Protein AF-0000000078832781 (afdb_homodimer)

Radius of gyration: 28.86 Å; Cα contacts (8 Å, |Δi|>4): 1092; chains: 2; bounding box: 55×88×60 Å

Secondary structure (DSSP, 8-state):
---EEEEE--SHHHHHHHHHHHHHT--EEEE-TT-TT--TTTB-SSHHHHHTTEEEEEE-S-HHHHHHHHHHHGGG--TT-EEEE--S--HHHHHHHHHHHTTTS-EEEEEES--HHHHHHT-SSEEEEE---TT-HHHHHHHHHHHHHTTEEEEE--HHHHHHHHIIIIIHHHHHHHHHHHTT-STT-TT--GGGHHHHHHHHHHHHS-HHHHHHHHHH-TTHHHHHHHHHHHHHHHHHHHHTT-------------HHHHHHHHHHHHHHHHHHHHHHHHHHHHHHHHHHHHT--SS-HHHHHHHHHHHHHHHHHTT--HHHHHHHHHHHHHHHHHHS-GGG-/---EEEEE--SHHHHHHHHHHHHHT--EEEE-TT-TT--TTTB-SSHHHHHTTEEEEEE-S-HHHHHHHHHHHGGG--TT-EEEE--S--HHHHHHHHHHHTTTS-EEEEEES--HHHHHHT-SSEEEEE---TT-HHHHHHHHHHHHHTTEEEEE--HHHHHHHHIIIIIHHHHHHHHHHHTT-STT-TT--GGGHHHHHHHHHHHHS-HHHHHHHHHH-TTHHHHHHHHHHHHHHHHHHHHTT-------------HHHHHHHHHHHHHHHHHHHHHHHHHHHHHHHHHHHHT--SS-HHHHHHHHHHHHHHHHHTT--HHHHHHHHHHHHHHHHHHS-GGG-

pLDDT: mean 83.65, std 13.39, range [42.19, 98.75]

Organism: Myxococcus xanthus (strain DK1622) (NCBI:txid246197)

Sequence (690 aa):
MTESIALLGYGRFGRALSGLLLVAGIPHRVFEPRQDDVPDALRAPTLAESVEGAGLVVLSMPVSGMRSVLEELRPRLSPAQTVLDVGSVKVRPVQVLASVLGRDIPWVGTHPLFGPASLARGDLPRRTVVCPNELHPEAVRKARVLFERIGCEVTELSPDAHDALMVRTHVLTFFLAHGLLKAEAGKDLPFAPPSFQPVARLEEYARLEVPHLFGVVQSENPYARDARVRLLEALTQLHLGCDSGRSGAPEPVAAPPGLTEVRECVDALDRELVQLLNRRAQLIQQAAHLKAEHGLPLPDAEREASLLETRRQWAAEQGMDADDTEDVFRAVLRFSRRAVPTGSRMTESIALLGYGRFGRALSGLLLVAGIPHRVFEPRQDDVPDALRAPTLAESVEGAGLVVLSMPVSGMRSVLEELRPRLSPAQTVLDVGSVKVRPVQVLASVLGRDIPWVGTHPLFGPASLARGDLPRRTVVCPNELHPEAVRKARVLFERIGCEVTELSPDAHDALMVRTHVLTFFLAHGLLKAEAGKDLPFAPPSFQPVARLEEYARLEVPHLFGVVQSENPYARDARVRLLEALTQLHLGCDSGRSGAPEPVAAPPGLTEVRECVDALDRELVQLLNRRAQLIQQAAHLKAEHGLPLPDAEREASLLETRRQWAAEQGMDADDTEDVFRAVLRFSRRAVPTGSR

Structure (mmCIF, N/CA/C/O backbone):
data_AF-0000000078832781-model_v1
#
loop_
_entity.id
_entity.type
_entity.pdbx_description
1 polymer 'chorismate mutase'
#
loop_
_atom_site.group_PDB
_atom_site.id
_atom_site.type_symbol
_atom_site.label_atom_id
_atom_site.label_alt_id
_atom_site.label_comp_id
_atom_site.label_asym_id
_atom_site.label_entity_id
_atom_site.label_seq_id
_atom_site.pdbx_PDB_ins_code
_atom_site.Cartn_x
_atom_site.Cartn_y
_atom_site.Cartn_z
_atom_site.occupancy
_atom_site.B_iso_or_equiv
_atom_site.auth_seq_id
_atom_site.auth_comp_id
_atom_site.auth_asym_id
_atom_site.auth_atom_id
_atom_site.pdbx_PDB_model_num
ATOM 1 N N . MET A 1 1 ? -9.812 -30.125 -20.578 1 45.5 1 MET A N 1
ATOM 2 C CA . MET A 1 1 ? -8.594 -30.906 -20.359 1 45.5 1 MET A CA 1
ATOM 3 C C . MET A 1 1 ? -8.891 -32.156 -19.562 1 45.5 1 MET A C 1
ATOM 5 O O . MET A 1 1 ? -9.367 -32.094 -18.422 1 45.5 1 MET A O 1
ATOM 9 N N . THR A 1 2 ? -9.195 -33.25 -20.172 1 56.34 2 THR A N 1
ATOM 10 C CA . THR A 1 2 ? -9.594 -34.531 -19.641 1 56.34 2 THR A CA 1
ATOM 11 C C . THR A 1 2 ? -8.383 -35.281 -19.062 1 56.34 2 THR A C 1
ATOM 13 O O . THR A 1 2 ? -8.539 -36.312 -18.438 1 56.34 2 THR A O 1
ATOM 16 N N . GLU A 1 3 ? -7.18 -34.562 -19.188 1 73.12 3 GLU A N 1
ATOM 17 C CA . GLU A 1 3 ? -5.992 -35.312 -18.812 1 73.12 3 GLU A CA 1
ATOM 18 C C . GLU A 1 3 ? -5.645 -35.125 -17.328 1 73.12 3 GLU A C 1
ATOM 20 O O . GLU A 1 3 ? -5.941 -34.062 -16.766 1 73.12 3 GLU A O 1
ATOM 25 N N . SER A 1 4 ? -5.23 -36.25 -16.766 1 91.06 4 SER A N 1
ATOM 26 C CA . SER A 1 4 ? -4.805 -36.25 -15.367 1 91.06 4 SER A CA 1
ATOM 27 C C . SER A 1 4 ? -3.471 -35.531 -15.195 1 91.06 4 SER A C 1
ATOM 29 O O . SER A 1 4 ? -2.676 -35.438 -16.125 1 91.06 4 SER A O 1
ATOM 31 N N . ILE A 1 5 ? -3.279 -34.875 -14.117 1 97.31 5 ILE A N 1
ATOM 32 C CA . ILE A 1 5 ? -2.082 -34.094 -13.812 1 97.31 5 ILE A CA 1
ATOM 33 C C . ILE A 1 5 ? -1.269 -34.812 -12.727 1 97.31 5 ILE A C 1
ATOM 35 O O . ILE A 1 5 ? -1.83 -35.344 -11.758 1 97.31 5 ILE A O 1
ATOM 39 N N . ALA A 1 6 ? 0.006 -34.969 -12.969 1 98 6 ALA A N 1
ATOM 40 C CA . ALA A 1 6 ? 0.936 -35.344 -11.906 1 98 6 ALA A CA 1
ATOM 41 C C . ALA A 1 6 ? 1.544 -34.094 -11.258 1 98 6 ALA A C 1
ATOM 43 O O . ALA A 1 6 ? 2.227 -33.312 -11.922 1 98 6 ALA A O 1
ATOM 44 N N . LEU A 1 7 ? 1.283 -33.906 -10.031 1 97.69 7 LEU A N 1
ATOM 45 C CA . LEU A 1 7 ? 1.844 -32.812 -9.258 1 97.69 7 LEU A CA 1
ATOM 46 C C . LEU A 1 7 ? 3.01 -33.281 -8.398 1 97.69 7 LEU A C 1
ATOM 48 O O . LEU A 1 7 ? 2.814 -34.031 -7.441 1 97.69 7 LEU A O 1
ATOM 52 N N . LEU A 1 8 ? 4.188 -32.844 -8.758 1 97.31 8 LEU A N 1
ATOM 53 C CA . LEU A 1 8 ? 5.387 -33.25 -8.031 1 97.31 8 LEU A CA 1
ATOM 54 C C . LEU A 1 8 ? 5.816 -32.156 -7.043 1 97.31 8 LEU A C 1
ATOM 56 O O . LEU A 1 8 ? 6.414 -31.156 -7.438 1 97.31 8 LEU A O 1
ATOM 60 N N . GLY A 1 9 ? 5.594 -32.406 -5.785 1 94.31 9 GLY A N 1
ATOM 61 C CA . GLY A 1 9 ? 5.805 -31.438 -4.727 1 94.31 9 GLY A CA 1
ATOM 62 C C . GLY A 1 9 ? 4.516 -31 -4.055 1 94.31 9 GLY A C 1
ATOM 63 O O . GLY A 1 9 ? 3.562 -30.594 -4.73 1 94.31 9 GLY A O 1
ATOM 64 N N . TYR A 1 10 ? 4.496 -31.016 -2.82 1 92.38 10 TYR A N 1
ATOM 65 C CA . TYR A 1 10 ? 3.32 -30.672 -2.031 1 92.38 10 TYR A CA 1
ATOM 66 C C . TYR A 1 10 ? 3.684 -29.719 -0.901 1 92.38 10 TYR A C 1
ATOM 68 O O . TYR A 1 10 ? 3.205 -29.859 0.225 1 92.38 10 TYR A O 1
ATOM 76 N N . GLY A 1 11 ? 4.555 -28.859 -1.264 1 85.44 11 GLY A N 1
ATOM 77 C CA . GLY A 1 11 ? 4.836 -27.766 -0.354 1 85.44 11 GLY A CA 1
ATOM 78 C C . GLY A 1 11 ? 3.742 -26.703 -0.335 1 85.44 11 GLY A C 1
ATOM 79 O O . GLY A 1 11 ? 2.588 -27 -0.657 1 85.44 11 GLY A O 1
ATOM 80 N N . ARG A 1 12 ? 4.066 -25.5 0.019 1 81.38 12 ARG A N 1
ATOM 81 C CA . ARG A 1 12 ? 3.098 -24.422 0.185 1 81.38 12 ARG A CA 1
ATOM 82 C C . ARG A 1 12 ? 2.318 -24.188 -1.104 1 81.38 12 ARG A C 1
ATOM 84 O O . ARG A 1 12 ? 1.085 -24.203 -1.101 1 81.38 12 ARG A O 1
ATOM 91 N N . PHE A 1 13 ? 3.08 -24.016 -2.15 1 88.31 13 PHE A N 1
ATOM 92 C CA . PHE A 1 13 ? 2.375 -23.734 -3.393 1 88.31 13 PHE A CA 1
ATOM 93 C C . PHE A 1 13 ? 1.726 -24.984 -3.953 1 88.31 13 PHE A C 1
ATOM 95 O O . PHE A 1 13 ? 0.627 -24.938 -4.508 1 88.31 13 PHE A O 1
ATOM 102 N N . GLY A 1 14 ? 2.451 -26.156 -3.865 1 91.81 14 GLY A N 1
ATOM 103 C CA . GLY A 1 14 ? 1.873 -27.406 -4.332 1 91.81 14 GLY A CA 1
ATOM 104 C C . GLY A 1 14 ? 0.522 -27.703 -3.713 1 91.81 14 GLY A C 1
ATOM 105 O O . GLY A 1 14 ? -0.4 -28.141 -4.406 1 91.81 14 GLY A O 1
ATOM 106 N N . ARG A 1 15 ? 0.434 -27.438 -2.484 1 88.69 15 ARG A N 1
ATOM 107 C CA . ARG A 1 15 ? -0.827 -27.641 -1.778 1 88.69 15 ARG A CA 1
ATOM 108 C C . ARG A 1 15 ? -1.903 -26.703 -2.297 1 88.69 15 ARG A C 1
ATOM 110 O O . ARG A 1 15 ? -3.055 -27.094 -2.477 1 88.69 15 ARG A O 1
ATOM 117 N N . ALA A 1 16 ? -1.488 -25.469 -2.432 1 87.19 16 ALA A N 1
ATOM 118 C CA . ALA A 1 16 ? -2.42 -24.469 -2.953 1 87.19 16 ALA A CA 1
ATOM 119 C C . ALA A 1 16 ? -2.9 -24.844 -4.352 1 87.19 16 ALA A C 1
ATOM 121 O O . ALA A 1 16 ? -4.098 -24.766 -4.645 1 87.19 16 ALA A O 1
ATOM 122 N N . LEU A 1 17 ? -2.02 -25.266 -5.16 1 93.69 17 LEU A N 1
ATOM 123 C CA . LEU A 1 17 ? -2.369 -25.656 -6.523 1 93.69 17 LEU A CA 1
ATOM 124 C C . LEU A 1 17 ? -3.27 -26.875 -6.531 1 93.69 17 LEU A C 1
ATOM 126 O O . LEU A 1 17 ? -4.242 -26.938 -7.285 1 93.69 17 LEU A O 1
ATOM 130 N N . SER A 1 18 ? -2.943 -27.828 -5.691 1 93.12 18 SER A N 1
ATOM 131 C CA . SER A 1 18 ? -3.783 -29.016 -5.555 1 93.12 18 SER A CA 1
ATOM 132 C C . SER A 1 18 ? -5.215 -28.625 -5.195 1 93.12 18 SER A C 1
ATOM 134 O O . SER A 1 18 ? -6.168 -29.172 -5.758 1 93.12 18 SER A O 1
ATOM 136 N N . GLY A 1 19 ? -5.32 -27.719 -4.273 1 88.81 19 GLY A N 1
ATOM 137 C CA . GLY A 1 19 ? -6.637 -27.234 -3.904 1 88.81 19 GLY A CA 1
ATOM 138 C C . GLY A 1 19 ? -7.395 -26.625 -5.07 1 88.81 19 GLY A C 1
ATOM 139 O O . GLY A 1 19 ? -8.586 -26.891 -5.254 1 88.81 19 GLY A O 1
ATOM 140 N N . LEU A 1 20 ? -6.758 -25.844 -5.863 1 90.06 20 LEU A N 1
ATOM 141 C CA . LEU A 1 20 ? -7.379 -25.203 -7.02 1 90.06 20 LEU A CA 1
ATOM 142 C C . LEU A 1 20 ? -7.793 -26.25 -8.055 1 90.06 20 LEU A C 1
ATOM 144 O O . LEU A 1 20 ? -8.844 -26.109 -8.688 1 90.06 20 LEU A O 1
ATOM 148 N N . LEU A 1 21 ? -6.988 -27.281 -8.211 1 93.31 21 LEU A N 1
ATOM 149 C CA . LEU A 1 21 ? -7.305 -28.344 -9.148 1 93.31 21 LEU A CA 1
ATOM 150 C C . LEU A 1 21 ? -8.555 -29.109 -8.711 1 93.31 21 LEU A C 1
ATOM 152 O O . LEU A 1 21 ? -9.398 -29.453 -9.539 1 93.31 21 LEU A O 1
ATOM 156 N N . LEU A 1 22 ? -8.594 -29.312 -7.43 1 87.56 22 LEU A N 1
ATOM 157 C CA . LEU A 1 22 ? -9.758 -30 -6.887 1 87.56 22 LEU A CA 1
ATOM 158 C C . LEU A 1 22 ? -11.031 -29.188 -7.152 1 87.56 22 LEU A C 1
ATOM 160 O O . LEU A 1 22 ? -12.031 -29.734 -7.617 1 87.56 22 LEU A O 1
ATOM 164 N N . VAL A 1 23 ? -10.914 -27.938 -6.906 1 82.06 23 VAL A N 1
ATOM 165 C CA . VAL A 1 23 ? -12.055 -27.062 -7.094 1 82.06 23 VAL A CA 1
ATOM 166 C C . VAL A 1 23 ? -12.461 -27.031 -8.562 1 82.06 23 VAL A C 1
ATOM 168 O O . VAL A 1 23 ? -13.648 -27 -8.883 1 82.06 23 VAL A O 1
ATOM 171 N N . ALA A 1 24 ? -11.555 -27.078 -9.453 1 88.25 24 ALA A N 1
ATOM 172 C CA . ALA A 1 24 ? -11.805 -27.031 -10.891 1 88.25 24 ALA A CA 1
ATOM 173 C C . ALA A 1 24 ? -12.219 -28.391 -11.43 1 88.25 24 ALA A C 1
ATOM 175 O O . ALA A 1 24 ? -12.539 -28.516 -12.617 1 88.25 24 ALA A O 1
ATOM 176 N N . GLY A 1 25 ? -12.164 -29.406 -10.602 1 90.31 25 GLY A N 1
ATOM 177 C CA . GLY A 1 25 ? -12.547 -30.75 -11.016 1 90.31 25 GLY A CA 1
ATOM 178 C C . GLY A 1 25 ? -11.516 -31.406 -11.914 1 90.31 25 GLY A C 1
ATOM 179 O O . GLY A 1 25 ? -11.867 -32.219 -12.766 1 90.31 25 GLY A O 1
ATOM 180 N N . ILE A 1 26 ? -10.312 -31.047 -11.781 1 94.31 26 ILE A N 1
ATOM 181 C CA . ILE A 1 26 ? -9.25 -31.609 -12.609 1 94.31 26 ILE A CA 1
ATOM 182 C C . ILE A 1 26 ? -8.57 -32.781 -11.875 1 94.31 26 ILE A C 1
ATOM 184 O O . ILE A 1 26 ? -7.977 -32.562 -10.82 1 94.31 26 ILE A O 1
ATOM 188 N N . PRO A 1 27 ? -8.68 -33.969 -12.422 1 95.44 27 PRO A N 1
ATOM 189 C CA . PRO A 1 27 ? -8.031 -35.094 -11.766 1 95.44 27 PRO A CA 1
ATOM 190 C C . PRO A 1 27 ? -6.512 -34.938 -11.695 1 95.44 27 PRO A C 1
ATOM 192 O O . PRO A 1 27 ? -5.891 -34.469 -12.648 1 95.44 27 PRO A O 1
ATOM 195 N N . HIS A 1 28 ? -5.98 -35.281 -10.5 1 96.44 28 HIS A N 1
ATOM 196 C CA . HIS A 1 28 ? -4.531 -35.219 -10.367 1 96.44 28 HIS A CA 1
ATOM 197 C C . HIS A 1 28 ? -4.027 -36.125 -9.258 1 96.44 28 HIS A C 1
ATOM 199 O O . HIS A 1 28 ? -4.801 -36.562 -8.391 1 96.44 28 HIS A O 1
ATOM 205 N N . ARG A 1 29 ? -2.723 -36.531 -9.359 1 95.62 29 ARG A N 1
ATOM 206 C CA . ARG A 1 29 ? -1.991 -37.281 -8.344 1 95.62 29 ARG A CA 1
ATOM 207 C C . ARG A 1 29 ? -0.783 -36.5 -7.848 1 95.62 29 ARG A C 1
ATOM 209 O O . ARG A 1 29 ? -0.189 -35.719 -8.602 1 95.62 29 ARG A O 1
ATOM 216 N N . VAL A 1 30 ? -0.487 -36.75 -6.582 1 96.31 30 VAL A N 1
ATOM 217 C CA . VAL A 1 30 ? 0.568 -35.969 -5.953 1 96.31 30 VAL A CA 1
ATOM 218 C C . VAL A 1 30 ? 1.692 -36.875 -5.488 1 96.31 30 VAL A C 1
ATOM 220 O O . VAL A 1 30 ? 1.438 -37.938 -4.906 1 96.31 30 VAL A O 1
ATOM 223 N N . PHE A 1 31 ? 2.877 -36.5 -5.84 1 95.69 31 PHE A N 1
ATOM 224 C CA . PHE A 1 31 ? 4.047 -37.156 -5.258 1 95.69 31 PHE A CA 1
ATOM 225 C C . PHE A 1 31 ? 4.852 -36.156 -4.422 1 95.69 31 PHE A C 1
ATOM 227 O O . PHE A 1 31 ? 5.223 -35.094 -4.906 1 95.69 31 PHE A O 1
ATOM 234 N N . GLU A 1 32 ? 5.051 -36.438 -3.277 1 92 32 GLU A N 1
ATOM 235 C CA . GLU A 1 32 ? 5.883 -35.719 -2.316 1 92 32 GLU A CA 1
ATOM 236 C C . GLU A 1 32 ? 6.82 -36.656 -1.575 1 92 32 GLU A C 1
ATOM 238 O O . GLU A 1 32 ? 6.367 -37.625 -0.921 1 92 32 GLU A O 1
ATOM 243 N N . PRO A 1 33 ? 8.102 -36.344 -1.694 1 82.94 33 PRO A N 1
ATOM 244 C CA . PRO A 1 33 ? 9.039 -37.281 -1.084 1 82.94 33 PRO A CA 1
ATOM 245 C C . PRO A 1 33 ? 8.781 -37.5 0.407 1 82.94 33 PRO A C 1
ATOM 247 O O . PRO A 1 33 ? 8.961 -38.594 0.92 1 82.94 33 PRO A O 1
ATOM 250 N N . ARG A 1 34 ? 8.461 -36.438 1.261 1 76.12 34 ARG A N 1
ATOM 251 C CA . ARG A 1 34 ? 8.281 -36.594 2.701 1 76.12 34 ARG A CA 1
ATOM 252 C C . ARG A 1 34 ? 6.859 -37.031 3.027 1 76.12 34 ARG A C 1
ATOM 254 O O . ARG A 1 34 ? 6.562 -37.406 4.172 1 76.12 34 ARG A O 1
ATOM 261 N N . GLN A 1 35 ? 6.016 -37.344 1.928 1 62.84 35 GLN A N 1
ATOM 262 C CA . GLN A 1 35 ? 4.648 -37.844 1.89 1 62.84 35 GLN A CA 1
ATOM 263 C C . GLN A 1 35 ? 3.803 -37.219 3 1 62.84 35 GLN A C 1
ATOM 265 O O . GLN A 1 35 ? 2.668 -37.656 3.232 1 62.84 35 GLN A O 1
ATOM 270 N N . ASP A 1 36 ? 4.32 -36.312 3.59 1 68.31 36 ASP A N 1
ATOM 271 C CA . ASP A 1 36 ? 3.58 -35.75 4.707 1 68.31 36 ASP A CA 1
ATOM 272 C C . ASP A 1 36 ? 2.453 -34.844 4.211 1 68.31 36 ASP A C 1
ATOM 274 O O . ASP A 1 36 ? 2.584 -34.188 3.17 1 68.31 36 ASP A O 1
ATOM 278 N N . ASP A 1 37 ? 1.261 -35.031 4.66 1 80.69 37 ASP A N 1
ATOM 279 C CA . ASP A 1 37 ? 0.101 -34.125 4.605 1 80.69 37 ASP A CA 1
ATOM 280 C C . ASP A 1 37 ? -0.637 -34.281 3.277 1 80.69 37 ASP A C 1
ATOM 282 O O . ASP A 1 37 ? -1.578 -33.531 2.998 1 80.69 37 ASP A O 1
ATOM 286 N N . VAL A 1 38 ? -0.091 -35.25 2.348 1 90.12 38 VAL A N 1
ATOM 287 C CA . VAL A 1 38 ? -0.822 -35.469 1.104 1 90.12 38 VAL A CA 1
ATOM 288 C C . VAL A 1 38 ? -2.049 -36.344 1.369 1 90.12 38 VAL A C 1
ATOM 290 O O . VAL A 1 38 ? -1.939 -37.406 1.966 1 90.12 38 VAL A O 1
ATOM 293 N N . PRO A 1 39 ? -3.154 -35.875 0.993 1 90.31 39 PRO A N 1
ATOM 294 C CA . PRO A 1 39 ? -4.332 -36.719 1.146 1 90.31 39 PRO A CA 1
ATOM 295 C C . PRO A 1 39 ? -4.176 -38.094 0.447 1 90.31 39 PRO A C 1
ATOM 297 O O . PRO A 1 39 ? -3.643 -38.156 -0.663 1 90.31 39 PRO A O 1
ATOM 300 N N . ASP A 1 40 ? -4.711 -39.125 1.008 1 91.12 40 ASP A N 1
ATOM 301 C CA . ASP A 1 40 ? -4.555 -40.5 0.503 1 91.12 40 ASP A CA 1
ATOM 302 C C . ASP A 1 40 ? -5.141 -40.625 -0.901 1 91.12 40 ASP A C 1
ATOM 304 O O . ASP A 1 40 ? -4.578 -41.344 -1.749 1 91.12 40 ASP A O 1
ATOM 308 N N . ALA A 1 41 ? -6.184 -39.969 -1.136 1 91.94 41 ALA A N 1
ATOM 309 C CA . ALA A 1 41 ? -6.895 -40.094 -2.408 1 91.94 41 ALA A CA 1
ATOM 310 C C . ALA A 1 41 ? -6.055 -39.5 -3.551 1 91.94 41 ALA A C 1
ATOM 312 O O . ALA A 1 41 ? -6.27 -39.844 -4.715 1 91.94 41 ALA A O 1
ATOM 313 N N . LEU A 1 42 ? -5.043 -38.75 -3.215 1 94.31 42 LEU A N 1
ATOM 314 C CA . LEU A 1 42 ? -4.258 -38.062 -4.234 1 94.31 42 LEU A CA 1
ATOM 315 C C . LEU A 1 42 ? -2.836 -38.594 -4.289 1 94.31 42 LEU A C 1
ATOM 317 O O . LEU A 1 42 ? -2.1 -38.344 -5.242 1 94.31 42 LEU A O 1
ATOM 321 N N . ARG A 1 43 ? -2.51 -39.344 -3.369 1 94.69 43 ARG A N 1
ATOM 322 C CA . ARG A 1 43 ? -1.121 -39.75 -3.137 1 94.69 43 ARG A CA 1
ATOM 323 C C . ARG A 1 43 ? -0.66 -40.75 -4.164 1 94.69 43 ARG A C 1
ATOM 325 O O . ARG A 1 43 ? -1.335 -41.781 -4.387 1 94.69 43 ARG A O 1
ATOM 332 N N . ALA A 1 44 ? 0.479 -40.469 -4.793 1 94.31 44 ALA A N 1
ATOM 333 C CA . ALA A 1 44 ? 1.224 -41.469 -5.574 1 94.31 44 ALA A CA 1
ATOM 334 C C . ALA A 1 44 ? 2.406 -42 -4.781 1 94.31 44 ALA A C 1
ATOM 336 O O . ALA A 1 44 ? 3.252 -41.25 -4.309 1 94.31 44 ALA A O 1
ATOM 337 N N . PRO A 1 45 ? 2.475 -43.25 -4.641 1 91.12 45 PRO A N 1
ATOM 338 C CA . PRO A 1 45 ? 3.492 -43.844 -3.77 1 91.12 45 PRO A CA 1
ATOM 339 C C . PRO A 1 45 ? 4.914 -43.625 -4.285 1 91.12 45 PRO A C 1
ATOM 341 O O . PRO A 1 45 ? 5.859 -43.562 -3.494 1 91.12 45 PRO A O 1
ATOM 344 N N . THR A 1 46 ? 5.035 -43.656 -5.609 1 93.19 46 THR A N 1
ATOM 345 C CA . THR A 1 46 ? 6.363 -43.438 -6.176 1 93.19 46 THR A CA 1
ATOM 346 C C . THR A 1 46 ? 6.336 -42.375 -7.258 1 93.19 46 THR A C 1
ATOM 348 O O . THR A 1 46 ? 5.273 -42.062 -7.793 1 93.19 46 THR A O 1
ATOM 351 N N . LEU A 1 47 ? 7.531 -41.844 -7.504 1 94 47 LEU A N 1
ATOM 352 C CA . LEU A 1 47 ? 7.695 -40.844 -8.562 1 94 47 LEU A CA 1
ATOM 353 C C . LEU A 1 47 ? 7.223 -41.406 -9.898 1 94 47 LEU A C 1
ATOM 355 O O . LEU A 1 47 ? 6.504 -40.719 -10.633 1 94 47 LEU A O 1
ATOM 359 N N . ALA A 1 48 ? 7.562 -42.656 -10.156 1 93.56 48 ALA A N 1
ATOM 360 C CA . ALA A 1 48 ? 7.195 -43.312 -11.406 1 93.56 48 ALA A CA 1
ATOM 361 C C . ALA A 1 48 ? 5.68 -43.438 -11.531 1 93.56 48 ALA A C 1
ATOM 363 O O . ALA A 1 48 ? 5.109 -43.188 -12.594 1 93.56 48 ALA A O 1
ATOM 364 N N . GLU A 1 49 ? 5.062 -43.781 -10.508 1 93.81 49 GLU A N 1
ATOM 365 C CA . GLU A 1 49 ? 3.617 -44 -10.508 1 93.81 49 GLU A CA 1
ATOM 366 C C . GLU A 1 49 ? 2.869 -42.656 -10.664 1 93.81 49 GLU A C 1
ATOM 368 O O . GLU A 1 49 ? 1.768 -42.625 -11.219 1 93.81 49 GLU A O 1
ATOM 373 N N . SER A 1 50 ? 3.451 -41.625 -10.211 1 94.62 50 SER A N 1
ATOM 374 C CA . SER A 1 50 ? 2.787 -40.344 -10.25 1 94.62 50 SER A CA 1
ATOM 375 C C . SER A 1 50 ? 2.602 -39.844 -11.68 1 94.62 50 SER A C 1
ATOM 377 O O . SER A 1 50 ? 1.627 -39.156 -11.992 1 94.62 50 SER A O 1
ATOM 379 N N . VAL A 1 51 ? 3.506 -40.219 -12.562 1 96 51 VAL A N 1
ATOM 380 C CA . VAL A 1 51 ? 3.475 -39.656 -13.906 1 96 51 VAL A CA 1
ATOM 381 C C . VAL A 1 51 ? 2.752 -40.594 -14.852 1 96 51 VAL A C 1
ATOM 383 O O . VAL A 1 51 ? 2.445 -40.25 -15.992 1 96 51 VAL A O 1
ATOM 386 N N . GLU A 1 52 ? 2.473 -41.844 -14.336 1 92.44 52 GLU A N 1
ATOM 387 C CA . GLU A 1 52 ? 1.777 -42.812 -15.188 1 92.44 52 GLU A CA 1
ATOM 388 C C . GLU A 1 52 ? 0.378 -42.312 -15.547 1 92.44 52 GLU A C 1
ATOM 390 O O . GLU A 1 52 ? -0.432 -42.031 -14.664 1 92.44 52 GLU A O 1
ATOM 395 N N . GLY A 1 53 ? 0.143 -42.125 -16.875 1 91 53 GLY A N 1
ATOM 396 C CA . GLY A 1 53 ? -1.181 -41.719 -17.344 1 91 53 GLY A CA 1
ATOM 397 C C . GLY A 1 53 ? -1.43 -40.25 -17.25 1 91 53 GLY A C 1
ATOM 398 O O . GLY A 1 53 ? -2.486 -39.75 -17.672 1 91 53 GLY A O 1
ATOM 399 N N . ALA A 1 54 ? -0.524 -39.531 -16.734 1 95.56 54 ALA A N 1
ATOM 400 C CA . ALA A 1 54 ? -0.694 -38.094 -16.609 1 95.56 54 ALA A CA 1
ATOM 401 C C . ALA A 1 54 ? -0.388 -37.375 -17.938 1 95.56 54 ALA A C 1
ATOM 403 O O . ALA A 1 54 ? 0.616 -37.688 -18.578 1 95.56 54 ALA A O 1
ATOM 404 N N . GLY A 1 55 ? -1.253 -36.531 -18.375 1 96 55 GLY A N 1
ATOM 405 C CA . GLY A 1 55 ? -0.984 -35.719 -19.562 1 96 55 GLY A CA 1
ATOM 406 C C . GLY A 1 55 ? -0.077 -34.531 -19.281 1 96 55 GLY A C 1
ATOM 407 O O . GLY A 1 55 ? 0.611 -34.062 -20.188 1 96 55 GLY A O 1
ATOM 408 N N . LEU A 1 56 ? -0.163 -34.062 -18.078 1 97.62 56 LEU A N 1
ATOM 409 C CA . LEU A 1 56 ? 0.661 -32.938 -17.625 1 97.62 56 LEU A CA 1
ATOM 410 C C . LEU A 1 56 ? 1.418 -33.312 -16.344 1 97.62 56 LEU A C 1
ATOM 412 O O . LEU A 1 56 ? 0.862 -33.969 -15.453 1 97.62 56 LEU A O 1
ATOM 416 N N . VAL A 1 57 ? 2.672 -32.969 -16.344 1 98.31 57 VAL A N 1
ATOM 417 C CA . VAL A 1 57 ? 3.52 -33.156 -15.172 1 98.31 57 VAL A CA 1
ATOM 418 C C . VAL A 1 57 ? 3.963 -31.781 -14.656 1 98.31 57 VAL A C 1
ATOM 420 O O . VAL A 1 57 ? 4.695 -31.062 -15.336 1 98.31 57 VAL A O 1
ATOM 423 N N . VAL A 1 58 ? 3.537 -31.438 -13.422 1 98.56 58 VAL A N 1
ATOM 424 C CA . VAL A 1 58 ? 3.812 -30.125 -12.844 1 98.56 58 VAL A CA 1
ATOM 425 C C . VAL A 1 58 ? 4.895 -30.25 -11.773 1 98.56 58 VAL A C 1
ATOM 427 O O . VAL A 1 58 ? 4.723 -30.969 -10.797 1 98.56 58 VAL A O 1
ATOM 430 N N . LEU A 1 59 ? 5.957 -29.578 -11.992 1 98.19 59 LEU A N 1
ATOM 431 C CA . LEU A 1 59 ? 7.039 -29.531 -11.016 1 98.19 59 LEU A CA 1
ATOM 432 C C . LEU A 1 59 ? 6.824 -28.391 -10.023 1 98.19 59 LEU A C 1
ATOM 434 O O . LEU A 1 59 ? 6.996 -27.219 -10.375 1 98.19 59 LEU A O 1
ATOM 438 N N . SER A 1 60 ? 6.461 -28.703 -8.867 1 95.81 60 SER A N 1
ATOM 439 C CA . SER A 1 60 ? 6.309 -27.75 -7.77 1 95.81 60 SER A CA 1
ATOM 440 C C . SER A 1 60 ? 7.359 -27.984 -6.691 1 95.81 60 SER A C 1
ATOM 442 O O . SER A 1 60 ? 7.047 -28.469 -5.605 1 95.81 60 SER A O 1
ATOM 444 N N . MET A 1 61 ? 8.57 -27.625 -6.969 1 92 61 MET A N 1
ATOM 445 C CA . MET A 1 61 ? 9.742 -27.859 -6.129 1 92 61 MET A CA 1
ATOM 446 C C . MET A 1 61 ? 10.805 -26.797 -6.367 1 92 61 MET A C 1
ATOM 448 O O . MET A 1 61 ? 10.734 -26.047 -7.344 1 92 61 MET A O 1
ATOM 452 N N . PRO A 1 62 ? 11.75 -26.75 -5.477 1 86.44 62 PRO A N 1
ATOM 453 C CA . PRO A 1 62 ? 12.852 -25.812 -5.715 1 86.44 62 PRO A CA 1
ATOM 454 C C . PRO A 1 62 ? 13.633 -26.125 -6.984 1 86.44 62 PRO A C 1
ATOM 456 O O . PRO A 1 62 ? 13.828 -27.297 -7.316 1 86.44 62 PRO A O 1
ATOM 459 N N . VAL A 1 63 ? 14.086 -25.062 -7.629 1 87.38 63 VAL A N 1
ATOM 460 C CA . VAL A 1 63 ? 14.812 -25.203 -8.891 1 87.38 63 VAL A CA 1
ATOM 461 C C . VAL A 1 63 ? 16.016 -26.109 -8.688 1 87.38 63 VAL A C 1
ATOM 463 O O . VAL A 1 63 ? 16.391 -26.875 -9.578 1 87.38 63 VAL A O 1
ATOM 466 N N . SER A 1 64 ? 16.594 -26.016 -7.508 1 85.81 64 SER A N 1
ATOM 467 C CA . SER A 1 64 ? 17.797 -26.781 -7.207 1 85.81 64 SER A CA 1
ATOM 468 C C . SER A 1 64 ? 17.531 -28.281 -7.266 1 85.81 64 SER A C 1
ATOM 470 O O . SER A 1 64 ? 18.438 -29.062 -7.504 1 85.81 64 SER A O 1
ATOM 472 N N . GLY A 1 65 ? 16.328 -28.656 -7.066 1 91.06 65 GLY A N 1
ATOM 473 C CA . GLY A 1 65 ? 15.977 -30.062 -7.074 1 91.06 65 GLY A CA 1
ATOM 474 C C . GLY A 1 65 ? 15.398 -30.531 -8.398 1 91.06 65 GLY A C 1
ATOM 475 O O . GLY A 1 65 ? 15.203 -31.734 -8.609 1 91.06 65 GLY A O 1
ATOM 476 N N . MET A 1 66 ? 15.211 -29.688 -9.359 1 94.88 66 MET A N 1
ATOM 477 C CA . MET A 1 66 ? 14.477 -29.984 -10.594 1 94.88 66 MET A CA 1
ATOM 478 C C . MET A 1 66 ? 15.273 -30.922 -11.484 1 94.88 66 MET A C 1
ATOM 480 O O . MET A 1 66 ? 14.719 -31.906 -12.008 1 94.88 66 MET A O 1
ATOM 484 N N . ARG A 1 67 ? 16.578 -30.656 -11.609 1 95.88 67 ARG A N 1
ATOM 485 C CA . ARG A 1 67 ? 17.375 -31.422 -12.555 1 95.88 67 ARG A CA 1
ATOM 486 C C . ARG A 1 67 ? 17.406 -32.906 -12.172 1 95.88 67 ARG A C 1
ATOM 488 O O . ARG A 1 67 ? 17.156 -33.781 -13.016 1 95.88 67 ARG A O 1
ATOM 495 N N . SER A 1 68 ? 17.656 -33.156 -10.883 1 96.31 68 SER A N 1
ATOM 496 C CA . SER A 1 68 ? 17.75 -34.531 -10.422 1 96.31 68 SER A CA 1
ATOM 497 C C . SER A 1 68 ? 16.438 -35.312 -10.641 1 96.31 68 SER A C 1
ATOM 499 O O . SER A 1 68 ? 16.453 -36.438 -11.102 1 96.31 68 SER A O 1
ATOM 501 N N . VAL A 1 69 ? 15.359 -34.688 -10.359 1 96.75 69 VAL A N 1
ATOM 502 C CA . VAL A 1 69 ? 14.047 -35.281 -10.516 1 96.75 69 VAL A CA 1
ATOM 503 C C . VAL A 1 69 ? 13.758 -35.531 -11.992 1 96.75 69 VAL A C 1
ATOM 505 O O . VAL A 1 69 ? 13.266 -36.594 -12.375 1 96.75 69 VAL A O 1
ATOM 508 N N . LEU A 1 70 ? 14.062 -34.594 -12.852 1 97.88 70 LEU A N 1
ATOM 509 C CA . LEU A 1 70 ? 13.812 -34.719 -14.289 1 97.88 70 LEU A CA 1
ATOM 510 C C . LEU A 1 70 ? 14.664 -35.812 -14.914 1 97.88 70 LEU A C 1
ATOM 512 O O . LEU A 1 70 ? 14.188 -36.562 -15.773 1 97.88 70 LEU A O 1
ATOM 516 N N . GLU A 1 71 ? 15.914 -35.875 -14.453 1 97.25 71 GLU A N 1
ATOM 517 C CA . GLU A 1 71 ? 16.797 -36.906 -14.969 1 97.25 71 GLU A CA 1
ATOM 518 C C . GLU A 1 71 ? 16.297 -38.312 -14.594 1 97.25 71 GLU A C 1
ATOM 520 O O . GLU A 1 71 ? 16.359 -39.219 -15.398 1 97.25 71 GLU A O 1
ATOM 525 N N . GLU A 1 72 ? 15.773 -38.375 -13.414 1 96.06 72 GLU A N 1
ATOM 526 C CA . GLU A 1 72 ? 15.195 -39.625 -12.961 1 96.06 72 GLU A CA 1
ATOM 527 C C . GLU A 1 72 ? 13.938 -39.969 -13.742 1 96.06 72 GLU A C 1
ATOM 529 O O . GLU A 1 72 ? 13.695 -41.156 -14.062 1 96.06 72 GLU A O 1
ATOM 534 N N . LEU A 1 73 ? 13.18 -39.062 -14.133 1 96.44 73 LEU A N 1
ATOM 535 C CA . LEU A 1 73 ? 11.875 -39.25 -14.758 1 96.44 73 LEU A CA 1
ATOM 536 C C . LEU A 1 73 ? 12.016 -39.406 -16.266 1 96.44 73 LEU A C 1
ATOM 538 O O . LEU A 1 73 ? 11.133 -39.969 -16.922 1 96.44 73 LEU A O 1
ATOM 542 N N . ARG A 1 74 ? 13.023 -38.875 -16.844 1 96.38 74 ARG A N 1
ATOM 543 C CA . ARG A 1 74 ? 13.148 -38.719 -18.297 1 96.38 74 ARG A CA 1
ATOM 544 C C . ARG A 1 74 ? 12.875 -40.062 -19 1 96.38 74 ARG A C 1
ATOM 546 O O . ARG A 1 74 ? 12.102 -40.094 -19.953 1 96.38 74 ARG A O 1
ATOM 553 N N . PRO A 1 75 ? 13.406 -41.25 -18.438 1 95.69 75 PRO A N 1
ATOM 554 C CA . PRO A 1 75 ? 13.188 -42.5 -19.141 1 95.69 75 PRO A CA 1
ATOM 555 C C . PRO A 1 75 ? 11.727 -42.969 -19.094 1 95.69 75 PRO A C 1
ATOM 557 O O . PRO A 1 75 ? 11.328 -43.844 -19.844 1 95.69 75 PRO A O 1
ATOM 560 N N . ARG A 1 76 ? 11.008 -42.344 -18.266 1 95.69 76 ARG A N 1
ATOM 561 C CA . ARG A 1 76 ? 9.633 -42.781 -18.047 1 95.69 76 ARG A CA 1
ATOM 562 C C . ARG A 1 76 ? 8.648 -41.844 -18.75 1 95.69 76 ARG A C 1
ATOM 564 O O . ARG A 1 76 ? 7.457 -42.125 -18.828 1 95.69 76 ARG A O 1
ATOM 571 N N . LEU A 1 77 ? 9.102 -40.781 -19.281 1 96.88 77 LEU A N 1
ATOM 572 C CA . LEU A 1 77 ? 8.242 -39.781 -19.906 1 96.88 77 LEU A CA 1
ATOM 573 C C . LEU A 1 77 ? 8.062 -40.062 -21.406 1 96.88 77 LEU A C 1
ATOM 575 O O . LEU A 1 77 ? 8.945 -40.656 -22.031 1 96.88 77 LEU A O 1
ATOM 579 N N . SER A 1 78 ? 6.941 -39.719 -21.906 1 94.88 78 SER A N 1
ATOM 580 C CA . SER A 1 78 ? 6.648 -39.875 -23.328 1 94.88 78 SER A CA 1
ATOM 581 C C . SER A 1 78 ? 6.355 -38.531 -23.984 1 94.88 78 SER A C 1
ATOM 583 O O . SER A 1 78 ? 6.012 -37.562 -23.312 1 94.88 78 SER A O 1
ATOM 585 N N . PRO A 1 79 ? 6.414 -38.469 -25.297 1 95.94 79 PRO A N 1
ATOM 586 C CA . PRO A 1 79 ? 6.152 -37.219 -26.016 1 95.94 79 PRO A CA 1
ATOM 587 C C . PRO A 1 79 ? 4.699 -36.781 -25.906 1 95.94 79 PRO A C 1
ATOM 589 O O . PRO A 1 79 ? 4.371 -35.656 -26.281 1 95.94 79 PRO A O 1
ATOM 592 N N . ALA A 1 80 ? 3.881 -37.656 -25.453 1 94.94 80 ALA A N 1
ATOM 593 C CA . ALA A 1 80 ? 2.477 -37.281 -25.281 1 94.94 80 ALA A CA 1
ATOM 594 C C . ALA A 1 80 ? 2.281 -36.438 -24.016 1 94.94 80 ALA A C 1
ATOM 596 O O . ALA A 1 80 ? 1.241 -35.812 -23.844 1 94.94 80 ALA A O 1
ATOM 597 N N . GLN A 1 81 ? 3.254 -36.5 -23.141 1 96.69 81 GLN A N 1
ATOM 598 C CA . GLN A 1 81 ? 3.174 -35.75 -21.875 1 96.69 81 GLN A CA 1
ATOM 599 C C . GLN A 1 81 ? 3.832 -34.375 -22 1 96.69 81 GLN A C 1
ATOM 601 O O . GLN A 1 81 ? 4.695 -34.188 -22.859 1 96.69 81 GLN A O 1
ATOM 606 N N . THR A 1 82 ? 3.385 -33.469 -21.234 1 98 82 THR A N 1
ATOM 607 C CA . THR A 1 82 ? 3.971 -32.156 -21.141 1 98 82 THR A CA 1
ATOM 608 C C . THR A 1 82 ? 4.441 -31.859 -19.719 1 98 82 THR A C 1
ATOM 610 O O . THR A 1 82 ? 3.707 -32.125 -18.766 1 98 82 THR A O 1
ATOM 613 N N . VAL A 1 83 ? 5.668 -31.359 -19.609 1 98.56 83 VAL A N 1
ATOM 614 C CA . VAL A 1 83 ? 6.23 -31.031 -18.297 1 98.56 83 VAL A CA 1
ATOM 615 C C . VAL A 1 83 ? 6.289 -29.516 -18.125 1 98.56 83 VAL A C 1
ATOM 617 O O . VAL A 1 83 ? 6.695 -28.797 -19.047 1 98.56 83 VAL A O 1
ATOM 620 N N . LEU A 1 84 ? 5.828 -28.984 -16.969 1 98.44 84 LEU A N 1
ATOM 621 C CA . LEU A 1 84 ? 5.965 -27.562 -16.688 1 98.44 84 LEU A CA 1
ATOM 622 C C . LEU A 1 84 ? 6.371 -27.344 -15.234 1 98.44 84 LEU A C 1
ATOM 624 O O . LEU A 1 84 ? 6.172 -28.203 -14.383 1 98.44 84 LEU A O 1
ATOM 628 N N . ASP A 1 85 ? 7.035 -26.266 -14.938 1 98.19 85 ASP A N 1
ATOM 629 C CA . ASP A 1 85 ? 7.332 -25.844 -13.57 1 98.19 85 ASP A CA 1
ATOM 630 C C . ASP A 1 85 ? 6.473 -24.656 -13.164 1 98.19 85 ASP A C 1
ATOM 632 O O . ASP A 1 85 ? 5.863 -24 -14.016 1 98.19 85 ASP A O 1
ATOM 636 N N . VAL A 1 86 ? 6.449 -24.469 -11.852 1 97 86 VAL A N 1
ATOM 637 C CA . VAL A 1 86 ? 5.66 -23.359 -11.352 1 97 86 VAL A CA 1
ATOM 638 C C . VAL A 1 86 ? 6.52 -22.484 -10.43 1 97 86 VAL A C 1
ATOM 640 O O . VAL A 1 86 ? 6 -21.844 -9.523 1 97 86 VAL A O 1
ATOM 643 N N . GLY A 1 87 ? 7.828 -22.516 -10.664 1 92.75 87 GLY A N 1
ATOM 644 C CA . GLY A 1 87 ? 8.766 -21.781 -9.828 1 92.75 87 GLY A CA 1
ATOM 645 C C . GLY A 1 87 ? 8.688 -20.281 -10.031 1 92.75 87 GLY A C 1
ATOM 646 O O . GLY A 1 87 ? 8.141 -19.812 -11.031 1 92.75 87 GLY A O 1
ATOM 647 N N . SER A 1 88 ? 9.32 -19.562 -9.117 1 90.75 88 SER A N 1
ATOM 648 C CA . SER A 1 88 ? 9.219 -18.109 -9.094 1 90.75 88 SER A CA 1
ATOM 649 C C . SER A 1 88 ? 10.305 -17.469 -9.945 1 90.75 88 SER A C 1
ATOM 651 O O . SER A 1 88 ? 10.359 -16.234 -10.07 1 90.75 88 SER A O 1
ATOM 653 N N . VAL A 1 89 ? 11.141 -18.188 -10.531 1 93.12 89 VAL A N 1
ATOM 654 C CA . VAL A 1 89 ? 12.125 -17.75 -11.516 1 93.12 89 VAL A CA 1
ATOM 655 C C . VAL A 1 89 ? 11.992 -18.578 -12.789 1 93.12 89 VAL A C 1
ATOM 657 O O . VAL A 1 89 ? 11.469 -19.688 -12.758 1 93.12 89 VAL A O 1
ATOM 660 N N . LYS A 1 90 ? 12.492 -17.938 -13.93 1 96.62 90 LYS A N 1
ATOM 661 C CA . LYS A 1 90 ? 12.164 -18.672 -15.148 1 96.62 90 LYS A CA 1
ATOM 662 C C . LYS A 1 90 ? 13.422 -18.984 -15.961 1 96.62 90 LYS A C 1
ATOM 664 O O . LYS A 1 90 ? 13.469 -19.969 -16.703 1 96.62 90 LYS A O 1
ATOM 669 N N . VAL A 1 91 ? 14.516 -18.234 -15.875 1 96.38 91 VAL A N 1
ATOM 670 C CA . VAL A 1 91 ? 15.695 -18.484 -16.688 1 96.38 91 VAL A CA 1
ATOM 671 C C . VAL A 1 91 ? 16.297 -19.844 -16.328 1 96.38 91 VAL A C 1
ATOM 673 O O . VAL A 1 91 ? 16.438 -20.703 -17.203 1 96.38 91 VAL A O 1
ATOM 676 N N . ARG A 1 92 ? 16.516 -20.078 -15.109 1 94.75 92 ARG A N 1
ATOM 677 C CA . ARG A 1 92 ? 17.188 -21.297 -14.68 1 94.75 92 ARG A CA 1
ATOM 678 C C . ARG A 1 92 ? 16.297 -22.516 -14.867 1 94.75 92 ARG A C 1
ATOM 680 O O . ARG A 1 92 ? 16.703 -23.516 -15.461 1 94.75 92 ARG A O 1
ATOM 687 N N . PRO A 1 93 ? 15.031 -22.469 -14.398 1 97.25 93 PRO A N 1
ATOM 688 C CA . PRO A 1 93 ? 14.164 -23.641 -14.609 1 97.25 93 PRO A CA 1
ATOM 689 C C . PRO A 1 93 ? 14.016 -23.984 -16.078 1 97.25 93 PRO A C 1
ATOM 691 O O . PRO A 1 93 ? 14.023 -25.172 -16.438 1 97.25 93 PRO A O 1
ATOM 694 N N . VAL A 1 94 ? 13.859 -22.984 -16.953 1 98 94 VAL A N 1
ATOM 695 C CA . VAL A 1 94 ? 13.688 -23.234 -18.375 1 98 94 VAL A CA 1
ATOM 696 C C . VAL A 1 94 ? 14.961 -23.859 -18.953 1 98 94 VAL A C 1
ATOM 698 O O . VAL A 1 94 ? 14.891 -24.75 -19.797 1 98 94 VAL A O 1
ATOM 701 N N . GLN A 1 95 ? 16.109 -23.375 -18.469 1 97 95 GLN A N 1
ATOM 702 C CA . GLN A 1 95 ? 17.375 -23.969 -18.891 1 97 95 GLN A CA 1
ATOM 703 C C . GLN A 1 95 ? 17.453 -25.453 -18.5 1 97 95 GLN A C 1
ATOM 705 O O . GLN A 1 95 ? 17.891 -26.281 -19.297 1 97 95 GLN A O 1
ATOM 710 N N . VAL A 1 96 ? 17 -25.766 -17.344 1 97.56 96 VAL A N 1
ATOM 711 C CA . VAL A 1 96 ? 17.031 -27.156 -16.859 1 97.56 96 VAL A CA 1
ATOM 712 C C . VAL A 1 96 ? 16.062 -28 -17.672 1 97.56 96 VAL A C 1
ATOM 714 O O . VAL A 1 96 ? 16.422 -29.078 -18.141 1 97.56 96 VAL A O 1
ATOM 717 N N . LEU A 1 97 ? 14.836 -27.516 -17.922 1 98.44 97 LEU A N 1
ATOM 718 C CA . LEU A 1 97 ? 13.844 -28.219 -18.719 1 98.44 97 LEU A CA 1
ATOM 719 C C . LEU A 1 97 ? 14.367 -28.5 -20.125 1 98.44 97 LEU A C 1
ATOM 721 O O . LEU A 1 97 ? 14.281 -29.625 -20.609 1 98.44 97 LEU A O 1
ATOM 725 N N . ALA A 1 98 ? 14.938 -27.484 -20.719 1 97.94 98 ALA A N 1
ATOM 726 C CA . ALA A 1 98 ? 15.445 -27.578 -22.078 1 97.94 98 ALA A CA 1
ATOM 727 C C . ALA A 1 98 ? 16.594 -28.578 -22.172 1 97.94 98 ALA A C 1
ATOM 729 O O . ALA A 1 98 ? 16.672 -29.359 -23.109 1 97.94 98 ALA A O 1
ATOM 730 N N . SER A 1 99 ? 17.5 -28.5 -21.172 1 97.81 99 SER A N 1
ATOM 731 C CA . SER A 1 99 ? 18.703 -29.312 -21.219 1 97.81 99 SER A CA 1
ATOM 732 C C . SER A 1 99 ? 18.375 -30.781 -20.984 1 97.81 99 SER A C 1
ATOM 734 O O . SER A 1 99 ? 18.984 -31.672 -21.609 1 97.81 99 SER A O 1
ATOM 736 N N . VAL A 1 100 ? 17.391 -31.094 -20.188 1 98 100 VAL A N 1
ATOM 737 C CA . VAL A 1 100 ? 17.109 -32.469 -19.797 1 98 100 VAL A CA 1
ATOM 738 C C . VAL A 1 100 ? 16.094 -33.094 -20.75 1 98 100 VAL A C 1
ATOM 740 O O . VAL A 1 100 ? 16.219 -34.25 -21.125 1 98 100 VAL A O 1
ATOM 743 N N . LEU A 1 101 ? 15.078 -32.344 -21.156 1 98.19 101 LEU A N 1
ATOM 744 C CA . LEU A 1 101 ? 13.961 -32.906 -21.906 1 98.19 101 LEU A CA 1
ATOM 745 C C . LEU A 1 101 ? 14.133 -32.656 -23.406 1 98.19 101 LEU A C 1
ATOM 747 O O . LEU A 1 101 ? 13.688 -33.438 -24.234 1 98.19 101 LEU A O 1
ATOM 751 N N . GLY A 1 102 ? 14.719 -31.547 -23.75 1 96.12 102 GLY A N 1
ATOM 752 C CA . GLY A 1 102 ? 15.055 -31.219 -25.125 1 96.12 102 GLY A CA 1
ATOM 753 C C . GLY A 1 102 ? 13.852 -31.234 -26.047 1 96.12 102 GLY A C 1
ATOM 754 O O . GLY A 1 102 ? 12.797 -30.688 -25.734 1 96.12 102 GLY A O 1
ATOM 755 N N . ARG A 1 103 ? 14.031 -31.734 -27.234 1 96.5 103 ARG A N 1
ATOM 756 C CA . ARG A 1 103 ? 13 -31.781 -28.266 1 96.5 103 ARG A CA 1
ATOM 757 C C . ARG A 1 103 ? 12.109 -33 -28.094 1 96.5 103 ARG A C 1
ATOM 759 O O . ARG A 1 103 ? 11.031 -33.094 -28.688 1 96.5 103 ARG A O 1
ATOM 766 N N . ASP A 1 104 ? 12.508 -33.969 -27.297 1 97.06 104 ASP A N 1
ATOM 767 C CA . ASP A 1 104 ? 11.875 -35.281 -27.234 1 97.06 104 ASP A CA 1
ATOM 768 C C . ASP A 1 104 ? 10.594 -35.219 -26.391 1 97.06 104 ASP A C 1
ATOM 770 O O . ASP A 1 104 ? 9.625 -35.938 -26.703 1 97.06 104 ASP A O 1
ATOM 774 N N . ILE A 1 105 ? 10.68 -34.5 -25.312 1 98 105 ILE A N 1
ATOM 775 C CA . ILE A 1 105 ? 9.562 -34.375 -24.391 1 98 105 ILE A CA 1
ATOM 776 C C . ILE A 1 105 ? 9.094 -32.938 -24.312 1 98 105 ILE A C 1
ATOM 778 O O . ILE A 1 105 ? 9.883 -32.031 -24 1 98 105 ILE A O 1
ATOM 782 N N . PRO A 1 106 ? 7.816 -32.656 -24.562 1 98.5 106 PRO A N 1
ATOM 783 C CA . PRO A 1 106 ? 7.309 -31.266 -24.469 1 98.5 106 PRO A CA 1
ATOM 784 C C . PRO A 1 106 ? 7.461 -30.672 -23.078 1 98.5 106 PRO A C 1
ATOM 786 O O . PRO A 1 106 ? 7.266 -31.375 -22.078 1 98.5 106 PRO A O 1
ATOM 789 N N . TRP A 1 107 ? 7.863 -29.406 -22.969 1 98.75 107 TRP A N 1
ATOM 790 C CA . TRP A 1 107 ? 8.062 -28.703 -21.703 1 98.75 107 TRP A CA 1
ATOM 791 C C . TRP A 1 107 ? 7.742 -27.219 -21.844 1 98.75 107 TRP A C 1
ATOM 793 O O . TRP A 1 107 ? 7.711 -26.688 -22.969 1 98.75 107 TRP A O 1
ATOM 803 N N . VAL A 1 108 ? 7.398 -26.547 -20.75 1 98.75 108 VAL A N 1
ATOM 804 C CA . VAL A 1 108 ? 7.129 -25.109 -20.75 1 98.75 108 VAL A CA 1
ATOM 805 C C . VAL A 1 108 ? 7.359 -24.531 -19.344 1 98.75 108 VAL A C 1
ATOM 807 O O . VAL A 1 108 ? 7.113 -25.219 -18.344 1 98.75 108 VAL A O 1
ATOM 810 N N . GLY A 1 109 ? 7.977 -23.359 -19.281 1 98.69 109 GLY A N 1
ATOM 811 C CA . GLY A 1 109 ? 8.109 -22.641 -18.016 1 98.69 109 GLY A CA 1
ATOM 812 C C . GLY A 1 109 ? 6.895 -21.812 -17.672 1 98.69 109 GLY A C 1
ATOM 813 O O . GLY A 1 109 ? 6.332 -21.125 -18.531 1 98.69 109 GLY A O 1
ATOM 814 N N . THR A 1 110 ? 6.422 -21.922 -16.391 1 98.38 110 THR A N 1
ATOM 815 C CA . THR A 1 110 ? 5.289 -21.125 -15.945 1 98.38 110 THR A CA 1
ATOM 816 C C . THR A 1 110 ? 5.547 -20.547 -14.547 1 98.38 110 THR A C 1
ATOM 818 O O . THR A 1 110 ? 6.387 -21.078 -13.812 1 98.38 110 THR A O 1
ATOM 821 N N . HIS A 1 111 ? 4.918 -19.453 -14.234 1 95.56 111 HIS A N 1
ATOM 822 C CA . HIS A 1 111 ? 4.977 -18.875 -12.906 1 95.56 111 HIS A CA 1
ATOM 823 C C . HIS A 1 111 ? 3.627 -18.297 -12.492 1 95.56 111 HIS A C 1
ATOM 825 O O . HIS A 1 111 ? 3.291 -17.156 -12.859 1 95.56 111 HIS A O 1
ATOM 831 N N . PRO A 1 112 ? 2.9 -19.078 -11.688 1 93.62 112 PRO A N 1
ATOM 832 C CA . PRO A 1 112 ? 1.737 -18.453 -11.055 1 93.62 112 PRO A CA 1
ATOM 833 C C . PRO A 1 112 ? 2.123 -17.312 -10.102 1 93.62 112 PRO A C 1
ATOM 835 O O . PRO A 1 112 ? 2.961 -17.516 -9.219 1 93.62 112 PRO A O 1
ATOM 838 N N . LEU A 1 113 ? 1.544 -16.234 -10.297 1 88 113 LEU A N 1
ATOM 839 C CA . LEU A 1 113 ? 1.886 -15.047 -9.5 1 88 113 LEU A CA 1
ATOM 840 C C . LEU A 1 113 ? 0.949 -14.906 -8.305 1 88 113 LEU A C 1
ATOM 842 O O . LEU A 1 113 ? 0.484 -13.805 -8.008 1 88 113 LEU A O 1
ATOM 846 N N . PHE A 1 114 ? 0.624 -15.992 -7.742 1 82.94 114 PHE A N 1
ATOM 847 C CA . PHE A 1 114 ? -0.171 -16.062 -6.523 1 82.94 114 PHE A CA 1
ATOM 848 C C . PHE A 1 114 ? 0.31 -17.203 -5.633 1 82.94 114 PHE A C 1
ATOM 850 O O . PHE A 1 114 ? 1.052 -18.078 -6.082 1 82.94 114 PHE A O 1
ATOM 857 N N . GLY A 1 115 ? -0.064 -17.141 -4.371 1 80.81 115 GLY A N 1
ATOM 858 C CA . GLY A 1 115 ? 0.252 -18.188 -3.402 1 80.81 115 GLY A CA 1
ATOM 859 C C . GLY A 1 115 ? -0.829 -18.375 -2.355 1 80.81 115 GLY A C 1
ATOM 860 O O . GLY A 1 115 ? -1.941 -17.859 -2.504 1 80.81 115 GLY A O 1
ATOM 861 N N . PRO A 1 116 ? -0.449 -19.172 -1.412 1 76.56 116 PRO A N 1
ATOM 862 C CA . PRO A 1 116 ? -1.435 -19.469 -0.371 1 76.56 116 PRO A CA 1
ATOM 863 C C . PRO A 1 116 ? -1.999 -18.203 0.285 1 76.56 116 PRO A C 1
ATOM 865 O O . PRO A 1 116 ? -3.205 -18.125 0.531 1 76.56 116 PRO A O 1
ATOM 868 N N . ALA A 1 117 ? -1.173 -17.281 0.514 1 70.94 117 ALA A N 1
ATOM 869 C CA . ALA A 1 117 ? -1.611 -16.062 1.204 1 70.94 117 ALA A CA 1
ATOM 870 C C . ALA A 1 117 ? -2.584 -15.266 0.344 1 70.94 117 ALA A C 1
ATOM 872 O O . ALA A 1 117 ? -3.623 -14.812 0.83 1 70.94 117 ALA A O 1
ATOM 873 N N . SER A 1 118 ? -2.213 -15.039 -0.859 1 74.12 118 SER A N 1
ATOM 874 C CA . SER A 1 118 ? -3.09 -14.297 -1.756 1 74.12 118 SER A CA 1
ATOM 875 C C . SER A 1 118 ? -4.418 -15.016 -1.958 1 74.12 118 SER A C 1
ATOM 877 O O . SER A 1 118 ? -5.465 -14.375 -2.086 1 74.12 118 SER A O 1
ATOM 879 N N . LEU A 1 119 ? -4.359 -16.328 -2.039 1 75.25 119 LEU A N 1
ATOM 880 C CA . LEU A 1 119 ? -5.578 -17.109 -2.186 1 75.25 119 LEU A CA 1
ATOM 881 C C . LEU A 1 119 ? -6.465 -16.984 -0.951 1 75.25 119 LEU A C 1
ATOM 883 O O . LEU A 1 119 ? -7.684 -16.828 -1.069 1 75.25 119 LEU A O 1
ATOM 887 N N . ALA A 1 120 ? -5.75 -17.016 0.157 1 68.75 120 ALA A N 1
ATOM 888 C CA . ALA A 1 120 ? -6.477 -16.891 1.416 1 68.75 120 ALA A CA 1
ATOM 889 C C . ALA A 1 120 ? -7.164 -15.523 1.509 1 68.75 120 ALA A C 1
ATOM 891 O O . ALA A 1 120 ? -8.266 -15.414 2.057 1 68.75 120 ALA A O 1
ATOM 892 N N . ARG A 1 121 ? -6.559 -14.523 0.919 1 66.88 121 ARG A N 1
ATOM 893 C CA . ARG A 1 121 ? -7.086 -13.164 0.961 1 66.88 121 ARG A CA 1
ATOM 894 C C . ARG A 1 121 ? -8.094 -12.93 -0.16 1 66.88 121 ARG A C 1
ATOM 896 O O . ARG A 1 121 ? -8.742 -11.883 -0.213 1 66.88 121 ARG A O 1
ATOM 903 N N . GLY A 1 122 ? -8.141 -13.844 -1.013 1 68.69 122 GLY A N 1
ATOM 904 C CA . GLY A 1 122 ? -9.062 -13.703 -2.131 1 68.69 122 GLY A CA 1
ATOM 905 C C . GLY A 1 122 ? -8.594 -12.688 -3.156 1 68.69 122 GLY A C 1
ATOM 906 O O . GLY A 1 122 ? -9.414 -12.07 -3.844 1 68.69 122 GLY A O 1
ATOM 907 N N . ASP A 1 123 ? -7.312 -12.562 -3.285 1 70 123 ASP A N 1
ATOM 908 C CA . ASP A 1 123 ? -6.758 -11.586 -4.215 1 70 123 ASP A CA 1
ATOM 909 C C . ASP A 1 123 ? -7.082 -11.953 -5.66 1 70 123 ASP A C 1
ATOM 911 O O . ASP A 1 123 ? -6.891 -13.102 -6.07 1 70 123 ASP A O 1
ATOM 915 N N . LEU A 1 124 ? -7.688 -10.93 -6.391 1 71.75 124 LEU A N 1
ATOM 916 C CA . LEU A 1 124 ? -7.98 -11.078 -7.812 1 71.75 124 LEU A CA 1
ATOM 917 C C . LEU A 1 124 ? -7.461 -9.883 -8.602 1 71.75 124 LEU A C 1
ATOM 919 O O . LEU A 1 124 ? -7.355 -8.781 -8.062 1 71.75 124 LEU A O 1
ATOM 923 N N . PRO A 1 125 ? -7.117 -10.133 -9.906 1 74.75 125 PRO A N 1
ATOM 924 C CA . PRO A 1 125 ? -7.094 -11.406 -10.641 1 74.75 125 PRO A CA 1
ATOM 925 C C . PRO A 1 125 ? -5.883 -12.266 -10.281 1 74.75 125 PRO A C 1
ATOM 927 O O . PRO A 1 125 ? -4.836 -11.734 -9.898 1 74.75 125 PRO A O 1
ATOM 930 N N . ARG A 1 126 ? -6.141 -13.555 -10.43 1 82.38 126 ARG A N 1
ATOM 931 C CA . ARG A 1 126 ? -4.988 -14.445 -10.422 1 82.38 126 ARG A CA 1
ATOM 932 C C . ARG A 1 126 ? -4.266 -14.422 -11.766 1 82.38 126 ARG A C 1
ATOM 934 O O . ARG A 1 126 ? -4.906 -14.461 -12.82 1 82.38 126 ARG A O 1
ATOM 941 N N . ARG A 1 127 ? -3.01 -14.258 -11.672 1 88.56 127 ARG A N 1
ATOM 942 C CA . ARG A 1 127 ? -2.242 -14.164 -12.914 1 88.56 127 ARG A CA 1
ATOM 943 C C . ARG A 1 127 ? -1.178 -15.258 -12.977 1 88.56 127 ARG A C 1
ATOM 945 O O . ARG A 1 127 ? -0.656 -15.68 -11.945 1 88.56 127 ARG A O 1
ATOM 952 N N . THR A 1 128 ? -0.898 -15.734 -14.125 1 94.31 128 THR A N 1
ATOM 953 C CA . THR A 1 128 ? 0.187 -16.672 -14.383 1 94.31 128 THR A CA 1
ATOM 954 C C . THR A 1 128 ? 0.974 -16.266 -15.625 1 94.31 128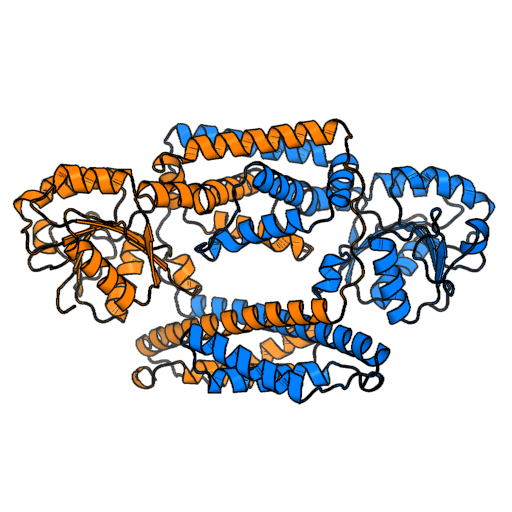 THR A C 1
ATOM 956 O O . THR A 1 128 ? 0.389 -15.867 -16.625 1 94.31 128 THR A O 1
ATOM 959 N N . VAL A 1 129 ? 2.248 -16.375 -15.516 1 95.12 129 VAL A N 1
ATOM 960 C CA . VAL A 1 129 ? 3.117 -16.172 -16.672 1 95.12 129 VAL A CA 1
ATOM 961 C C . VAL A 1 129 ? 3.453 -17.516 -17.312 1 95.12 129 VAL A C 1
ATOM 963 O O . VAL A 1 129 ? 3.75 -18.484 -16.609 1 95.12 129 VAL A O 1
ATOM 966 N N . VAL A 1 130 ? 3.301 -17.609 -18.578 1 98.19 130 VAL A N 1
ATOM 967 C CA . VAL A 1 130 ? 3.734 -18.766 -19.359 1 98.19 130 VAL A CA 1
ATOM 968 C C . VAL A 1 130 ? 4.848 -18.344 -20.328 1 98.19 130 VAL A C 1
ATOM 970 O O . VAL A 1 130 ? 4.711 -17.359 -21.047 1 98.19 130 VAL A O 1
ATOM 973 N N . CYS A 1 131 ? 5.973 -19.016 -20.266 1 98.5 131 CYS A N 1
ATOM 974 C CA . CYS A 1 131 ? 7.082 -18.703 -21.156 1 98.5 131 CYS A CA 1
ATOM 975 C C . CYS A 1 131 ? 6.871 -19.328 -22.531 1 98.5 131 CYS A C 1
ATOM 977 O O . CYS A 1 131 ? 6.656 -20.531 -22.656 1 98.5 131 CYS A O 1
ATOM 979 N N . PRO A 1 132 ? 6.973 -18.484 -23.562 1 98.12 132 PRO A N 1
ATOM 980 C CA . PRO A 1 132 ? 6.871 -19.062 -24.906 1 98.12 132 PRO A CA 1
ATOM 981 C C . PRO A 1 132 ? 7.941 -20.125 -25.172 1 98.12 132 PRO A C 1
ATOM 983 O O . PRO A 1 132 ? 9.055 -20.016 -24.656 1 98.12 132 PRO A O 1
ATOM 986 N N . ASN A 1 133 ? 7.582 -21.141 -25.891 1 98.19 133 ASN A N 1
ATOM 987 C CA . ASN A 1 133 ? 8.469 -22.234 -26.297 1 98.19 133 ASN A CA 1
ATOM 988 C C . ASN A 1 133 ? 8.25 -22.625 -27.75 1 98.19 133 ASN A C 1
ATOM 990 O O . ASN A 1 133 ? 7.324 -23.359 -28.078 1 98.19 133 ASN A O 1
ATOM 994 N N . GLU A 1 134 ? 9.094 -22.125 -28.625 1 96.44 134 GLU A N 1
ATOM 995 C CA . GLU A 1 134 ? 8.961 -22.359 -30.062 1 96.44 134 GLU A CA 1
ATOM 996 C C . GLU A 1 134 ? 9.148 -23.828 -30.406 1 96.44 134 GLU A C 1
ATOM 998 O O . GLU A 1 134 ? 8.602 -24.328 -31.391 1 96.44 134 GLU A O 1
ATOM 1003 N N . LEU A 1 135 ? 9.922 -24.547 -29.609 1 96.81 135 LEU A N 1
ATOM 1004 C CA . LEU A 1 135 ? 10.172 -25.969 -29.844 1 96.81 135 LEU A CA 1
ATOM 1005 C C . LEU A 1 135 ? 8.914 -26.781 -29.547 1 96.81 135 LEU A C 1
ATOM 1007 O O . LEU A 1 135 ? 8.703 -27.844 -30.156 1 96.81 135 LEU A O 1
ATOM 1011 N N . HIS A 1 136 ? 8.141 -26.297 -28.578 1 98 136 HIS A N 1
ATOM 1012 C CA . HIS A 1 136 ? 6.957 -27.031 -28.156 1 98 136 HIS A CA 1
ATOM 1013 C C . HIS A 1 136 ? 5.754 -26.109 -28 1 98 136 HIS A C 1
ATOM 1015 O O . HIS A 1 136 ? 5.23 -25.938 -26.891 1 98 136 HIS A O 1
ATOM 1021 N N . PRO A 1 137 ? 5.195 -25.594 -29.078 1 97.62 137 PRO A N 1
ATOM 1022 C CA . PRO A 1 137 ? 4.07 -24.656 -28.969 1 97.62 137 PRO A CA 1
ATOM 1023 C C . PRO A 1 137 ? 2.842 -25.281 -28.312 1 97.62 137 PRO A C 1
ATOM 1025 O O . PRO A 1 137 ? 2.08 -24.578 -27.641 1 97.62 137 PRO A O 1
ATOM 1028 N N . GLU A 1 138 ? 2.697 -26.547 -28.5 1 96.94 138 GLU A N 1
ATOM 1029 C CA . GLU A 1 138 ? 1.551 -27.234 -27.906 1 96.94 138 GLU A CA 1
ATOM 1030 C C . GLU A 1 138 ? 1.65 -27.25 -26.391 1 96.94 138 GLU A C 1
ATOM 1032 O O . GLU A 1 138 ? 0.633 -27.188 -25.688 1 96.94 138 GLU A O 1
ATOM 1037 N N . ALA A 1 139 ? 2.863 -27.344 -25.875 1 98 139 ALA A N 1
ATOM 1038 C CA . ALA A 1 139 ? 3.064 -27.297 -24.422 1 98 139 ALA A CA 1
ATOM 1039 C C . ALA A 1 139 ? 2.594 -25.969 -23.844 1 98 139 ALA A C 1
ATOM 1041 O O . ALA A 1 139 ? 1.971 -25.922 -22.781 1 98 139 ALA A O 1
ATOM 1042 N N . VAL A 1 140 ? 2.857 -24.906 -24.578 1 98.38 140 VAL A N 1
ATOM 1043 C CA . VAL A 1 140 ? 2.438 -23.578 -24.188 1 98.38 140 VAL A CA 1
ATOM 1044 C C . VAL A 1 140 ? 0.913 -23.5 -24.156 1 98.38 140 VAL A C 1
ATOM 1046 O O . VAL A 1 140 ? 0.33 -22.984 -23.188 1 98.38 140 VAL A O 1
ATOM 1049 N N . ARG A 1 141 ? 0.325 -24.031 -25.156 1 97.44 141 ARG A N 1
ATOM 1050 C CA . ARG A 1 141 ? -1.131 -24.031 -25.25 1 97.44 141 ARG A CA 1
ATOM 1051 C C . ARG A 1 141 ? -1.749 -24.812 -24.094 1 97.44 141 ARG A C 1
ATOM 1053 O O . ARG A 1 141 ? -2.721 -24.359 -23.484 1 97.44 141 ARG A O 1
ATOM 1060 N N . LYS A 1 142 ? -1.188 -25.969 -23.828 1 97.06 142 LYS A N 1
ATOM 1061 C CA . LYS A 1 142 ? -1.704 -26.812 -22.75 1 97.06 142 LYS A CA 1
ATOM 1062 C C . LYS A 1 142 ? -1.589 -26.109 -21.406 1 97.06 142 LYS A C 1
ATOM 1064 O O . LYS A 1 142 ? -2.51 -26.156 -20.594 1 97.06 142 LYS A O 1
ATOM 1069 N N . ALA A 1 143 ? -0.466 -25.453 -21.172 1 98 143 ALA A N 1
ATOM 1070 C CA . ALA A 1 143 ? -0.273 -24.703 -19.938 1 98 143 ALA A CA 1
ATOM 1071 C C . ALA A 1 143 ? -1.291 -23.562 -19.812 1 98 143 ALA A C 1
ATOM 1073 O O . ALA A 1 143 ? -1.874 -23.359 -18.75 1 98 143 ALA A O 1
ATOM 1074 N N . ARG A 1 144 ? -1.439 -22.859 -20.906 1 97.44 144 ARG A N 1
ATOM 1075 C CA . ARG A 1 144 ? -2.412 -21.781 -20.922 1 97.44 144 ARG A CA 1
ATOM 1076 C C . ARG A 1 144 ? -3.805 -22.281 -20.562 1 97.44 144 ARG A C 1
ATOM 1078 O O . ARG A 1 144 ? -4.48 -21.688 -19.719 1 97.44 144 ARG A O 1
ATOM 1085 N N . VAL A 1 145 ? -4.211 -23.328 -21.172 1 96.69 145 VAL A N 1
ATOM 1086 C CA . VAL A 1 145 ? -5.535 -23.906 -20.938 1 96.69 145 VAL A CA 1
ATOM 1087 C C . VAL A 1 145 ? -5.676 -24.312 -19.469 1 96.69 145 VAL A C 1
ATOM 1089 O O . VAL A 1 145 ? -6.703 -24.031 -18.844 1 96.69 145 VAL A O 1
ATOM 1092 N N . LEU A 1 146 ? -4.684 -24.922 -18.922 1 96.62 146 LEU A N 1
ATOM 1093 C CA . LEU A 1 146 ? -4.711 -25.344 -17.516 1 96.62 146 LEU A CA 1
ATOM 1094 C C . LEU A 1 146 ? -4.969 -24.141 -16.594 1 96.62 146 LEU A C 1
ATOM 1096 O O . LEU A 1 146 ? -5.895 -24.172 -15.781 1 96.62 146 LEU A O 1
ATOM 1100 N N . PHE A 1 147 ? -4.176 -23.109 -16.734 1 97.25 147 PHE A N 1
ATOM 1101 C CA . PHE A 1 147 ? -4.234 -22 -15.797 1 97.25 147 PHE A CA 1
ATOM 1102 C C . PHE A 1 147 ? -5.488 -21.156 -16.031 1 97.25 147 PHE A C 1
ATOM 1104 O O . PHE A 1 147 ? -6.055 -20.609 -15.086 1 97.25 147 PHE A O 1
ATOM 1111 N N . GLU A 1 148 ? -5.926 -21.109 -17.234 1 94.94 148 GLU A N 1
ATOM 1112 C CA . GLU A 1 148 ? -7.211 -20.469 -17.484 1 94.94 148 GLU A CA 1
ATOM 1113 C C . GLU A 1 148 ? -8.352 -21.234 -16.828 1 94.94 148 GLU A C 1
ATOM 1115 O O . GLU A 1 148 ? -9.289 -20.625 -16.297 1 94.94 148 GLU A O 1
ATOM 1120 N N . ARG A 1 149 ? -8.273 -22.5 -16.812 1 93.38 149 ARG A N 1
ATOM 1121 C CA . ARG A 1 149 ? -9.305 -23.344 -16.234 1 93.38 149 ARG A CA 1
ATOM 1122 C C . ARG A 1 149 ? -9.391 -23.141 -14.719 1 93.38 149 ARG A C 1
ATOM 1124 O O . ARG A 1 149 ? -10.453 -23.312 -14.125 1 93.38 149 ARG A O 1
ATOM 1131 N N . ILE A 1 150 ? -8.305 -22.75 -14.188 1 91.94 150 ILE A N 1
ATOM 1132 C CA . ILE A 1 150 ? -8.352 -22.531 -12.742 1 91.94 150 ILE A CA 1
ATOM 1133 C C . ILE A 1 150 ? -8.516 -21.031 -12.453 1 91.94 150 ILE A C 1
ATOM 1135 O O . ILE A 1 150 ? -8.219 -20.578 -11.344 1 91.94 150 ILE A O 1
ATOM 1139 N N . GLY A 1 151 ? -8.812 -20.328 -13.43 1 88 151 GLY A N 1
ATOM 1140 C CA . GLY A 1 151 ? -9.281 -18.969 -13.227 1 88 151 GLY A CA 1
ATOM 1141 C C . GLY A 1 151 ? -8.172 -17.938 -13.344 1 88 151 GLY A C 1
ATOM 1142 O O . GLY A 1 151 ? -8.312 -16.812 -12.852 1 88 151 GLY A O 1
ATOM 1143 N N . CYS A 1 152 ? -7.09 -18.234 -14 1 91.25 152 CYS A N 1
ATOM 1144 C CA . CYS A 1 152 ? -5.973 -17.297 -14.102 1 91.25 152 CYS A CA 1
ATOM 1145 C C . CYS A 1 152 ? -6.031 -16.516 -15.414 1 91.25 152 CYS A C 1
ATOM 1147 O O . CYS A 1 152 ? -6.492 -17.047 -16.438 1 91.25 152 CYS A O 1
ATOM 1149 N N . GLU A 1 153 ? -5.637 -15.242 -15.312 1 89.69 153 GLU A N 1
ATOM 1150 C CA . GLU A 1 153 ? -5.207 -14.531 -16.516 1 89.69 153 GLU A CA 1
ATOM 1151 C C . GLU A 1 153 ? -3.779 -14.914 -16.906 1 89.69 153 GLU A C 1
ATOM 1153 O O . GLU A 1 153 ? -2.863 -14.812 -16.078 1 89.69 153 GLU A O 1
ATOM 1158 N N . VAL A 1 154 ? -3.646 -15.375 -18.156 1 94.81 154 VAL A N 1
ATOM 1159 C CA . VAL A 1 154 ? -2.346 -15.891 -18.578 1 94.81 154 VAL A CA 1
ATOM 1160 C C . VAL A 1 154 ? -1.641 -14.852 -19.453 1 94.81 154 VAL A C 1
ATOM 1162 O O . VAL A 1 154 ? -2.244 -14.289 -20.359 1 94.81 154 VAL A O 1
ATOM 1165 N N . THR A 1 155 ? -0.42 -14.516 -19.109 1 93.06 155 THR A N 1
ATOM 1166 C CA . THR A 1 155 ? 0.435 -13.625 -19.891 1 93.06 155 THR A CA 1
ATOM 1167 C C . THR A 1 155 ? 1.703 -14.352 -20.344 1 93.06 155 THR A C 1
ATOM 1169 O O . THR A 1 155 ? 2.283 -15.125 -19.578 1 93.06 155 THR A O 1
ATOM 1172 N N . GLU A 1 156 ? 2.119 -14.07 -21.562 1 95.62 156 GLU A N 1
ATOM 1173 C CA . GLU A 1 156 ? 3.34 -14.695 -22.062 1 95.62 156 GLU A CA 1
ATOM 1174 C C . GLU A 1 156 ? 4.531 -13.75 -21.953 1 95.62 156 GLU A C 1
ATOM 1176 O O . GLU A 1 156 ? 4.457 -12.586 -22.359 1 95.62 156 GLU A O 1
ATOM 1181 N N . LEU A 1 157 ? 5.555 -14.211 -21.344 1 94.94 157 LEU A N 1
ATOM 1182 C CA . LEU A 1 157 ? 6.832 -13.516 -21.234 1 94.94 157 LEU A CA 1
ATOM 1183 C C . LEU A 1 157 ? 7.996 -14.484 -21.438 1 94.94 157 LEU A C 1
ATOM 1185 O O . LEU A 1 157 ? 7.949 -15.625 -20.953 1 94.94 157 LEU A O 1
ATOM 1189 N N . SER A 1 158 ? 9.031 -14.031 -22.125 1 96.94 158 SER A N 1
ATOM 1190 C CA . SER A 1 158 ? 10.242 -14.844 -22.172 1 96.94 158 SER A CA 1
ATOM 1191 C C . SER A 1 158 ? 10.82 -15.047 -20.781 1 96.94 158 SER A C 1
ATOM 1193 O O . SER A 1 158 ? 10.531 -14.273 -19.859 1 96.94 158 SER A O 1
ATOM 1195 N N . PRO A 1 159 ? 11.641 -16.094 -20.656 1 97.12 159 PRO A N 1
ATOM 1196 C CA . PRO A 1 159 ? 12.258 -16.312 -19.344 1 97.12 159 PRO A CA 1
ATOM 1197 C C . PRO A 1 159 ? 13.039 -15.094 -18.859 1 97.12 159 PRO A C 1
ATOM 1199 O O . PRO A 1 159 ? 12.914 -14.703 -17.688 1 97.12 159 PRO A O 1
ATOM 1202 N N . ASP A 1 160 ? 13.766 -14.469 -19.766 1 94.56 160 ASP A N 1
ATOM 1203 C CA . ASP A 1 160 ? 14.555 -13.297 -19.406 1 94.56 160 ASP A CA 1
ATOM 1204 C C . ASP A 1 160 ? 13.656 -12.117 -19.031 1 94.56 160 ASP A C 1
ATOM 1206 O O . ASP A 1 160 ? 13.891 -11.445 -18.031 1 94.56 160 ASP A O 1
ATOM 1210 N N . ALA A 1 161 ? 12.688 -11.875 -19.875 1 92.44 161 ALA A N 1
ATOM 1211 C CA . ALA A 1 161 ? 11.758 -10.789 -19.609 1 92.44 161 ALA A CA 1
ATOM 1212 C C . ALA A 1 161 ? 11.031 -11.008 -18.281 1 92.44 161 ALA A C 1
ATOM 1214 O O . ALA A 1 161 ? 10.82 -10.062 -17.516 1 92.44 161 ALA A O 1
ATOM 1215 N N . HIS A 1 162 ? 10.664 -12.219 -18.047 1 93.56 162 HIS A N 1
ATOM 1216 C CA . HIS A 1 162 ? 10 -12.578 -16.797 1 93.56 162 HIS A CA 1
ATOM 1217 C C . HIS A 1 162 ? 10.883 -12.258 -15.594 1 93.56 162 HIS A C 1
ATOM 1219 O O . HIS A 1 162 ? 10.469 -11.539 -14.688 1 93.56 162 HIS A O 1
ATOM 1225 N N . ASP A 1 163 ? 12.078 -12.812 -15.609 1 93 163 ASP A N 1
ATOM 1226 C CA . ASP A 1 163 ? 12.945 -12.664 -14.445 1 93 163 ASP A CA 1
ATOM 1227 C C . ASP A 1 163 ? 13.328 -11.203 -14.234 1 93 163 ASP A C 1
ATOM 1229 O O . ASP A 1 163 ? 13.492 -10.758 -13.094 1 93 163 ASP A O 1
ATOM 1233 N N . ALA A 1 164 ? 13.5 -10.477 -15.336 1 88.44 164 ALA A N 1
ATOM 1234 C CA . ALA A 1 164 ? 13.75 -9.039 -15.234 1 88.44 164 ALA A CA 1
ATOM 1235 C C . ALA A 1 164 ? 12.57 -8.32 -14.586 1 88.44 164 ALA A C 1
ATOM 1237 O O . ALA A 1 164 ? 12.766 -7.434 -13.75 1 88.44 164 ALA A O 1
ATOM 1238 N N . LEU A 1 165 ? 11.43 -8.688 -14.984 1 85.25 165 LEU A N 1
ATOM 1239 C CA . LEU A 1 165 ? 10.219 -8.109 -14.406 1 85.25 165 LEU A CA 1
ATOM 1240 C C . LEU A 1 165 ? 10.102 -8.453 -12.93 1 85.25 165 LEU A C 1
ATOM 1242 O O . LEU A 1 165 ? 9.703 -7.609 -12.117 1 85.25 165 LEU A O 1
ATOM 1246 N N . MET A 1 166 ? 10.383 -9.688 -12.57 1 87.44 166 MET A N 1
ATOM 1247 C CA . MET A 1 166 ? 10.281 -10.141 -11.188 1 87.44 166 MET A CA 1
ATOM 1248 C C . MET A 1 166 ? 11.242 -9.375 -10.289 1 87.44 166 MET A C 1
ATOM 1250 O O . MET A 1 166 ? 10.984 -9.203 -9.094 1 87.44 166 MET A O 1
ATOM 1254 N N . VAL A 1 167 ? 12.336 -8.969 -10.805 1 85.81 167 VAL A N 1
ATOM 1255 C CA . VAL A 1 167 ? 13.289 -8.172 -10.039 1 85.81 167 VAL A CA 1
ATOM 1256 C C . VAL A 1 167 ? 12.617 -6.895 -9.547 1 85.81 167 VAL A C 1
ATOM 1258 O O . VAL A 1 167 ? 12.758 -6.52 -8.383 1 85.81 167 VAL A O 1
ATOM 1261 N N . ARG A 1 168 ? 11.844 -6.301 -10.359 1 77 168 ARG A N 1
ATOM 1262 C CA . ARG A 1 168 ? 11.211 -5.02 -10.062 1 77 168 ARG A CA 1
ATOM 1263 C C . ARG A 1 168 ? 10.023 -5.203 -9.117 1 77 168 ARG A C 1
ATOM 1265 O O . ARG A 1 168 ? 9.711 -4.305 -8.336 1 77 168 ARG A O 1
ATOM 1272 N N . THR A 1 169 ? 9.453 -6.312 -9.133 1 77.62 169 THR A N 1
ATOM 1273 C CA . THR A 1 169 ? 8.234 -6.527 -8.359 1 77.62 169 THR A CA 1
ATOM 1274 C C . THR A 1 169 ? 8.523 -7.324 -7.094 1 77.62 169 THR A C 1
ATOM 1276 O O . THR A 1 169 ? 8.219 -6.879 -5.984 1 77.62 169 THR A O 1
ATOM 1279 N N . HIS A 1 170 ? 9.18 -8.461 -7.238 1 79.94 170 HIS A N 1
ATOM 1280 C CA . HIS A 1 170 ? 9.336 -9.367 -6.109 1 79.94 170 HIS A CA 1
ATOM 1281 C C . HIS A 1 170 ? 10.672 -9.164 -5.41 1 79.94 170 HIS A C 1
ATOM 1283 O O . HIS A 1 170 ? 10.719 -8.977 -4.195 1 79.94 170 HIS A O 1
ATOM 1289 N N . VAL A 1 171 ? 11.719 -9.148 -6.215 1 84.44 171 VAL A N 1
ATOM 1290 C CA . VAL A 1 171 ? 13.055 -9.102 -5.641 1 84.44 171 VAL A CA 1
ATOM 1291 C C . VAL A 1 171 ? 13.211 -7.84 -4.797 1 84.44 171 VAL A C 1
ATOM 1293 O O . VAL A 1 171 ? 13.484 -7.918 -3.596 1 84.44 171 VAL A O 1
ATOM 1296 N N . LEU A 1 172 ? 12.938 -6.73 -5.344 1 83.12 172 LEU A N 1
ATOM 1297 C CA . LEU A 1 172 ? 13.188 -5.461 -4.668 1 83.12 172 LEU A CA 1
ATOM 1298 C C . LEU A 1 172 ? 12.148 -5.219 -3.578 1 83.12 172 LEU A C 1
ATOM 1300 O O . LEU A 1 172 ? 12.461 -4.668 -2.521 1 83.12 172 LEU A O 1
ATOM 1304 N N . THR A 1 173 ? 10.914 -5.605 -3.863 1 80.81 173 THR A N 1
ATOM 1305 C CA . THR A 1 173 ? 9.852 -5.434 -2.875 1 80.81 173 THR A CA 1
ATOM 1306 C C . THR A 1 173 ? 10.172 -6.211 -1.601 1 80.81 173 THR A C 1
ATOM 1308 O O . THR A 1 173 ? 10.109 -5.66 -0.5 1 80.81 173 THR A O 1
ATOM 1311 N N . PHE A 1 174 ? 10.57 -7.453 -1.791 1 81.5 174 PHE A N 1
ATOM 1312 C CA . PHE A 1 174 ? 10.883 -8.273 -0.628 1 81.5 174 PHE A CA 1
ATOM 1313 C C . PHE A 1 174 ? 12.148 -7.77 0.065 1 81.5 174 PHE A C 1
ATOM 1315 O O . PHE A 1 174 ? 12.234 -7.785 1.294 1 81.5 174 PHE A O 1
ATOM 1322 N N . PHE A 1 175 ? 13.047 -7.336 -0.701 1 86.88 175 PHE A N 1
ATOM 1323 C CA . PHE A 1 175 ? 14.297 -6.785 -0.189 1 86.88 175 PHE A CA 1
ATOM 1324 C C . PHE A 1 175 ? 14.031 -5.566 0.687 1 86.88 175 PHE A C 1
ATOM 1326 O O . PHE A 1 175 ? 14.555 -5.469 1.799 1 86.88 175 PHE A O 1
ATOM 1333 N N . LEU A 1 176 ? 13.156 -4.758 0.222 1 83.19 176 LEU A N 1
ATOM 1334 C CA . LEU A 1 176 ? 12.805 -3.543 0.948 1 83.19 176 LEU A CA 1
ATOM 1335 C C . LEU A 1 176 ? 12 -3.873 2.201 1 83.19 176 LEU A C 1
ATOM 1337 O O . LEU A 1 176 ? 12.25 -3.312 3.27 1 83.19 176 LEU A O 1
ATOM 1341 N N . ALA A 1 177 ? 11.07 -4.727 2.039 1 80.56 177 ALA A N 1
ATOM 1342 C CA . ALA A 1 177 ? 10.219 -5.102 3.166 1 80.56 177 ALA A CA 1
ATOM 1343 C C . ALA A 1 177 ? 11.039 -5.68 4.309 1 80.56 177 ALA A C 1
ATOM 1345 O O . ALA A 1 177 ? 10.859 -5.301 5.469 1 80.56 177 ALA A O 1
ATOM 1346 N N . HIS A 1 178 ? 11.969 -6.547 3.98 1 82.12 178 HIS A N 1
ATOM 1347 C CA . HIS A 1 178 ? 12.82 -7.16 4.996 1 82.12 178 HIS A CA 1
ATOM 1348 C C . HIS A 1 178 ? 13.797 -6.148 5.586 1 82.12 178 HIS A C 1
ATOM 1350 O O . HIS A 1 178 ? 14.141 -6.227 6.766 1 82.12 178 HIS A O 1
ATOM 1356 N N . GLY A 1 179 ? 14.258 -5.262 4.723 1 82.38 179 GLY A N 1
ATOM 1357 C CA . GLY A 1 179 ? 15.102 -4.184 5.215 1 82.38 179 GLY A CA 1
ATOM 1358 C C . GLY A 1 179 ? 14.406 -3.297 6.227 1 82.38 179 GLY A C 1
ATOM 1359 O O . GLY A 1 179 ? 14.992 -2.928 7.246 1 82.38 179 GLY A O 1
ATOM 1360 N N . LEU A 1 180 ? 13.125 -2.975 5.961 1 80.31 180 LEU A N 1
ATOM 1361 C CA . LEU A 1 180 ? 12.328 -2.158 6.867 1 80.31 180 LEU A CA 1
ATOM 1362 C C . LEU A 1 180 ? 12.125 -2.869 8.203 1 80.31 180 LEU A C 1
ATOM 1364 O O . LEU A 1 180 ? 12.219 -2.246 9.258 1 80.31 180 LEU A O 1
ATOM 1368 N N . LEU A 1 181 ? 11.844 -4.129 8.109 1 77.56 181 LEU A N 1
ATOM 1369 C CA . LEU A 1 181 ? 11.656 -4.93 9.312 1 77.56 181 LEU A CA 1
ATOM 1370 C C . LEU A 1 181 ? 12.93 -4.945 10.156 1 77.56 181 LEU A C 1
ATOM 1372 O O . LEU A 1 181 ? 12.883 -4.766 11.375 1 77.56 181 LEU A O 1
ATOM 1376 N N . LYS A 1 182 ? 14.008 -5.191 9.492 1 78.75 182 LYS A N 1
ATOM 1377 C CA . LYS A 1 182 ? 15.297 -5.262 10.18 1 78.75 182 LYS A CA 1
ATOM 1378 C C . LYS A 1 182 ? 15.656 -3.926 10.82 1 78.75 182 LYS A C 1
ATOM 1380 O O . LYS A 1 182 ? 16.25 -3.887 11.898 1 78.75 182 LYS A O 1
ATOM 1385 N N . ALA A 1 183 ? 15.273 -2.891 10.117 1 77.81 183 ALA A N 1
ATOM 1386 C CA . ALA A 1 183 ? 15.555 -1.548 10.617 1 77.81 183 ALA A CA 1
ATOM 1387 C C . ALA A 1 183 ? 14.508 -1.121 11.648 1 77.81 183 ALA A C 1
ATOM 1389 O O . ALA A 1 183 ? 14.609 -0.036 12.227 1 77.81 183 ALA A O 1
ATOM 1390 N N . GLU A 1 184 ? 13.406 -1.936 11.852 1 74.31 184 GLU A N 1
ATOM 1391 C CA . GLU A 1 184 ? 12.312 -1.668 12.781 1 74.31 184 GLU A CA 1
ATOM 1392 C C . GLU A 1 184 ? 11.586 -0.373 12.422 1 74.31 184 GLU A C 1
ATOM 1394 O O . GLU A 1 184 ? 11.195 0.392 13.305 1 74.31 184 GLU A O 1
ATOM 1399 N N . ALA A 1 185 ? 11.516 -0.048 11.203 1 67 185 ALA A N 1
ATOM 1400 C CA . ALA A 1 185 ? 10.898 1.192 10.734 1 67 185 ALA A CA 1
ATOM 1401 C C . ALA A 1 185 ? 9.375 1.098 10.781 1 67 185 ALA A C 1
ATOM 1403 O O . ALA A 1 185 ? 8.688 2.102 10.984 1 67 185 ALA A O 1
ATOM 1404 N N . GLY A 1 186 ? 8.633 0.06 10.609 1 60 186 GLY A N 1
ATOM 1405 C CA . GLY A 1 186 ? 7.191 -0.025 10.422 1 60 186 GLY A CA 1
ATOM 1406 C C . GLY A 1 186 ? 6.449 -0.463 11.672 1 60 186 GLY A C 1
ATOM 1407 O O . GLY A 1 186 ? 5.234 -0.65 11.648 1 60 186 GLY A O 1
ATOM 1408 N N . LYS A 1 187 ? 7.078 -0.532 12.789 1 59.06 187 LYS A N 1
ATOM 1409 C CA . LYS A 1 187 ? 6.402 -1.112 13.945 1 59.06 187 LYS A CA 1
ATOM 1410 C C . LYS A 1 187 ? 5.488 -0.091 14.617 1 59.06 187 LYS A C 1
ATOM 1412 O O . LYS A 1 187 ? 5.922 1.016 14.945 1 59.06 187 LYS A O 1
ATOM 1417 N N . ASP A 1 188 ? 4.137 -0.563 14.75 1 56.88 188 ASP A N 1
ATOM 1418 C CA . ASP A 1 188 ? 3.135 0.081 15.586 1 56.88 188 ASP A CA 1
ATOM 1419 C C . ASP A 1 188 ? 2.898 1.525 15.156 1 56.88 188 ASP A C 1
ATOM 1421 O O . ASP A 1 188 ? 3.154 2.459 15.914 1 56.88 188 ASP A O 1
ATOM 1425 N N . LEU A 1 189 ? 2.475 1.661 13.938 1 59.34 189 LEU A N 1
ATOM 1426 C CA . LEU A 1 189 ? 2.262 3.031 13.484 1 59.34 189 LEU A CA 1
ATOM 1427 C C . LEU A 1 189 ? 0.813 3.457 13.703 1 59.34 189 LEU A C 1
ATOM 1429 O O . LEU A 1 189 ? 0.051 3.58 12.742 1 59.34 189 LEU A O 1
ATOM 1433 N N . PRO A 1 190 ? 0.366 3.535 14.93 1 54.03 190 PRO A N 1
ATOM 1434 C CA . PRO A 1 190 ? -1.047 3.791 15.219 1 54.03 190 PRO A CA 1
ATOM 1435 C C . PRO A 1 190 ? -1.604 4.973 14.422 1 54.03 190 PRO A C 1
ATOM 1437 O O . PRO A 1 190 ? -2.795 4.996 14.102 1 54.03 190 PRO A O 1
ATOM 1440 N N . PHE A 1 191 ? -0.708 5.957 14.062 1 59.06 191 PHE A N 1
ATOM 1441 C CA . PHE A 1 191 ? -1.256 7.18 13.492 1 59.06 191 PHE A CA 1
ATOM 1442 C C . PHE A 1 191 ? -0.677 7.438 12.102 1 59.06 191 PHE A C 1
ATOM 1444 O O . PHE A 1 191 ? -0.562 8.586 11.68 1 59.06 191 PHE A O 1
ATOM 1451 N N . ALA A 1 192 ? -0.557 6.297 11.5 1 61.84 192 ALA A N 1
ATOM 1452 C CA . ALA A 1 192 ? 0.099 6.508 10.211 1 61.84 192 ALA A CA 1
ATOM 1453 C C . ALA A 1 192 ? -0.884 7.047 9.18 1 61.84 192 ALA A C 1
ATOM 1455 O O . ALA A 1 192 ? -1.995 6.527 9.039 1 61.84 192 ALA A O 1
ATOM 1456 N N . PRO A 1 193 ? -0.563 8.273 8.656 1 62.03 193 PRO A N 1
ATOM 1457 C CA . PRO A 1 193 ? -1.392 8.773 7.555 1 62.03 193 PRO A CA 1
ATOM 1458 C C . PRO A 1 193 ? -1.497 7.793 6.395 1 62.03 193 PRO A C 1
ATOM 1460 O O . PRO A 1 193 ? -0.686 6.867 6.285 1 62.03 193 PRO A O 1
ATOM 1463 N N . PRO A 1 194 ? -2.574 7.824 5.629 1 60.5 194 PRO A N 1
ATOM 1464 C CA . PRO A 1 194 ? -2.795 6.926 4.496 1 60.5 194 PRO A CA 1
ATOM 1465 C C . PRO A 1 194 ? -1.566 6.793 3.602 1 60.5 194 PRO A C 1
ATOM 1467 O O . PRO A 1 194 ? -1.348 5.734 3 1 60.5 194 PRO A O 1
ATOM 1470 N N . SER A 1 195 ? -0.747 7.891 3.521 1 61.31 195 SER A N 1
ATOM 1471 C CA . SER A 1 195 ? 0.44 7.867 2.672 1 61.31 195 SER A CA 1
ATOM 1472 C C . SER A 1 195 ? 1.458 6.848 3.174 1 61.31 195 SER A C 1
ATOM 1474 O O . SER A 1 195 ? 2.359 6.449 2.436 1 61.31 195 SER A O 1
ATOM 1476 N N . PHE A 1 196 ? 1.18 6.391 4.43 1 68.44 196 PHE A N 1
ATOM 1477 C CA . PHE A 1 196 ? 2.156 5.488 5.031 1 68.44 196 PHE A CA 1
ATOM 1478 C C . PHE A 1 196 ? 1.653 4.051 5.008 1 68.44 196 PHE A C 1
ATOM 1480 O O . PHE A 1 196 ? 2.4 3.121 5.32 1 68.44 196 PHE A O 1
ATOM 1487 N N . GLN A 1 197 ? 0.496 3.906 4.523 1 67.81 197 GLN A N 1
ATOM 1488 C CA . GLN A 1 197 ? -0.134 2.592 4.52 1 67.81 197 GLN A CA 1
ATOM 1489 C C . GLN A 1 197 ? 0.644 1.611 3.646 1 67.81 197 GLN A C 1
ATOM 1491 O O . GLN A 1 197 ? 0.793 0.44 4 1 67.81 197 GLN A O 1
ATOM 1496 N N . PRO A 1 198 ? 1.237 2.174 2.57 1 68.94 198 PRO A N 1
ATOM 1497 C CA . PRO A 1 198 ? 2 1.234 1.746 1 68.94 198 PRO A CA 1
ATOM 1498 C C . PRO A 1 198 ? 3.203 0.647 2.48 1 68.94 198 PRO A C 1
ATOM 1500 O O . PRO A 1 198 ? 3.523 -0.532 2.305 1 68.94 198 PRO A O 1
ATOM 1503 N N . VAL A 1 199 ? 3.889 1.417 3.293 1 72.31 199 VAL A N 1
ATOM 1504 C CA . VAL A 1 199 ? 5.043 0.931 4.039 1 72.31 199 VAL A CA 1
ATOM 1505 C C . VAL A 1 199 ? 4.59 -0.081 5.09 1 72.31 199 VAL A C 1
ATOM 1507 O O . VAL A 1 199 ? 5.227 -1.121 5.277 1 72.31 199 VAL A O 1
ATOM 1510 N N . ALA A 1 200 ? 3.48 0.302 5.758 1 70.06 200 ALA A N 1
ATOM 1511 C CA . ALA A 1 200 ? 2.93 -0.619 6.75 1 70.06 200 ALA A CA 1
ATOM 1512 C C . ALA A 1 200 ? 2.551 -1.951 6.109 1 70.06 200 ALA A C 1
ATOM 1514 O O . ALA A 1 200 ? 2.801 -3.016 6.68 1 70.06 200 ALA A O 1
ATOM 1515 N N . ARG A 1 201 ? 2.004 -1.899 4.965 1 70.69 201 ARG A N 1
ATOM 1516 C CA . ARG A 1 201 ? 1.597 -3.105 4.254 1 70.69 201 ARG A CA 1
ATOM 1517 C C . ARG A 1 201 ? 2.809 -3.93 3.832 1 70.69 201 ARG A C 1
ATOM 1519 O O . ARG A 1 201 ? 2.77 -5.16 3.859 1 70.69 201 ARG A O 1
ATOM 1526 N N . LEU A 1 202 ? 3.84 -3.188 3.383 1 73.25 202 LEU A N 1
ATOM 1527 C CA . LEU A 1 202 ? 5.066 -3.883 3.014 1 73.25 202 LEU A CA 1
ATOM 1528 C C . LEU A 1 202 ? 5.633 -4.652 4.199 1 73.25 202 LEU A C 1
ATOM 1530 O O . LEU A 1 202 ? 6.09 -5.789 4.047 1 73.25 202 LEU A O 1
ATOM 1534 N N . GLU A 1 203 ? 5.598 -4.051 5.312 1 71 203 GLU A N 1
ATOM 1535 C CA . GLU A 1 203 ? 6.082 -4.723 6.516 1 71 203 GLU A CA 1
ATOM 1536 C C . GLU A 1 203 ? 5.234 -5.945 6.848 1 71 203 GLU A C 1
ATOM 1538 O O . GLU A 1 203 ? 5.758 -6.98 7.254 1 71 203 GLU A O 1
ATOM 1543 N N . GLU A 1 204 ? 3.963 -5.73 6.789 1 67.5 204 GLU A N 1
ATOM 1544 C CA . GLU A 1 204 ? 3.047 -6.836 7.047 1 67.5 204 GLU A CA 1
ATOM 1545 C C . GLU A 1 204 ? 3.312 -8.008 6.102 1 67.5 204 GLU A C 1
ATOM 1547 O O . GLU A 1 204 ? 3.305 -9.164 6.52 1 67.5 204 GLU A O 1
ATOM 1552 N N . TYR A 1 205 ? 3.533 -7.656 4.848 1 65.19 205 TYR A N 1
ATOM 1553 C CA . TYR A 1 205 ? 3.82 -8.688 3.855 1 65.19 205 TYR A CA 1
ATOM 1554 C C . TYR A 1 205 ? 5.105 -9.43 4.195 1 65.19 205 TYR A C 1
ATOM 1556 O O . TYR A 1 205 ? 5.18 -10.648 4.047 1 65.19 205 TYR A O 1
ATOM 1564 N N . ALA A 1 206 ? 6.133 -8.695 4.574 1 67.12 206 ALA A N 1
ATOM 1565 C CA . ALA A 1 206 ? 7.414 -9.305 4.926 1 67.12 206 ALA A CA 1
ATOM 1566 C C . ALA A 1 206 ? 7.258 -10.281 6.09 1 67.12 206 ALA A C 1
ATOM 1568 O O . ALA A 1 206 ? 7.938 -11.305 6.145 1 67.12 206 ALA A O 1
ATOM 1569 N N . ARG A 1 207 ? 6.305 -9.852 6.926 1 63.84 207 ARG A N 1
ATOM 1570 C CA . ARG A 1 207 ? 6.09 -10.688 8.102 1 63.84 207 ARG A CA 1
ATOM 1571 C C . ARG A 1 207 ? 5.344 -11.969 7.742 1 63.84 207 ARG A C 1
ATOM 1573 O O . ARG A 1 207 ? 5.562 -13.016 8.359 1 63.84 207 ARG A O 1
ATOM 1580 N N . LEU A 1 208 ? 4.426 -11.742 6.754 1 59.03 208 LEU A N 1
ATOM 1581 C CA . LEU A 1 208 ? 3.553 -12.859 6.402 1 59.03 208 LEU A CA 1
ATOM 1582 C C . LEU A 1 208 ? 4.184 -13.719 5.316 1 59.03 208 LEU A C 1
ATOM 1584 O O . LEU A 1 208 ? 3.818 -14.891 5.156 1 59.03 208 LEU A O 1
ATOM 1588 N N . GLU A 1 209 ? 4.953 -12.883 4.484 1 57.84 209 GLU A N 1
ATOM 1589 C CA . GLU A 1 209 ? 5.559 -13.617 3.377 1 57.84 209 GLU A CA 1
ATOM 1590 C C . GLU A 1 209 ? 6.398 -14.789 3.885 1 57.84 209 GLU A C 1
ATOM 1592 O O . GLU A 1 209 ? 7.086 -14.664 4.902 1 57.84 209 GLU A O 1
ATOM 1597 N N . VAL A 1 210 ? 6.234 -15.75 3.166 1 54.41 210 VAL A N 1
ATOM 1598 C CA . VAL A 1 210 ? 6.934 -17 3.477 1 54.41 210 VAL A CA 1
ATOM 1599 C C . VAL A 1 210 ? 8.438 -16.797 3.291 1 54.41 210 VAL A C 1
ATOM 1601 O O . VAL A 1 210 ? 8.891 -16.422 2.209 1 54.41 210 VAL A O 1
ATOM 1604 N N . PRO A 1 211 ? 9.18 -16.766 4.297 1 59.5 211 PRO A N 1
ATOM 1605 C CA . PRO A 1 211 ? 10.641 -16.625 4.27 1 59.5 211 PRO A CA 1
ATOM 1606 C C . PRO A 1 211 ? 11.281 -17.406 3.117 1 59.5 211 PRO A C 1
ATOM 1608 O O . PRO A 1 211 ? 12.234 -16.922 2.5 1 59.5 211 PRO A O 1
ATOM 1611 N N . HIS A 1 212 ? 10.719 -18.484 2.766 1 63.88 212 HIS A N 1
ATOM 1612 C CA . HIS A 1 212 ? 11.305 -19.328 1.717 1 63.88 212 HIS A CA 1
ATOM 1613 C C . HIS A 1 212 ? 11.273 -18.609 0.369 1 63.88 212 HIS A C 1
ATOM 1615 O O . HIS A 1 212 ? 12.242 -18.672 -0.395 1 63.88 212 HIS A O 1
ATOM 1621 N N . LEU A 1 213 ? 10.273 -17.797 0.149 1 74.25 213 LEU A N 1
ATOM 1622 C CA . LEU A 1 213 ? 10.156 -17.125 -1.138 1 74.25 213 LEU A CA 1
ATOM 1623 C C . LEU A 1 213 ? 11.234 -16.062 -1.297 1 74.25 213 LEU A C 1
ATOM 1625 O O . LEU A 1 213 ? 11.781 -15.883 -2.389 1 74.25 213 LEU A O 1
ATOM 1629 N N . PHE A 1 214 ? 11.57 -15.5 -0.166 1 77.44 214 PHE A N 1
ATOM 1630 C CA . PHE A 1 214 ? 12.617 -14.484 -0.179 1 77.44 214 PHE A CA 1
ATOM 1631 C C . PHE A 1 214 ? 13.938 -15.078 -0.637 1 77.44 214 PHE A C 1
ATOM 1633 O O . PHE A 1 214 ? 14.578 -14.555 -1.555 1 77.44 214 PHE A O 1
ATOM 1640 N N . GLY A 1 215 ? 14.297 -16.141 -0.041 1 78.62 215 GLY A N 1
ATOM 1641 C CA . GLY A 1 215 ? 15.562 -16.766 -0.367 1 78.62 215 GLY A CA 1
ATOM 1642 C C . GLY A 1 215 ? 15.656 -17.203 -1.816 1 78.62 215 GLY A C 1
ATOM 1643 O O . GLY A 1 215 ? 16.672 -16.969 -2.48 1 78.62 215 GLY A O 1
ATOM 1644 N N . VAL A 1 216 ? 14.633 -17.766 -2.295 1 77.69 216 VAL A N 1
ATOM 1645 C CA . VAL A 1 216 ? 14.625 -18.328 -3.641 1 77.69 216 VAL A CA 1
ATOM 1646 C C . VAL A 1 216 ? 14.703 -17.203 -4.672 1 77.69 216 VAL A C 1
ATOM 1648 O O . VAL A 1 216 ? 15.547 -17.25 -5.566 1 77.69 216 VAL A O 1
ATOM 1651 N N . VAL A 1 217 ? 13.891 -16.172 -4.516 1 83.38 217 VAL A N 1
ATOM 1652 C CA . VAL A 1 217 ? 13.828 -15.109 -5.508 1 83.38 217 VAL A CA 1
ATOM 1653 C C . VAL A 1 217 ? 15.133 -14.305 -5.488 1 83.38 217 VAL A C 1
ATOM 1655 O O . VAL A 1 217 ? 15.609 -13.867 -6.535 1 83.38 217 VAL A O 1
ATOM 1658 N N . GLN A 1 218 ? 15.703 -14.203 -4.336 1 86.5 218 GLN A N 1
ATOM 1659 C CA . GLN A 1 218 ? 16.938 -13.43 -4.199 1 86.5 218 GLN A CA 1
ATOM 1660 C C . GLN A 1 218 ? 18.125 -14.188 -4.762 1 86.5 218 GLN A C 1
ATOM 1662 O O . GLN A 1 218 ? 19.047 -13.578 -5.332 1 86.5 218 GLN A O 1
ATOM 1667 N N . SER A 1 219 ? 18.109 -15.453 -4.66 1 83.19 219 SER A N 1
ATOM 1668 C CA . SER A 1 219 ? 19.297 -16.234 -5.016 1 83.19 219 SER A CA 1
ATOM 1669 C C . SER A 1 219 ? 19.203 -16.766 -6.441 1 83.19 219 SER A C 1
ATOM 1671 O O . SER A 1 219 ? 20.234 -16.906 -7.125 1 83.19 219 SER A O 1
ATOM 1673 N N . GLU A 1 220 ? 18.016 -17 -6.895 1 85.69 220 GLU A N 1
ATOM 1674 C CA . GLU A 1 220 ? 17.891 -17.719 -8.156 1 85.69 220 GLU A CA 1
ATOM 1675 C C . GLU A 1 220 ? 17.594 -16.781 -9.312 1 85.69 220 GLU A C 1
ATOM 1677 O O . GLU A 1 220 ? 17.734 -17.156 -10.477 1 85.69 220 GLU A O 1
ATOM 1682 N N . ASN A 1 221 ? 17.141 -15.578 -9.047 1 89.38 221 ASN A N 1
ATOM 1683 C CA . ASN A 1 221 ? 16.953 -14.594 -10.109 1 89.38 221 ASN A CA 1
ATOM 1684 C C . ASN A 1 221 ? 18.281 -13.977 -10.539 1 89.38 221 ASN A C 1
ATOM 1686 O O . ASN A 1 221 ? 18.984 -13.359 -9.734 1 89.38 221 ASN A O 1
ATOM 1690 N N . PRO A 1 222 ? 18.688 -14.18 -11.773 1 90 222 PRO A N 1
ATOM 1691 C CA . PRO A 1 222 ? 20.016 -13.734 -12.203 1 90 222 PRO A CA 1
ATOM 1692 C C . PRO A 1 222 ? 20.172 -12.219 -12.172 1 90 222 PRO A C 1
ATOM 1694 O O . PRO A 1 222 ? 21.297 -11.703 -12.227 1 90 222 PRO A O 1
ATOM 1697 N N . TYR A 1 223 ? 19.172 -11.477 -12.086 1 90.81 223 TYR A N 1
ATOM 1698 C CA . TYR A 1 223 ? 19.234 -10.016 -12.125 1 90.81 223 TYR A CA 1
ATOM 1699 C C . TYR A 1 223 ? 19.094 -9.43 -10.727 1 90.81 223 TYR A C 1
ATOM 1701 O O . TYR A 1 223 ? 19.156 -8.211 -10.555 1 90.81 223 TYR A O 1
ATOM 1709 N N . ALA A 1 224 ? 18.844 -10.258 -9.734 1 90.88 224 ALA A N 1
ATOM 1710 C CA . ALA A 1 224 ? 18.516 -9.82 -8.375 1 90.88 224 ALA A CA 1
ATOM 1711 C C . ALA A 1 224 ? 19.672 -9.031 -7.762 1 90.88 224 ALA A C 1
ATOM 1713 O O . ALA A 1 224 ? 19.453 -7.941 -7.223 1 90.88 224 ALA A O 1
ATOM 1714 N N . ARG A 1 225 ? 20.828 -9.547 -7.871 1 90.62 225 ARG A N 1
ATOM 1715 C CA . ARG A 1 225 ? 21.984 -8.922 -7.238 1 90.62 225 ARG A CA 1
ATOM 1716 C C . ARG A 1 225 ? 22.203 -7.512 -7.781 1 90.62 225 ARG A C 1
ATOM 1718 O O . ARG A 1 225 ? 22.359 -6.562 -7.012 1 90.62 225 ARG A O 1
ATOM 1725 N N . ASP A 1 226 ? 22.219 -7.418 -9.086 1 90.62 226 ASP A N 1
ATOM 1726 C CA . ASP A 1 226 ? 22.438 -6.117 -9.711 1 90.62 226 ASP A CA 1
ATOM 1727 C C . ASP A 1 226 ? 21.359 -5.113 -9.289 1 90.62 226 ASP A C 1
ATOM 1729 O O . ASP A 1 226 ? 21.656 -3.934 -9.078 1 90.62 226 ASP A O 1
ATOM 1733 N N . ALA A 1 227 ? 20.172 -5.555 -9.219 1 90.25 227 ALA A N 1
ATOM 1734 C CA . ALA A 1 227 ? 19.078 -4.676 -8.828 1 90.25 227 ALA A CA 1
ATOM 1735 C C . ALA A 1 227 ? 19.25 -4.184 -7.395 1 90.25 227 ALA A C 1
ATOM 1737 O O . ALA A 1 227 ? 19 -3.012 -7.105 1 90.25 227 ALA A O 1
ATOM 1738 N N . ARG A 1 228 ? 19.625 -5.066 -6.492 1 91.75 228 ARG A N 1
ATOM 1739 C CA . ARG A 1 228 ? 19.859 -4.672 -5.109 1 91.75 228 ARG A CA 1
ATOM 1740 C C . ARG A 1 228 ? 20.984 -3.65 -5.016 1 91.75 228 ARG A C 1
ATOM 1742 O O . ARG A 1 228 ? 20.875 -2.664 -4.285 1 91.75 228 ARG A O 1
ATOM 1749 N N . VAL A 1 229 ? 22.047 -3.898 -5.785 1 92.06 229 VAL A N 1
ATOM 1750 C CA . VAL A 1 229 ? 23.188 -2.994 -5.781 1 92.06 229 VAL A CA 1
ATOM 1751 C C . VAL A 1 229 ? 22.75 -1.615 -6.277 1 92.06 229 VAL A C 1
ATOM 1753 O O . VAL A 1 229 ? 23.109 -0.597 -5.676 1 92.06 229 VAL A O 1
ATOM 1756 N N . ARG A 1 230 ? 22 -1.605 -7.332 1 90.5 230 ARG A N 1
ATOM 1757 C CA . ARG A 1 230 ? 21.516 -0.342 -7.887 1 90.5 230 ARG A CA 1
ATOM 1758 C C . ARG A 1 230 ? 20.641 0.404 -6.879 1 90.5 230 ARG A C 1
ATOM 1760 O O . ARG A 1 230 ? 20.75 1.625 -6.746 1 90.5 230 ARG A O 1
ATOM 1767 N N . LEU A 1 231 ? 19.797 -0.309 -6.223 1 90.81 231 LEU A N 1
ATOM 1768 C CA . LEU A 1 231 ? 18.922 0.308 -5.219 1 90.81 231 LEU A CA 1
ATOM 1769 C C . LEU A 1 231 ? 19.75 0.874 -4.066 1 90.81 231 LEU A C 1
ATOM 1771 O O . LEU A 1 231 ? 19.516 2.006 -3.635 1 90.81 231 LEU A O 1
ATOM 1775 N N . LEU A 1 232 ? 20.688 0.095 -3.574 1 93.12 232 LEU A N 1
ATOM 1776 C CA . LEU A 1 232 ? 21.531 0.53 -2.471 1 93.12 232 LEU A CA 1
ATOM 1777 C C . LEU A 1 232 ? 22.344 1.765 -2.861 1 93.12 232 LEU A C 1
ATOM 1779 O O . LEU A 1 232 ? 22.484 2.693 -2.062 1 93.12 232 LEU A O 1
ATOM 1783 N N . GLU A 1 233 ? 22.797 1.739 -4.047 1 92.25 233 GLU A N 1
ATOM 1784 C CA . GLU A 1 233 ? 23.531 2.898 -4.547 1 92.25 233 GLU A CA 1
ATOM 1785 C C . GLU A 1 233 ? 22.641 4.129 -4.621 1 92.25 233 GLU A C 1
ATOM 1787 O O . GLU A 1 233 ? 23.047 5.227 -4.234 1 92.25 233 GLU A O 1
ATOM 1792 N N . ALA A 1 234 ? 21.484 3.92 -5.141 1 90.31 234 ALA A N 1
ATOM 1793 C CA . ALA A 1 234 ? 20.516 5.02 -5.246 1 90.31 234 ALA A CA 1
ATOM 1794 C C . ALA A 1 234 ? 20.203 5.594 -3.869 1 90.31 234 ALA A C 1
ATOM 1796 O O . ALA A 1 234 ? 20.203 6.816 -3.684 1 90.31 234 ALA A O 1
ATOM 1797 N N . LEU A 1 235 ? 19.953 4.738 -2.918 1 92.5 235 LEU A N 1
ATOM 1798 C CA . LEU A 1 235 ? 19.625 5.164 -1.562 1 92.5 235 LEU A CA 1
ATOM 1799 C C . LEU A 1 235 ? 20.812 5.859 -0.91 1 92.5 235 LEU A C 1
ATOM 1801 O O . LEU A 1 235 ? 20.656 6.852 -0.199 1 92.5 235 LEU A O 1
ATOM 1805 N N . THR A 1 236 ? 21.984 5.352 -1.169 1 92.88 236 THR A N 1
ATOM 1806 C CA . THR A 1 236 ? 23.188 5.949 -0.613 1 92.88 236 THR A CA 1
ATOM 1807 C C . THR A 1 236 ? 23.406 7.352 -1.179 1 92.88 236 THR A C 1
ATOM 1809 O O . THR A 1 236 ? 23.719 8.281 -0.438 1 92.88 236 THR A O 1
ATOM 1812 N N . GLN A 1 237 ? 23.203 7.473 -2.441 1 90.81 237 GLN A N 1
ATOM 1813 C CA . GLN A 1 237 ? 23.344 8.781 -3.074 1 90.81 237 GLN A CA 1
ATOM 1814 C C . GLN A 1 237 ? 22.328 9.766 -2.52 1 90.81 237 GLN A C 1
ATOM 1816 O O . GLN A 1 237 ? 22.641 10.938 -2.301 1 90.81 237 GLN A O 1
ATOM 1821 N N . LEU A 1 238 ? 21.156 9.266 -2.398 1 88.69 238 LEU A N 1
ATOM 1822 C CA . LEU A 1 238 ? 20.109 10.109 -1.835 1 88.69 238 LEU A CA 1
ATOM 1823 C C . LEU A 1 238 ? 20.469 10.539 -0.415 1 88.69 238 LEU A C 1
ATOM 1825 O O . LEU A 1 238 ? 20.25 11.695 -0.045 1 88.69 238 LEU A O 1
ATOM 1829 N N . HIS A 1 239 ? 20.922 9.602 0.393 1 91.88 239 HIS A N 1
ATOM 1830 C CA . HIS A 1 239 ? 21.328 9.898 1.761 1 91.88 239 HIS A CA 1
ATOM 1831 C C . HIS A 1 239 ? 22.406 10.977 1.792 1 91.88 239 HIS A C 1
ATOM 1833 O O . HIS A 1 239 ? 22.328 11.914 2.592 1 91.88 239 HIS A O 1
ATOM 1839 N N . LEU A 1 240 ? 23.344 10.898 0.912 1 88.69 240 LEU A N 1
ATOM 1840 C CA . LEU A 1 240 ? 24.438 11.867 0.845 1 88.69 240 LEU A CA 1
ATOM 1841 C C . LEU A 1 240 ? 23.906 13.234 0.41 1 88.69 240 LEU A C 1
ATOM 1843 O O . LEU A 1 240 ? 24.406 14.266 0.866 1 88.69 240 LEU A O 1
ATOM 1847 N N . GLY A 1 241 ? 22.859 13.25 -0.451 1 84.69 241 GLY A N 1
ATOM 1848 C CA . GLY A 1 241 ? 22.234 14.492 -0.883 1 84.69 241 GLY A CA 1
ATOM 1849 C C . GLY A 1 241 ? 21.5 15.203 0.23 1 84.69 241 GLY A C 1
ATOM 1850 O O . GLY A 1 241 ? 21.438 16.438 0.255 1 84.69 241 GLY A O 1
ATOM 1851 N N . CYS A 1 242 ? 20.812 14.414 1.062 1 82.88 242 CYS A N 1
ATOM 1852 C CA . CYS A 1 242 ? 20.078 14.992 2.188 1 82.88 242 CYS A CA 1
ATOM 1853 C C . CYS A 1 242 ? 21.031 15.703 3.145 1 82.88 242 CYS A C 1
ATOM 1855 O O . CYS A 1 242 ? 20.656 16.688 3.787 1 82.88 242 CYS A O 1
ATOM 1857 N N . ASP A 1 243 ? 22.188 15.281 3.262 1 73.56 243 ASP A N 1
ATOM 1858 C CA . ASP A 1 243 ? 23.156 15.852 4.18 1 73.56 243 ASP A CA 1
ATOM 1859 C C . ASP A 1 243 ? 23.734 17.156 3.629 1 73.56 243 ASP A C 1
ATOM 1861 O O . ASP A 1 243 ? 24.141 18.031 4.395 1 73.56 243 ASP A O 1
ATOM 1865 N N . SER A 1 244 ? 23.672 17.281 2.287 1 65.25 244 SER A N 1
ATOM 1866 C CA . SER A 1 244 ? 24.297 18.453 1.678 1 65.25 244 SER A CA 1
ATOM 1867 C C . SER A 1 244 ? 23.312 19.609 1.566 1 65.25 244 SER A C 1
ATOM 1869 O O . SER A 1 244 ? 23.672 20.719 1.165 1 65.25 244 SER A O 1
ATOM 1871 N N . GLY A 1 245 ? 22.125 19.594 2.191 1 61.16 245 GLY A N 1
ATOM 1872 C CA . GLY A 1 245 ? 21.203 20.703 2.287 1 61.16 245 GLY A CA 1
ATOM 1873 C C . GLY A 1 245 ? 20.531 21.031 0.969 1 61.16 245 GLY A C 1
ATOM 1874 O O . GLY A 1 245 ? 19.922 22.094 0.826 1 61.16 245 GLY A O 1
ATOM 1875 N N . ARG A 1 246 ? 20.844 20.469 -0.224 1 48.88 246 ARG A N 1
ATOM 1876 C CA . ARG A 1 246 ? 20.344 20.906 -1.521 1 48.88 246 ARG A CA 1
ATOM 1877 C C . ARG A 1 246 ? 18.859 20.625 -1.669 1 48.88 246 ARG A C 1
ATOM 1879 O O . ARG A 1 246 ? 18.469 19.484 -1.932 1 48.88 246 ARG A O 1
ATOM 1886 N N . SER A 1 247 ? 18.078 21.156 -0.857 1 49.34 247 SER A N 1
ATOM 1887 C CA . SER A 1 247 ? 16.625 21 -0.949 1 49.34 247 SER A CA 1
ATOM 1888 C C . SER A 1 247 ? 16.094 21.562 -2.262 1 49.34 247 SER A C 1
ATOM 1890 O O . SER A 1 247 ? 16.547 22.625 -2.715 1 49.34 247 SER A O 1
ATOM 1892 N N . GLY A 1 248 ? 15.797 20.766 -3.119 1 46.19 248 GLY A N 1
ATOM 1893 C CA . GLY A 1 248 ? 15.281 21.266 -4.387 1 46.19 248 GLY A CA 1
ATOM 1894 C C . GLY A 1 248 ? 14.172 22.281 -4.227 1 46.19 248 GLY A C 1
ATOM 1895 O O . GLY A 1 248 ? 13.578 22.406 -3.152 1 46.19 248 GLY A O 1
ATOM 1896 N N . ALA A 1 249 ? 14.203 23.297 -5.184 1 42.75 249 ALA A N 1
ATOM 1897 C CA . ALA A 1 249 ? 13.266 24.406 -5.316 1 42.75 249 ALA A CA 1
ATOM 1898 C C . ALA A 1 249 ? 11.82 23.938 -5.176 1 42.75 249 ALA A C 1
ATOM 1900 O O . ALA A 1 249 ? 11.484 22.828 -5.594 1 42.75 249 ALA A O 1
ATOM 1901 N N . PRO A 1 250 ? 11.039 24.672 -4.398 1 44.25 250 PRO A N 1
ATOM 1902 C CA . PRO A 1 250 ? 9.609 24.438 -4.16 1 44.25 250 PRO A CA 1
ATOM 1903 C C . PRO A 1 250 ? 8.82 24.25 -5.453 1 44.25 250 PRO A C 1
ATOM 1905 O O . PRO A 1 250 ? 9.062 24.953 -6.438 1 44.25 250 PRO A O 1
ATOM 1908 N N . GLU A 1 251 ? 8.5 23.094 -5.832 1 46.72 251 GLU A N 1
ATOM 1909 C CA . GLU A 1 251 ? 7.66 23 -7.023 1 46.72 251 GLU A CA 1
ATOM 1910 C C . GLU A 1 251 ? 6.34 23.734 -6.828 1 46.72 251 GLU A C 1
ATOM 1912 O O . GLU A 1 251 ? 5.863 23.875 -5.703 1 46.72 251 GLU A O 1
ATOM 1917 N N . PRO A 1 252 ? 5.891 24.328 -7.852 1 45.22 252 PRO A N 1
ATOM 1918 C CA . PRO A 1 252 ? 4.633 25.078 -7.836 1 45.22 252 PRO A CA 1
ATOM 1919 C C . PRO A 1 252 ? 3.49 24.297 -7.191 1 45.22 252 PRO A C 1
ATOM 1921 O O . PRO A 1 252 ? 3.422 23.078 -7.324 1 45.22 252 PRO A O 1
ATOM 1924 N N . VAL A 1 253 ? 2.926 24.922 -6.16 1 44.44 253 VAL A N 1
ATOM 1925 C CA . VAL A 1 253 ? 1.763 24.453 -5.414 1 44.44 253 VAL A CA 1
ATOM 1926 C C . VAL A 1 253 ? 0.611 24.156 -6.379 1 44.44 253 VAL A C 1
ATOM 1928 O O . VAL A 1 253 ? 0.269 25 -7.211 1 44.44 253 VAL A O 1
ATOM 1931 N N . ALA A 1 254 ? 0.333 22.875 -6.602 1 47.34 254 ALA A N 1
ATOM 1932 C CA . ALA A 1 254 ? -0.794 22.594 -7.484 1 47.34 254 ALA A CA 1
ATOM 1933 C C . ALA A 1 254 ? -2.086 23.188 -6.938 1 47.34 254 ALA A C 1
ATOM 1935 O O . ALA A 1 254 ? -2.275 23.266 -5.719 1 47.34 254 ALA A O 1
ATOM 1936 N N . ALA A 1 255 ? -2.898 23.953 -7.691 1 53.06 255 ALA A N 1
ATOM 1937 C CA . ALA A 1 255 ? -4.23 24.484 -7.434 1 53.06 255 ALA A CA 1
ATOM 1938 C C . ALA A 1 255 ? -5.133 23.422 -6.793 1 53.06 255 ALA A C 1
ATOM 1940 O O . ALA A 1 255 ? -4.922 22.219 -6.98 1 53.06 255 ALA A O 1
ATOM 1941 N N . PRO A 1 256 ? -6.082 23.797 -5.762 1 57.47 256 PRO A N 1
ATOM 1942 C CA . PRO A 1 256 ? -7.074 22.859 -5.234 1 57.47 256 PRO A CA 1
ATOM 1943 C C . PRO A 1 256 ? -7.758 22.047 -6.332 1 57.47 256 PRO A C 1
ATOM 1945 O O . PRO A 1 256 ? -7.91 22.53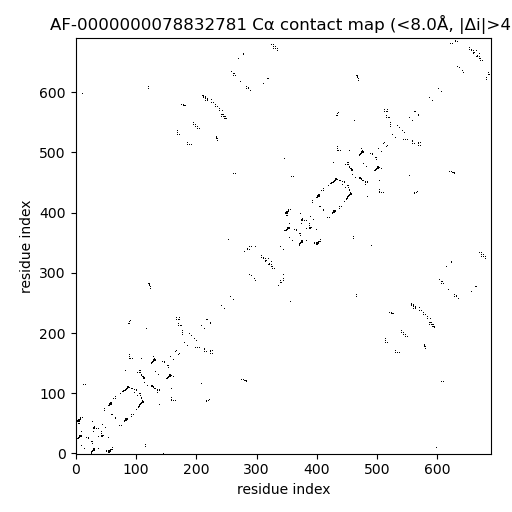1 -7.457 1 57.47 256 PRO A O 1
ATOM 1948 N N . PRO A 1 257 ? -8.008 20.828 -6.031 1 61.06 257 PRO A N 1
ATOM 1949 C CA . PRO A 1 257 ? -8.602 20.016 -7.09 1 61.06 257 PRO A CA 1
ATOM 1950 C C . PRO A 1 257 ? -9.922 20.562 -7.602 1 61.06 257 PRO A C 1
ATOM 1952 O O . PRO A 1 257 ? -10.742 21.047 -6.812 1 61.06 257 PRO A O 1
ATOM 1955 N N . GLY A 1 258 ? -9.992 20.875 -8.852 1 68.19 258 GLY A N 1
ATOM 1956 C CA . GLY A 1 258 ? -11.258 21.219 -9.484 1 68.19 258 GLY A CA 1
ATOM 1957 C C . GLY A 1 258 ? -12.242 20.062 -9.531 1 68.19 258 GLY A C 1
ATOM 1958 O O . GLY A 1 258 ? -12 19.016 -8.945 1 68.19 258 GLY A O 1
ATOM 1959 N N . LEU A 1 259 ? -13.445 20.297 -10.039 1 76.38 259 LEU A N 1
ATOM 1960 C CA . LEU A 1 259 ? -14.508 19.312 -10.109 1 76.38 259 LEU A CA 1
ATOM 1961 C C . LEU A 1 259 ? -14.047 18.078 -10.883 1 76.38 259 LEU A C 1
ATOM 1963 O O . LEU A 1 259 ? -14.367 16.938 -10.492 1 76.38 259 LEU A O 1
ATOM 1967 N N . THR A 1 260 ? -13.328 18.328 -11.906 1 74.69 260 THR A N 1
ATOM 1968 C CA . THR A 1 260 ? -12.836 17.219 -12.719 1 74.69 260 THR A CA 1
ATOM 1969 C C . THR A 1 260 ? -11.922 16.312 -11.906 1 74.69 260 THR A C 1
ATOM 1971 O O . THR A 1 260 ? -12.031 15.086 -11.984 1 74.69 260 THR A O 1
ATOM 1974 N N . GLU A 1 261 ? -11.102 16.969 -11.125 1 71.81 261 GLU A N 1
ATOM 1975 C CA . GLU A 1 261 ? -10.18 16.203 -10.297 1 71.81 261 GLU A CA 1
ATOM 1976 C C . GLU A 1 261 ? -10.93 15.414 -9.227 1 71.81 261 GLU A C 1
ATOM 1978 O O . GLU A 1 261 ? -10.578 14.266 -8.938 1 71.81 261 GLU A O 1
ATOM 1983 N N . VAL A 1 262 ? -11.914 15.984 -8.719 1 75 262 VAL A N 1
ATOM 1984 C CA . VAL A 1 262 ? -12.719 15.32 -7.695 1 75 262 VAL A CA 1
ATOM 1985 C C . VAL A 1 262 ? -13.438 14.117 -8.305 1 75 262 VAL A C 1
ATOM 1987 O O . VAL A 1 262 ? -13.492 13.047 -7.699 1 75 262 VAL A O 1
ATOM 1990 N N . ARG A 1 263 ? -13.945 14.336 -9.523 1 77.12 263 ARG A N 1
ATOM 1991 C CA . ARG A 1 263 ? -14.641 13.25 -10.211 1 77.12 263 ARG A CA 1
ATOM 1992 C C . ARG A 1 263 ? -13.688 12.094 -10.5 1 77.12 263 ARG A C 1
ATOM 1994 O O . ARG A 1 263 ? -14.078 10.93 -10.391 1 77.12 263 ARG A O 1
ATOM 2001 N N . GLU A 1 264 ? -12.547 12.438 -10.836 1 75.81 264 GLU A N 1
ATOM 2002 C CA . GLU A 1 264 ? -11.547 11.406 -11.094 1 75.81 264 GLU A CA 1
ATOM 2003 C C . GLU A 1 264 ? -11.234 10.617 -9.82 1 75.81 264 GLU A C 1
ATOM 2005 O O . GLU A 1 264 ? -11.031 9.406 -9.867 1 75.81 264 GLU A O 1
ATOM 2010 N N . CYS A 1 265 ? -11.203 11.336 -8.75 1 72.25 265 CYS A N 1
ATOM 2011 C CA . CYS A 1 265 ? -10.961 10.68 -7.473 1 72.25 265 CYS A CA 1
ATOM 2012 C C . CYS A 1 265 ? -12.102 9.742 -7.113 1 72.25 265 CYS A C 1
ATOM 2014 O O . CYS A 1 265 ? -11.875 8.641 -6.617 1 72.25 265 CYS A O 1
ATOM 2016 N N . VAL A 1 266 ? -13.297 10.164 -7.395 1 77.81 266 VAL A N 1
ATOM 2017 C CA . VAL A 1 266 ? -14.461 9.328 -7.125 1 77.81 266 VAL A CA 1
ATOM 2018 C C . VAL A 1 266 ? -14.406 8.07 -7.98 1 77.81 266 VAL A C 1
ATOM 2020 O O . VAL A 1 266 ? -14.68 6.969 -7.492 1 77.81 266 VAL A O 1
ATOM 2023 N N . ASP A 1 267 ? -14.078 8.297 -9.227 1 76.12 267 ASP A N 1
ATOM 2024 C CA . ASP A 1 267 ? -13.969 7.16 -10.125 1 76.12 267 ASP A CA 1
ATOM 2025 C C . ASP A 1 267 ? -12.93 6.156 -9.617 1 76.12 267 ASP A C 1
ATOM 2027 O O . ASP A 1 267 ? -13.172 4.945 -9.641 1 76.12 267 ASP A O 1
ATOM 2031 N N . ALA A 1 268 ? -11.828 6.68 -9.203 1 69 268 ALA A N 1
ATOM 2032 C CA . ALA A 1 268 ? -10.773 5.812 -8.68 1 69 268 ALA A CA 1
ATOM 2033 C C . ALA A 1 268 ? -11.25 5.051 -7.449 1 69 268 ALA A C 1
ATOM 2035 O O . ALA A 1 268 ? -10.992 3.852 -7.309 1 69 268 ALA A O 1
ATOM 2036 N N . LEU A 1 269 ? -11.898 5.715 -6.562 1 75.44 269 LEU A N 1
ATOM 2037 C CA . LEU A 1 269 ? -12.438 5.094 -5.355 1 75.44 269 LEU A CA 1
ATOM 2038 C C . LEU A 1 269 ? -13.453 4.012 -5.707 1 75.44 269 LEU A C 1
ATOM 2040 O O . LEU A 1 269 ? -13.453 2.932 -5.113 1 75.44 269 LEU A O 1
ATOM 2044 N N . ASP A 1 270 ? -14.312 4.332 -6.648 1 80 270 ASP A N 1
ATOM 2045 C CA . ASP A 1 270 ? -15.344 3.379 -7.055 1 80 270 ASP A CA 1
ATOM 2046 C C . ASP A 1 270 ? -14.719 2.135 -7.684 1 80 270 ASP A C 1
ATOM 2048 O O . ASP A 1 270 ? -15.234 1.025 -7.516 1 80 270 ASP A O 1
ATOM 2052 N N . ARG A 1 271 ? -13.68 2.311 -8.422 1 73.62 271 ARG A N 1
ATOM 2053 C CA . ARG A 1 271 ? -12.969 1.155 -8.961 1 73.62 271 ARG A CA 1
ATOM 2054 C C . ARG A 1 271 ? -12.461 0.255 -7.844 1 73.62 271 ARG A C 1
ATOM 2056 O O . ARG A 1 271 ? -12.539 -0.971 -7.941 1 73.62 271 ARG A O 1
ATOM 2063 N N . GLU A 1 272 ? -11.938 0.916 -6.836 1 71.88 272 GLU A N 1
ATOM 2064 C CA . GLU A 1 272 ? -11.5 0.162 -5.668 1 71.88 272 GLU A CA 1
ATOM 2065 C C . GLU A 1 272 ? -12.672 -0.563 -5.008 1 71.88 272 GLU A C 1
ATOM 2067 O O . GLU A 1 272 ? -12.523 -1.7 -4.555 1 71.88 272 GLU A O 1
ATOM 2072 N N . LEU A 1 273 ? -13.805 0.081 -4.914 1 78.56 273 LEU A N 1
ATOM 2073 C CA . LEU A 1 273 ? -15 -0.534 -4.352 1 78.56 273 LEU A CA 1
ATOM 2074 C C . LEU A 1 273 ? -15.391 -1.783 -5.137 1 78.56 273 LEU A C 1
ATOM 2076 O O . LEU A 1 273 ? -15.695 -2.822 -4.543 1 78.56 273 LEU A O 1
ATOM 2080 N N . VAL A 1 274 ? -15.336 -1.666 -6.445 1 73.5 274 VAL A N 1
ATOM 2081 C CA . VAL A 1 274 ? -15.688 -2.795 -7.301 1 73.5 274 VAL A CA 1
ATOM 2082 C C . VAL A 1 274 ? -14.727 -3.955 -7.043 1 73.5 274 VAL A C 1
ATOM 2084 O O . VAL A 1 274 ? -15.148 -5.105 -6.93 1 73.5 274 VAL A O 1
ATOM 2087 N N . GLN A 1 275 ? -13.508 -3.631 -6.938 1 68.56 275 GLN A N 1
ATOM 2088 C CA . GLN A 1 275 ? -12.508 -4.66 -6.68 1 68.56 275 GLN A CA 1
ATOM 2089 C C . GLN A 1 275 ? -12.75 -5.34 -5.336 1 68.56 275 GLN A C 1
ATOM 2091 O O . GLN A 1 275 ? -12.617 -6.562 -5.215 1 68.56 275 GLN A O 1
ATOM 2096 N N . LEU A 1 276 ? -13.07 -4.551 -4.32 1 75.81 276 LEU A N 1
ATOM 2097 C CA . LEU A 1 276 ? -13.328 -5.102 -2.992 1 75.81 276 LEU A CA 1
ATOM 2098 C C . LEU A 1 276 ? -14.562 -5.996 -3.002 1 75.81 276 LEU A C 1
ATOM 2100 O O . LEU A 1 276 ? -14.594 -7.02 -2.318 1 75.81 276 LEU A O 1
ATOM 2104 N N . LEU A 1 277 ? -15.531 -5.586 -3.77 1 79.75 277 LEU A N 1
ATOM 2105 C CA . LEU A 1 277 ? -16.734 -6.402 -3.898 1 79.75 277 LEU A CA 1
ATOM 2106 C C . LEU A 1 277 ? -16.391 -7.766 -4.492 1 79.75 277 LEU A C 1
ATOM 2108 O O . LEU A 1 277 ? -16.875 -8.797 -4.016 1 79.75 277 LEU A O 1
ATOM 2112 N N . ASN A 1 278 ? -15.617 -7.711 -5.535 1 73.88 278 ASN A N 1
ATOM 2113 C CA . ASN A 1 278 ? -15.195 -8.961 -6.156 1 73.88 278 ASN A CA 1
ATOM 2114 C C . ASN A 1 278 ? -14.43 -9.852 -5.176 1 73.88 278 ASN A C 1
ATOM 2116 O O . ASN A 1 278 ? -14.711 -11.047 -5.074 1 73.88 278 ASN A O 1
ATOM 2120 N N . ARG A 1 279 ? -13.516 -9.281 -4.488 1 72.38 279 ARG A N 1
ATOM 2121 C CA . ARG A 1 279 ? -12.742 -10.023 -3.5 1 72.38 279 ARG A CA 1
ATOM 2122 C C . ARG A 1 279 ? -13.648 -10.602 -2.418 1 72.38 279 ARG A C 1
ATOM 2124 O O . ARG A 1 279 ? -13.469 -11.742 -1.995 1 72.38 279 ARG A O 1
ATOM 2131 N N . ARG A 1 280 ? -14.539 -9.805 -1.939 1 81.81 280 ARG A N 1
ATOM 2132 C CA . ARG A 1 280 ? -15.477 -10.281 -0.924 1 81.81 280 ARG A CA 1
ATOM 2133 C C . ARG A 1 280 ? -16.266 -11.477 -1.43 1 81.81 280 ARG A C 1
ATOM 2135 O O . ARG A 1 280 ? -16.469 -12.445 -0.697 1 81.81 280 ARG A O 1
ATOM 2142 N N . ALA A 1 281 ? -16.781 -11.398 -2.66 1 76.88 281 ALA A N 1
ATOM 2143 C CA . ALA A 1 281 ? -17.531 -12.492 -3.258 1 76.88 281 ALA A CA 1
ATOM 2144 C C . ALA A 1 281 ? -16.719 -13.781 -3.266 1 76.88 281 ALA A C 1
ATOM 2146 O O . ALA A 1 281 ? -17.234 -14.859 -2.965 1 76.88 281 ALA A O 1
ATOM 2147 N N . GLN A 1 282 ? -15.484 -13.695 -3.562 1 74.19 282 GLN A N 1
ATOM 2148 C CA . GLN A 1 282 ? -14.609 -14.859 -3.58 1 74.19 282 GLN A CA 1
ATOM 2149 C C . GLN A 1 282 ? -14.453 -15.453 -2.182 1 74.19 282 GLN A C 1
ATOM 2151 O O . GLN A 1 282 ? -14.453 -16.672 -2.014 1 74.19 282 GLN A O 1
ATOM 2156 N N . LEU A 1 283 ? -14.281 -14.633 -1.234 1 77 283 LEU A N 1
ATOM 2157 C CA . LEU A 1 283 ? -14.148 -15.086 0.145 1 77 283 LEU A CA 1
ATOM 2158 C C . LEU A 1 283 ? -15.414 -15.781 0.614 1 77 283 LEU A C 1
ATOM 2160 O O . LEU A 1 283 ? -15.352 -16.797 1.315 1 77 283 LEU A O 1
ATOM 2164 N N . ILE A 1 284 ? -16.5 -15.266 0.239 1 80.38 284 ILE A N 1
ATOM 2165 C CA . ILE A 1 284 ? -17.766 -15.875 0.649 1 80.38 284 ILE A CA 1
ATOM 2166 C C . ILE A 1 284 ? -17.938 -17.219 -0.041 1 80.38 284 ILE A C 1
ATOM 2168 O O . ILE A 1 284 ? -18.484 -18.156 0.548 1 80.38 284 ILE A O 1
ATOM 2172 N N . GLN A 1 285 ? -17.516 -17.297 -1.272 1 76.31 285 GLN A N 1
ATOM 2173 C CA . GLN A 1 285 ? -17.516 -18.594 -1.949 1 76.31 285 GLN A CA 1
ATOM 2174 C C . GLN A 1 285 ? -16.656 -19.609 -1.203 1 76.31 285 GLN A C 1
ATOM 2176 O O . GLN A 1 285 ? -17.047 -20.766 -1.056 1 76.31 285 GLN A O 1
ATOM 2181 N N . GLN A 1 286 ? -15.539 -19.188 -0.807 1 73.94 286 GLN A N 1
ATOM 2182 C CA . GLN A 1 286 ? -14.664 -20.031 -0.009 1 73.94 286 GLN A CA 1
ATOM 2183 C C . GLN A 1 286 ? -15.336 -20.453 1.298 1 73.94 286 GLN A C 1
ATOM 2185 O O . GLN A 1 286 ? -15.258 -21.609 1.705 1 73.94 286 GLN A O 1
ATOM 2190 N N . ALA A 1 287 ? -15.93 -19.516 1.965 1 80.12 287 ALA A N 1
ATOM 2191 C CA . ALA A 1 287 ? -16.656 -19.797 3.203 1 80.12 287 ALA A CA 1
ATOM 2192 C C . ALA A 1 287 ? -17.766 -20.812 2.965 1 80.12 287 ALA A C 1
ATOM 2194 O O . ALA A 1 287 ? -18.016 -21.688 3.803 1 80.12 287 ALA A O 1
ATOM 2195 N N . ALA A 1 288 ? -18.391 -20.641 1.823 1 79.19 288 ALA A N 1
ATOM 2196 C CA . ALA A 1 288 ? -19.484 -21.547 1.472 1 79.19 288 ALA A CA 1
ATOM 2197 C C . ALA A 1 288 ? -18.969 -22.984 1.335 1 79.19 288 ALA A C 1
ATOM 2199 O O . ALA A 1 288 ? -19.609 -23.922 1.809 1 79.19 288 ALA A O 1
ATOM 2200 N N . HIS A 1 289 ? -17.875 -23.156 0.749 1 76.69 289 HIS A N 1
ATOM 2201 C CA . HIS A 1 289 ? -17.281 -24.469 0.577 1 76.69 289 HIS A CA 1
ATOM 2202 C C . HIS A 1 289 ? -16.906 -25.078 1.923 1 76.69 289 HIS A C 1
ATOM 2204 O O . HIS A 1 289 ? -17.172 -26.266 2.168 1 76.69 289 HIS A O 1
ATOM 2210 N N . LEU A 1 290 ? -16.312 -24.281 2.701 1 76.56 290 LEU A N 1
ATOM 2211 C CA . LEU A 1 290 ? -15.898 -24.75 4.023 1 76.56 290 LEU A CA 1
ATOM 2212 C C . LEU A 1 290 ? -17.125 -25.125 4.863 1 76.56 290 LEU A C 1
ATOM 2214 O O . LEU A 1 290 ? -17.094 -26.125 5.586 1 76.56 290 LEU A O 1
ATOM 2218 N N . LYS A 1 291 ? -18.156 -24.344 4.781 1 82.88 291 LYS A N 1
ATOM 2219 C CA . LYS A 1 291 ? -19.375 -24.609 5.531 1 82.88 291 LYS A CA 1
ATOM 2220 C C . LYS A 1 291 ? -20.047 -25.906 5.059 1 82.88 291 LYS A C 1
ATOM 2222 O O . LYS A 1 291 ? -20.562 -26.672 5.867 1 82.88 291 LYS A O 1
ATOM 2227 N N . ALA A 1 292 ? -20.016 -26.094 3.764 1 78.44 292 ALA A N 1
ATOM 2228 C CA . ALA A 1 292 ? -20.594 -27.312 3.195 1 78.44 292 ALA A CA 1
ATOM 2229 C C . ALA A 1 292 ? -19.875 -28.562 3.732 1 78.44 292 ALA A C 1
ATOM 2231 O O . ALA A 1 292 ? -20.531 -29.578 4.02 1 78.44 292 ALA A O 1
ATOM 2232 N N . GLU A 1 293 ? -18.609 -28.438 3.928 1 75.56 293 GLU A N 1
ATOM 2233 C CA . GLU A 1 293 ? -17.828 -29.547 4.449 1 75.56 293 GLU A CA 1
ATOM 2234 C C . GLU A 1 293 ? -18.188 -29.859 5.895 1 75.56 293 GLU A C 1
ATOM 2236 O O . GLU A 1 293 ? -18.078 -31 6.34 1 75.56 293 GLU A O 1
ATOM 2241 N N . HIS A 1 294 ? -18.734 -28.844 6.547 1 80.44 294 HIS A N 1
ATOM 2242 C CA . HIS A 1 294 ? -19.016 -29.031 7.969 1 80.44 294 HIS A CA 1
ATOM 2243 C C . HIS A 1 294 ? -20.516 -29 8.242 1 80.44 294 HIS A C 1
ATOM 2245 O O . HIS A 1 294 ? -20.938 -28.953 9.398 1 80.44 294 HIS A O 1
ATOM 2251 N N . GLY A 1 295 ? -21.344 -28.859 7.219 1 80.38 295 GLY A N 1
ATOM 2252 C CA . GLY A 1 295 ? -22.797 -28.859 7.344 1 80.38 295 GLY A CA 1
ATOM 2253 C C . GLY A 1 295 ? -23.344 -27.594 7.977 1 80.38 295 GLY A C 1
ATOM 2254 O O . GLY A 1 295 ? -24.328 -27.641 8.719 1 80.38 295 GLY A O 1
ATOM 2255 N N . LEU A 1 296 ? -22.688 -26.578 7.781 1 82.69 296 LEU A N 1
ATOM 2256 C CA . LEU A 1 296 ? -23.125 -25.312 8.344 1 82.69 296 LEU A CA 1
ATOM 2257 C C . LEU A 1 296 ? -24.016 -24.562 7.359 1 82.69 296 LEU A C 1
ATOM 2259 O O . LEU A 1 296 ? -23.875 -24.719 6.145 1 82.69 296 LEU A O 1
ATOM 2263 N N . PRO A 1 297 ? -24.953 -23.734 7.828 1 80.81 297 PRO A N 1
ATOM 2264 C CA . PRO A 1 297 ? -25.938 -23.078 6.961 1 80.81 297 PRO A CA 1
ATOM 2265 C C . PRO A 1 297 ? -25.328 -21.938 6.137 1 80.81 297 PRO A C 1
ATOM 2267 O O . PRO A 1 297 ? -24.391 -21.266 6.594 1 80.81 297 PRO A O 1
ATOM 2270 N N . LEU A 1 298 ? -25.844 -21.766 4.902 1 78.81 298 LEU A N 1
ATOM 2271 C CA . LEU A 1 298 ? -25.625 -20.625 4.012 1 78.81 298 LEU A CA 1
ATOM 2272 C C . LEU A 1 298 ? -26.891 -20.266 3.26 1 78.81 298 LEU A C 1
ATOM 2274 O O . LEU A 1 298 ? -27.422 -21.062 2.48 1 78.81 298 LEU A O 1
ATOM 2278 N N . PRO A 1 299 ? -27.562 -19.094 3.695 1 80.75 299 PRO A N 1
ATOM 2279 C CA . PRO A 1 299 ? -27.031 -18.016 4.531 1 80.75 299 PRO A CA 1
ATOM 2280 C C . PRO A 1 299 ? -27.188 -18.281 6.023 1 80.75 299 PRO A C 1
ATOM 2282 O O . PRO A 1 299 ? -28.062 -19.062 6.422 1 80.75 299 PRO A O 1
ATOM 2285 N N . ASP A 1 300 ? -26.297 -17.875 6.742 1 84.44 300 ASP A N 1
ATOM 2286 C CA . ASP A 1 300 ? -26.359 -17.859 8.195 1 84.44 300 ASP A CA 1
ATOM 2287 C C . ASP A 1 300 ? -26.953 -16.562 8.719 1 84.44 300 ASP A C 1
ATOM 2289 O O . ASP A 1 300 ? -26.234 -15.562 8.875 1 84.44 300 ASP A O 1
ATOM 2293 N N . ALA A 1 301 ? -28.266 -16.594 9 1 86.5 301 ALA A N 1
ATOM 2294 C CA . ALA A 1 301 ? -29.016 -15.398 9.352 1 86.5 301 ALA A CA 1
ATOM 2295 C C . ALA A 1 301 ? -28.453 -14.742 10.609 1 86.5 301 ALA A C 1
ATOM 2297 O O . ALA A 1 301 ? -28.359 -13.516 10.695 1 86.5 301 ALA A O 1
ATOM 2298 N N . GLU A 1 302 ? -28.109 -15.539 11.539 1 85.88 302 GLU A N 1
ATOM 2299 C CA . GLU A 1 302 ? -27.547 -15.008 12.781 1 85.88 302 GLU A CA 1
ATOM 2300 C C . GLU A 1 302 ? -26.203 -14.328 12.539 1 85.88 302 GLU A C 1
ATOM 2302 O O . GLU A 1 302 ? -25.953 -13.25 13.086 1 85.88 302 GLU A O 1
ATOM 2307 N N . ARG A 1 303 ? -25.438 -14.969 11.727 1 86.75 303 ARG A N 1
ATOM 2308 C CA . ARG A 1 303 ? -24.125 -14.398 11.398 1 86.75 303 ARG A CA 1
ATOM 2309 C C . ARG A 1 303 ? -24.281 -13.078 10.648 1 86.75 303 ARG A C 1
ATOM 2311 O O . ARG A 1 303 ? -23.547 -12.125 10.906 1 86.75 303 ARG A O 1
ATOM 2318 N N . GLU A 1 304 ? -25.203 -13.039 9.773 1 89.25 304 GLU A N 1
ATOM 2319 C CA . GLU A 1 304 ? -25.406 -11.828 8.984 1 89.25 304 GLU A CA 1
ATOM 2320 C C . GLU A 1 304 ? -25.906 -10.68 9.852 1 89.25 304 GLU A C 1
ATOM 2322 O O . GLU A 1 304 ? -25.5 -9.531 9.656 1 89.25 304 GLU A O 1
ATOM 2327 N N . ALA A 1 305 ? -26.766 -11.016 10.812 1 88.62 305 ALA A N 1
ATOM 2328 C CA . ALA A 1 305 ? -27.25 -9.992 11.727 1 88.62 305 ALA A CA 1
ATOM 2329 C C . ALA A 1 305 ? -26.125 -9.414 12.57 1 88.62 305 ALA A C 1
ATOM 2331 O O . ALA A 1 305 ? -26.031 -8.195 12.75 1 88.62 305 ALA A O 1
ATOM 2332 N N . SER A 1 306 ? -25.312 -10.297 13.008 1 88.88 306 SER A N 1
ATOM 2333 C CA . SER A 1 306 ? -24.172 -9.875 13.789 1 88.88 306 SER A CA 1
ATOM 2334 C C . SER A 1 306 ? -23.219 -9.023 12.961 1 88.88 306 SER A C 1
ATOM 2336 O O . SER A 1 306 ? -22.672 -8.023 13.445 1 88.88 306 SER A O 1
ATOM 2338 N N . LEU A 1 307 ? -23.047 -9.477 11.742 1 88.5 307 LEU A N 1
ATOM 2339 C CA . LEU A 1 307 ? -22.188 -8.75 10.82 1 88.5 307 LEU A CA 1
ATOM 2340 C C . LEU A 1 307 ? -22.703 -7.332 10.594 1 88.5 307 LEU A C 1
ATOM 2342 O O . LEU A 1 307 ? -21.922 -6.371 10.656 1 88.5 307 LEU A O 1
ATOM 2346 N N . LEU A 1 308 ? -23.953 -7.152 10.398 1 89.56 308 LEU A N 1
ATOM 2347 C CA . LEU A 1 308 ? -24.547 -5.848 10.133 1 89.56 308 LEU A CA 1
ATOM 2348 C C . LEU A 1 308 ? -24.406 -4.93 11.344 1 89.56 308 LEU A C 1
ATOM 2350 O O . LEU A 1 308 ? -24.109 -3.742 11.195 1 89.56 308 LEU A O 1
ATOM 2354 N N . GLU A 1 309 ? -24.547 -5.512 12.508 1 89.06 309 GLU A N 1
ATOM 2355 C CA . GLU A 1 309 ? -24.406 -4.727 13.727 1 89.06 309 GLU A CA 1
ATOM 2356 C C . GLU A 1 309 ? -22.984 -4.191 13.875 1 89.06 309 GLU A C 1
ATOM 2358 O O . GLU A 1 309 ? -22.781 -3.033 14.242 1 89.06 309 GLU A O 1
ATOM 2363 N N . THR A 1 310 ? -22.109 -4.996 13.609 1 87.44 310 THR A N 1
ATOM 2364 C CA . THR A 1 310 ? -20.703 -4.605 13.711 1 87.44 310 THR A CA 1
ATOM 2365 C C . THR A 1 310 ? -20.375 -3.516 12.703 1 87.44 310 THR A C 1
ATOM 2367 O O . THR A 1 310 ? -19.641 -2.57 13.016 1 87.44 310 THR A O 1
ATOM 2370 N N . ARG A 1 311 ? -20.844 -3.672 11.469 1 87.75 311 ARG A N 1
ATOM 2371 C CA . ARG A 1 311 ? -20.562 -2.674 10.438 1 87.75 311 ARG A CA 1
ATOM 2372 C C . ARG A 1 311 ? -21.203 -1.335 10.781 1 87.75 311 ARG A C 1
ATOM 2374 O O . ARG A 1 311 ? -20.609 -0.278 10.523 1 87.75 311 ARG A O 1
ATOM 2381 N N . ARG A 1 312 ? -22.375 -1.453 11.406 1 86.75 312 ARG A N 1
ATOM 2382 C CA . ARG A 1 312 ? -23.031 -0.247 11.914 1 86.75 312 ARG A CA 1
ATOM 2383 C C . ARG A 1 312 ? -22.156 0.454 12.945 1 86.75 312 ARG A C 1
ATOM 2385 O O . ARG A 1 312 ? -22.016 1.679 12.93 1 86.75 312 ARG A O 1
ATOM 2392 N N . GLN A 1 313 ? -21.625 -0.308 13.734 1 85.56 313 GLN A N 1
ATOM 2393 C CA . GLN A 1 313 ? -20.766 0.235 14.773 1 85.56 313 GLN A CA 1
ATOM 2394 C C . GLN A 1 313 ? -19.531 0.902 14.172 1 85.56 313 GLN A C 1
ATOM 2396 O O . GLN A 1 313 ? -19.125 1.984 14.602 1 85.56 313 GLN A O 1
ATOM 2401 N N . TRP A 1 314 ? -18.938 0.213 13.219 1 81.25 314 TRP A N 1
ATOM 2402 C CA . TRP A 1 314 ? -17.781 0.785 12.539 1 81.25 314 TRP A CA 1
ATOM 2403 C C . TRP A 1 314 ? -18.125 2.129 11.906 1 81.25 314 TRP A C 1
ATOM 2405 O O . TRP A 1 314 ? -17.344 3.078 11.984 1 81.25 314 TRP A O 1
ATOM 2415 N N . ALA A 1 315 ? -19.266 2.191 11.234 1 83.88 315 ALA A N 1
ATOM 2416 C CA . ALA A 1 315 ? -19.734 3.418 10.586 1 83.88 315 ALA A CA 1
ATOM 2417 C C . ALA A 1 315 ? -19.891 4.543 11.609 1 83.88 315 ALA A C 1
ATOM 2419 O O . ALA A 1 315 ? -19.422 5.664 11.383 1 83.88 315 ALA A O 1
ATOM 2420 N N . ALA A 1 316 ? -20.484 4.188 12.711 1 81.19 316 ALA A N 1
ATOM 2421 C CA . ALA A 1 316 ? -20.719 5.172 13.758 1 81.19 316 ALA A CA 1
ATOM 2422 C C . ALA A 1 316 ? -19.406 5.707 14.32 1 81.19 316 ALA A C 1
ATOM 2424 O O . ALA A 1 316 ? -19.297 6.902 14.609 1 81.19 316 ALA A O 1
ATOM 2425 N N . GLU A 1 317 ? -18.5 4.859 14.438 1 74.62 317 GLU A N 1
ATOM 2426 C CA . GLU A 1 317 ? -17.172 5.238 14.938 1 74.62 317 GLU A CA 1
ATOM 2427 C C . GLU A 1 317 ? -16.5 6.238 14.008 1 74.62 317 GLU A C 1
ATOM 2429 O O . GLU A 1 317 ? -15.672 7.043 14.453 1 74.62 317 GLU A O 1
ATOM 2434 N N . GLN A 1 318 ? -16.938 6.211 12.781 1 72.81 318 GLN A N 1
ATOM 2435 C CA . GLN A 1 318 ? -16.312 7.094 11.797 1 72.81 318 GLN A CA 1
ATOM 2436 C C . GLN A 1 318 ? -17.219 8.297 11.5 1 72.81 318 GLN A C 1
ATOM 2438 O O . GLN A 1 318 ? -16.984 9.031 10.539 1 72.81 318 GLN A O 1
ATOM 2443 N N . GLY A 1 319 ? -18.312 8.445 12.203 1 74 319 GLY A N 1
ATOM 2444 C CA . GLY A 1 319 ? -19.203 9.578 12.055 1 74 319 GLY A CA 1
ATOM 2445 C C . GLY A 1 319 ? -20.188 9.414 10.906 1 74 319 GLY A C 1
ATOM 2446 O O . GLY A 1 319 ? -20.781 10.391 10.453 1 74 319 GLY A O 1
ATOM 2447 N N . MET A 1 320 ? -20.312 8.211 10.383 1 80.31 320 MET A N 1
ATOM 2448 C CA . MET A 1 320 ? -21.25 7.949 9.289 1 80.31 320 MET A CA 1
ATOM 2449 C C . MET A 1 320 ? -22.594 7.492 9.836 1 80.31 320 MET A C 1
ATOM 2451 O O . MET A 1 320 ? -22.688 7.047 10.977 1 80.31 320 MET A O 1
ATOM 2455 N N . ASP A 1 321 ? -23.562 7.695 9.023 1 87.81 321 ASP A N 1
ATOM 2456 C CA . ASP A 1 321 ? -24.891 7.219 9.398 1 87.81 321 ASP A CA 1
ATOM 2457 C C . ASP A 1 321 ? -24.953 5.695 9.375 1 87.81 321 ASP A C 1
ATOM 2459 O O . ASP A 1 321 ? -24.703 5.074 8.344 1 87.81 321 ASP A O 1
ATOM 2463 N N . ALA A 1 322 ? -25.375 5.184 10.508 1 88.5 322 ALA A N 1
ATOM 2464 C CA . ALA A 1 322 ? -25.391 3.732 10.656 1 88.5 322 ALA A CA 1
ATOM 2465 C C . ALA A 1 322 ? -26.438 3.096 9.75 1 88.5 322 ALA A C 1
ATOM 2467 O O . ALA A 1 322 ? -26.188 2.037 9.164 1 88.5 322 ALA A O 1
ATOM 2468 N N . ASP A 1 323 ? -27.547 3.723 9.641 1 90.12 323 ASP A N 1
ATOM 2469 C CA . ASP A 1 323 ? -28.641 3.166 8.836 1 90.12 323 ASP A CA 1
ATOM 2470 C C . ASP A 1 323 ? -28.281 3.178 7.348 1 90.12 323 ASP A C 1
ATOM 2472 O O . ASP A 1 323 ? -28.547 2.215 6.629 1 90.12 323 ASP A O 1
ATOM 2476 N N . ASP A 1 324 ? -27.719 4.234 6.984 1 89.19 324 ASP A N 1
ATOM 2477 C CA . ASP A 1 324 ? -27.281 4.332 5.594 1 89.19 324 ASP A CA 1
ATOM 2478 C C . ASP A 1 324 ? -26.203 3.299 5.273 1 89.19 324 ASP A C 1
ATOM 2480 O O . ASP A 1 324 ? -26.219 2.707 4.191 1 89.19 324 ASP A O 1
ATOM 2484 N N . THR A 1 325 ? -25.375 3.145 6.191 1 87.94 325 THR A N 1
ATOM 2485 C CA . THR A 1 325 ? -24.312 2.156 6.008 1 87.94 325 THR A CA 1
ATOM 2486 C C . THR A 1 325 ? -24.891 0.749 5.922 1 87.94 325 THR A C 1
ATOM 2488 O O . THR A 1 325 ? -24.484 -0.053 5.082 1 87.94 325 THR A O 1
ATOM 2491 N N . GLU A 1 326 ? -25.828 0.546 6.824 1 90.44 326 GLU A N 1
ATOM 2492 C CA . GLU A 1 326 ? -26.484 -0.757 6.789 1 90.44 326 GLU A CA 1
ATOM 2493 C C . GLU A 1 326 ? -27.141 -1.006 5.438 1 90.44 326 GLU A C 1
ATOM 2495 O O . GLU A 1 326 ? -27.125 -2.127 4.922 1 90.44 326 GLU A O 1
ATOM 2500 N N . ASP A 1 327 ? -27.75 -0.022 4.918 1 91.75 327 ASP A N 1
ATOM 2501 C CA . ASP A 1 327 ? -28.391 -0.141 3.611 1 91.75 327 ASP A CA 1
ATOM 2502 C C . ASP A 1 327 ? -27.406 -0.6 2.549 1 91.75 327 ASP A C 1
ATOM 2504 O O . ASP A 1 327 ? -27.703 -1.473 1.735 1 91.75 327 ASP A O 1
ATOM 2508 N N . VAL A 1 328 ? -26.281 -0.066 2.545 1 90 328 VAL A N 1
ATOM 2509 C CA . VAL A 1 328 ? -25.234 -0.446 1.592 1 90 328 VAL A CA 1
ATOM 2510 C C . VAL A 1 328 ? -24.812 -1.895 1.835 1 90 328 VAL A C 1
ATOM 2512 O O . VAL A 1 328 ? -24.703 -2.68 0.891 1 90 328 VAL A O 1
ATOM 2515 N N . PHE A 1 329 ? -24.609 -2.227 3.049 1 91.38 329 PHE A N 1
ATOM 2516 C CA . PHE A 1 329 ? -24.094 -3.559 3.344 1 91.38 329 PHE A CA 1
ATOM 2517 C C . PHE A 1 329 ? -25.156 -4.617 3.062 1 91.38 329 PHE A C 1
ATOM 2519 O O . PHE A 1 329 ? -24.828 -5.758 2.723 1 91.38 329 PHE A O 1
ATOM 2526 N N . ARG A 1 330 ? -26.453 -4.297 3.227 1 90.88 330 ARG A N 1
ATOM 2527 C CA . ARG A 1 330 ? -27.484 -5.23 2.803 1 90.88 330 ARG A CA 1
ATOM 2528 C C . ARG A 1 330 ? -27.375 -5.539 1.315 1 90.88 330 ARG A C 1
ATOM 2530 O O . ARG A 1 330 ? -27.562 -6.684 0.897 1 90.88 330 ARG A O 1
ATOM 2537 N N . ALA A 1 331 ? -27.125 -4.531 0.586 1 89.88 331 ALA A N 1
ATOM 2538 C CA . ALA A 1 331 ? -26.906 -4.746 -0.84 1 89.88 331 ALA A CA 1
ATOM 2539 C C . ALA A 1 331 ? -25.656 -5.59 -1.074 1 89.88 331 ALA A C 1
ATOM 2541 O O . ALA A 1 331 ? -25.641 -6.461 -1.946 1 89.88 331 ALA A O 1
ATOM 2542 N N . VAL A 1 332 ? -24.625 -5.336 -0.3 1 89.25 332 VAL A N 1
ATOM 2543 C CA . VAL A 1 332 ? -23.359 -6.07 -0.402 1 89.25 332 VAL A CA 1
ATOM 2544 C C . VAL A 1 332 ? -23.594 -7.543 -0.078 1 89.25 332 VAL A C 1
ATOM 2546 O O . VAL A 1 332 ? -23.062 -8.43 -0.752 1 89.25 332 VAL A O 1
ATOM 2549 N N . LEU A 1 333 ? -24.375 -7.801 0.985 1 89.38 333 LEU A N 1
ATOM 2550 C CA . LEU A 1 333 ? -24.672 -9.172 1.379 1 89.38 333 LEU A CA 1
ATOM 2551 C C . LEU A 1 333 ? -25.469 -9.891 0.289 1 89.38 333 LEU A C 1
ATOM 2553 O O . LEU A 1 333 ? -25.188 -11.055 -0.013 1 89.38 333 LEU A O 1
ATOM 2557 N N . ARG A 1 334 ? -26.453 -9.203 -0.297 1 88.56 334 ARG A N 1
ATOM 2558 C CA . ARG A 1 334 ? -27.203 -9.773 -1.405 1 88.56 334 ARG A CA 1
ATOM 2559 C C . ARG A 1 334 ? -26.297 -10.117 -2.574 1 88.56 334 ARG A C 1
ATOM 2561 O O . ARG A 1 334 ? -26.391 -11.203 -3.154 1 88.56 334 ARG A O 1
ATOM 2568 N N . PHE A 1 335 ? -25.422 -9.25 -2.844 1 87.38 335 PHE A N 1
ATOM 2569 C CA . PHE A 1 335 ? -24.438 -9.445 -3.912 1 87.38 335 PHE A CA 1
ATOM 2570 C C . PHE A 1 335 ? -23.609 -10.703 -3.662 1 87.38 335 PHE A C 1
ATOM 2572 O O . PHE A 1 335 ? -23.453 -11.531 -4.559 1 87.38 335 PHE A O 1
ATOM 2579 N N . SER A 1 336 ? -23.125 -10.805 -2.477 1 85.75 336 SER A N 1
ATOM 2580 C CA . SER A 1 336 ? -22.25 -11.922 -2.121 1 85.75 336 SER A CA 1
ATOM 2581 C C . SER A 1 336 ? -23 -13.242 -2.158 1 85.75 336 SER A C 1
ATOM 2583 O O . SER A 1 336 ? -22.453 -14.266 -2.572 1 85.75 336 SER A O 1
ATOM 2585 N N . ARG A 1 337 ? -24.25 -13.242 -1.716 1 83.19 337 ARG A N 1
ATOM 2586 C CA . ARG A 1 337 ? -25.078 -14.453 -1.72 1 83.19 337 ARG A CA 1
ATOM 2587 C C . ARG A 1 337 ? -25.312 -14.945 -3.143 1 83.19 337 ARG A C 1
ATOM 2589 O O . ARG A 1 337 ? -25.281 -16.156 -3.404 1 83.19 337 ARG A O 1
ATOM 2596 N N . ARG A 1 338 ? -25.5 -14.023 -3.965 1 84.62 338 ARG A N 1
ATOM 2597 C CA . ARG A 1 338 ? -25.828 -14.359 -5.344 1 84.62 338 ARG A CA 1
ATOM 2598 C C . ARG A 1 338 ? -24.609 -14.859 -6.098 1 84.62 338 ARG A C 1
ATOM 2600 O O . ARG A 1 338 ? -24.734 -15.531 -7.121 1 84.62 338 ARG A O 1
ATOM 2607 N N . ALA A 1 339 ? -23.484 -14.523 -5.582 1 77.88 339 ALA A N 1
ATOM 2608 C CA . ALA A 1 339 ? -22.234 -14.938 -6.223 1 77.88 339 ALA A CA 1
ATOM 2609 C C . ALA A 1 339 ? -21.922 -16.391 -5.898 1 77.88 339 ALA A C 1
ATOM 2611 O O . ALA A 1 339 ? -21.078 -17.016 -6.559 1 77.88 339 ALA A O 1
ATOM 2612 N N . VAL A 1 340 ? -22.484 -16.953 -4.879 1 75.88 340 VAL A N 1
ATOM 2613 C CA . VAL A 1 340 ? -22.266 -18.344 -4.504 1 75.88 340 VAL A CA 1
ATOM 2614 C C . VAL A 1 340 ? -23.094 -19.25 -5.41 1 75.88 340 VAL A C 1
ATOM 2616 O O . VAL A 1 340 ? -24.297 -19.062 -5.559 1 75.88 340 VAL A O 1
ATOM 2619 N N . PRO A 1 341 ? -22.375 -20.094 -6.141 1 64.81 341 PRO A N 1
ATOM 2620 C CA . PRO A 1 341 ? -23.094 -20.984 -7.047 1 64.81 341 PRO A CA 1
ATOM 2621 C C . PRO A 1 341 ? -24.156 -21.828 -6.332 1 64.81 341 PRO A C 1
ATOM 2623 O O . PRO A 1 341 ? -23.969 -22.188 -5.168 1 64.81 341 PRO A O 1
ATOM 2626 N N . THR A 1 342 ? -25.438 -21.922 -6.832 1 60.34 342 THR A N 1
ATOM 2627 C CA . THR A 1 342 ? -26.594 -22.641 -6.32 1 60.34 342 THR A CA 1
ATOM 2628 C C . THR A 1 342 ? -26.219 -24.047 -5.855 1 60.34 342 THR A C 1
ATOM 2630 O O . THR A 1 342 ? -26.812 -24.578 -4.93 1 60.34 342 THR A O 1
ATOM 2633 N N . GLY A 1 343 ? -25.312 -24.734 -6.414 1 51.38 343 GLY A N 1
ATOM 2634 C CA . GLY A 1 343 ? -25.031 -26.094 -5.965 1 51.38 343 GLY A CA 1
ATOM 2635 C C . GLY A 1 343 ? -24.359 -26.141 -4.605 1 51.38 343 GLY A C 1
ATOM 2636 O O . GLY A 1 343 ? -24.297 -27.188 -3.969 1 51.38 343 GLY A O 1
ATOM 2637 N N . SER A 1 344 ? -23.734 -25.219 -4.238 1 46.84 344 SER A N 1
ATOM 2638 C CA . SER A 1 344 ? -23.016 -25.234 -2.971 1 46.84 344 SER A CA 1
ATOM 2639 C C . SER A 1 344 ? -23.859 -24.656 -1.844 1 46.84 344 SER A C 1
ATOM 2641 O O . SER A 1 344 ? -23.375 -24.469 -0.726 1 46.84 344 SER A O 1
ATOM 2643 N N . ARG A 1 345 ? -25.016 -24.312 -2.244 1 42.59 345 ARG A N 1
ATOM 2644 C CA . ARG A 1 345 ? -25.969 -23.875 -1.212 1 42.59 345 ARG A CA 1
ATOM 2645 C C . ARG A 1 345 ? -26.641 -25.078 -0.557 1 42.59 345 ARG A C 1
ATOM 2647 O O . ARG A 1 345 ? -26.844 -26.109 -1.204 1 42.59 345 ARG A O 1
ATOM 2654 N N . MET B 1 1 ? -15.039 28.984 18.859 1 45.56 1 MET B N 1
ATOM 2655 C CA . MET B 1 1 ? -13.883 29.875 18.797 1 45.56 1 MET B CA 1
ATOM 2656 C C . MET B 1 1 ? -14.18 31.109 17.953 1 45.56 1 MET B C 1
ATOM 2658 O O . MET B 1 1 ? -14.477 31 16.766 1 45.56 1 MET B O 1
ATOM 2662 N N . THR B 1 2 ? -14.664 32.125 18.5 1 55.91 2 THR B N 1
ATOM 2663 C CA . THR B 1 2 ? -15.109 33.406 17.906 1 55.91 2 THR B CA 1
ATOM 2664 C C . THR B 1 2 ? -13.922 34.25 17.484 1 55.91 2 THR B C 1
ATOM 2666 O O . THR B 1 2 ? -14.086 35.281 16.844 1 55.91 2 THR B O 1
ATOM 2669 N N . GLU B 1 3 ? -12.656 33.656 17.734 1 73.25 3 GLU B N 1
ATOM 2670 C CA . GLU B 1 3 ? -11.508 34.5 17.5 1 73.25 3 GLU B CA 1
ATOM 2671 C C . GLU B 1 3 ? -10.969 34.312 16.078 1 73.25 3 GLU B C 1
ATOM 2673 O O . GLU B 1 3 ? -11.102 33.25 15.492 1 73.25 3 GLU B O 1
ATOM 2678 N N . SER B 1 4 ? -10.586 35.5 15.547 1 91 4 SER B N 1
ATOM 2679 C CA . SER B 1 4 ? -10 35.531 14.211 1 91 4 SER B CA 1
ATOM 2680 C C . SER B 1 4 ? -8.602 34.938 14.203 1 91 4 SER B C 1
ATOM 2682 O O . SER B 1 4 ? -7.918 34.906 15.227 1 91 4 SER B O 1
ATOM 2684 N N . ILE B 1 5 ? -8.227 34.312 13.156 1 97.31 5 ILE B N 1
ATOM 2685 C CA . ILE B 1 5 ? -6.934 33.656 13 1 97.31 5 ILE B CA 1
ATOM 2686 C C . ILE B 1 5 ? -6.07 34.438 12.016 1 97.31 5 ILE B C 1
ATOM 2688 O O . ILE B 1 5 ? -6.562 34.906 10.984 1 97.31 5 ILE B O 1
ATOM 2692 N N . ALA B 1 6 ? -4.848 34.719 12.398 1 98 6 ALA B N 1
ATOM 2693 C CA . ALA B 1 6 ? -3.84 35.188 11.445 1 98 6 ALA B CA 1
ATOM 2694 C C . ALA B 1 6 ? -3.045 34 10.875 1 98 6 ALA B C 1
ATOM 2696 O O . ALA B 1 6 ? -2.373 33.281 11.617 1 98 6 ALA B O 1
ATOM 2697 N N . LEU B 1 7 ? -3.139 33.812 9.633 1 97.75 7 LEU B N 1
ATOM 2698 C CA . LEU B 1 7 ? -2.391 32.75 8.938 1 97.75 7 LEU B CA 1
ATOM 2699 C C . LEU B 1 7 ? -1.182 33.344 8.211 1 97.75 7 LEU B C 1
ATOM 2701 O O . LEU B 1 7 ? -1.334 34.094 7.242 1 97.75 7 LEU B O 1
ATOM 2705 N N . LEU B 1 8 ? -0.024 33.031 8.711 1 97.31 8 LEU B N 1
ATOM 2706 C CA . LEU B 1 8 ? 1.206 33.531 8.125 1 97.31 8 LEU B CA 1
ATOM 2707 C C . LEU B 1 8 ? 1.844 32.5 7.203 1 97.31 8 LEU B C 1
ATOM 2709 O O . LEU B 1 8 ? 2.486 31.562 7.668 1 97.31 8 LEU B O 1
ATOM 2713 N N . GLY B 1 9 ? 1.75 32.75 5.926 1 94.31 9 GLY B N 1
ATOM 2714 C CA . GLY B 1 9 ? 2.172 31.797 4.902 1 94.31 9 GLY B CA 1
ATOM 2715 C C . GLY B 1 9 ? 1.016 31.234 4.09 1 94.31 9 GLY B C 1
ATOM 2716 O O . GLY B 1 9 ? 0.035 30.75 4.652 1 94.31 9 GLY B O 1
ATOM 2717 N N . TYR B 1 10 ? 1.142 31.266 2.859 1 92.31 10 TYR B N 1
ATOM 2718 C CA . TYR B 1 10 ? 0.103 30.812 1.94 1 92.31 10 TYR B CA 1
ATOM 2719 C C . TYR B 1 10 ? 0.686 29.906 0.866 1 92.31 10 TYR B C 1
ATOM 2721 O O . TYR B 1 10 ? 0.337 30.016 -0.311 1 92.31 10 TYR B O 1
ATOM 2729 N N . GLY B 1 11 ? 1.586 29.125 1.336 1 85.38 11 GLY B N 1
ATOM 2730 C CA . GLY B 1 11 ? 2.072 28.062 0.472 1 85.38 11 GLY B CA 1
ATOM 2731 C C . GLY B 1 11 ? 1.094 26.922 0.333 1 85.38 11 GLY B C 1
ATOM 2732 O O . GLY B 1 11 ? -0.111 27.094 0.528 1 85.38 11 GLY B O 1
ATOM 2733 N N . ARG B 1 12 ? 1.565 25.75 0.026 1 81.25 12 ARG B N 1
ATOM 2734 C CA . ARG B 1 12 ? 0.726 24.594 -0.244 1 81.25 12 ARG B CA 1
ATOM 2735 C C . ARG B 1 12 ? -0.171 24.266 0.948 1 81.25 12 ARG B C 1
ATOM 2737 O O . ARG B 1 12 ? -1.391 24.156 0.802 1 81.25 12 ARG B O 1
ATOM 2744 N N . PHE B 1 13 ? 0.479 24.172 2.076 1 88.12 13 PHE B N 1
ATOM 2745 C CA . PHE B 1 13 ? -0.334 23.812 3.23 1 88.12 13 PHE B CA 1
ATOM 2746 C C . PHE B 1 13 ? -1.161 25 3.705 1 88.12 13 PHE B C 1
ATOM 2748 O O . PHE B 1 13 ? -2.307 24.844 4.133 1 88.12 13 PHE B O 1
ATOM 2755 N N . GLY B 1 14 ? -0.543 26.234 3.697 1 91.81 14 GLY B N 1
ATOM 2756 C CA . GLY B 1 14 ? -1.289 27.422 4.09 1 91.81 14 GLY B CA 1
ATOM 2757 C C . GLY B 1 14 ? -2.582 27.594 3.314 1 91.81 14 GLY B C 1
ATOM 2758 O O . GLY B 1 14 ? -3.615 27.938 3.891 1 91.81 14 GLY B O 1
ATOM 2759 N N . ARG B 1 15 ? -2.498 27.328 2.084 1 88.62 15 ARG B N 1
ATOM 2760 C CA . ARG B 1 15 ? -3.682 27.406 1.233 1 88.62 15 ARG B CA 1
ATOM 2761 C C . ARG B 1 15 ? -4.715 26.359 1.628 1 88.62 15 ARG B C 1
ATOM 2763 O O . ARG B 1 15 ? -5.914 26.641 1.672 1 88.62 15 ARG B O 1
ATOM 2770 N N . ALA B 1 16 ? -4.199 25.172 1.813 1 87.12 16 ALA B N 1
ATOM 2771 C CA . ALA B 1 16 ? -5.086 24.094 2.229 1 87.12 16 ALA B CA 1
ATOM 2772 C C . ALA B 1 16 ? -5.758 24.406 3.561 1 87.12 16 ALA B C 1
ATOM 2774 O O . ALA B 1 16 ? -6.965 24.219 3.717 1 87.12 16 ALA B O 1
ATOM 2775 N N . LEU B 1 17 ? -5.02 24.906 4.465 1 93.62 17 LEU B N 1
ATOM 2776 C CA . LEU B 1 17 ? -5.562 25.25 5.777 1 93.62 17 LEU B CA 1
ATOM 2777 C C . LEU B 1 17 ? -6.57 26.391 5.672 1 93.62 17 LEU B C 1
ATOM 2779 O O . LEU B 1 17 ? -7.621 26.344 6.312 1 93.62 17 LEU B O 1
ATOM 2783 N N . SER B 1 18 ? -6.246 27.359 4.871 1 93.06 18 SER B N 1
ATOM 2784 C CA . SER B 1 18 ? -7.172 28.469 4.633 1 93.06 18 SER B CA 1
ATOM 2785 C C . SER B 1 18 ? -8.508 27.953 4.113 1 93.06 18 SER B C 1
ATOM 2787 O O . SER B 1 18 ? -9.57 28.406 4.555 1 93.06 18 SER B O 1
ATOM 2789 N N . GLY B 1 19 ? -8.414 27.047 3.188 1 88.75 19 GLY B N 1
ATOM 2790 C CA . GLY B 1 19 ? -9.633 26.438 2.67 1 88.75 19 GLY B CA 1
ATOM 2791 C C . GLY B 1 19 ? -10.461 25.75 3.742 1 88.75 19 GLY B C 1
ATOM 2792 O O . GLY B 1 19 ? -11.68 25.906 3.783 1 88.75 19 GLY B O 1
ATOM 2793 N N . LEU B 1 20 ? -9.844 25.031 4.602 1 90 20 LEU B N 1
ATOM 2794 C CA . LEU B 1 20 ? -10.539 24.328 5.68 1 90 20 LEU B CA 1
ATOM 2795 C C . LEU B 1 20 ? -11.164 25.328 6.652 1 90 20 LEU B C 1
ATOM 2797 O O . LEU B 1 20 ? -12.266 25.094 7.16 1 90 20 LEU B O 1
ATOM 2801 N N . LEU B 1 21 ? -10.484 26.422 6.91 1 93.25 21 LEU B N 1
ATOM 2802 C CA . LEU B 1 21 ? -11.008 27.453 7.797 1 93.25 21 LEU B CA 1
ATOM 2803 C C . LEU B 1 21 ? -12.266 28.094 7.211 1 93.25 21 LEU B C 1
ATOM 2805 O O . LEU B 1 21 ? -13.227 28.359 7.93 1 93.25 21 LEU B O 1
ATOM 2809 N N . LEU B 1 22 ? -12.18 28.297 5.934 1 87.5 22 LEU B N 1
ATOM 2810 C CA . LEU B 1 22 ? -13.336 28.875 5.254 1 87.5 22 LEU B CA 1
ATOM 2811 C C . LEU B 1 22 ? -14.547 27.953 5.375 1 87.5 22 LEU B C 1
ATOM 2813 O O . LEU B 1 22 ? -15.641 28.406 5.719 1 87.5 22 LEU B O 1
ATOM 2817 N N . VAL B 1 23 ? -14.281 26.734 5.148 1 81.94 23 VAL B N 1
ATOM 2818 C CA . VAL B 1 23 ? -15.352 25.734 5.203 1 81.94 23 VAL B CA 1
ATOM 2819 C C . VAL B 1 23 ? -15.922 25.672 6.621 1 81.94 23 VAL B C 1
ATOM 2821 O O . VAL B 1 23 ? -17.125 25.5 6.801 1 81.94 23 VAL B O 1
ATOM 2824 N N . ALA B 1 24 ? -15.133 25.797 7.613 1 88.06 24 ALA B N 1
ATOM 2825 C CA . ALA B 1 24 ? -15.539 25.703 9.008 1 88.06 24 ALA B CA 1
ATOM 2826 C C . ALA B 1 24 ? -16.141 27.031 9.492 1 88.06 24 ALA B C 1
ATOM 2828 O O . ALA B 1 24 ? -16.609 27.125 10.625 1 88.06 24 ALA B O 1
ATOM 2829 N N . GLY B 1 25 ? -16.094 28.047 8.672 1 90.31 25 GLY B N 1
ATOM 2830 C CA . GLY B 1 25 ? -16.641 29.344 9.023 1 90.31 25 GLY B CA 1
ATOM 2831 C C . GLY B 1 25 ? -15.781 30.094 10.031 1 90.31 25 GLY B C 1
ATOM 2832 O O . GLY B 1 25 ? -16.297 30.875 10.828 1 90.31 25 GLY B O 1
ATOM 2833 N N . ILE B 1 26 ? -14.539 29.859 10.047 1 94.19 26 ILE B N 1
ATOM 2834 C CA . ILE B 1 26 ? -13.641 30.5 10.992 1 94.19 26 ILE B CA 1
ATOM 2835 C C . ILE B 1 26 ? -12.992 31.719 10.328 1 94.19 26 ILE B C 1
ATOM 2837 O O . ILE B 1 26 ? -12.258 31.594 9.344 1 94.19 26 ILE B O 1
ATOM 2841 N N . PRO B 1 27 ? -13.273 32.906 10.852 1 95.44 27 PRO B N 1
ATOM 2842 C CA . PRO B 1 27 ? -12.656 34.094 10.266 1 95.44 27 PRO B CA 1
ATOM 2843 C C . PRO B 1 27 ? -11.133 34.094 10.375 1 95.44 27 PRO B C 1
ATOM 2845 O O . PRO B 1 27 ? -10.594 33.656 11.398 1 95.44 27 PRO B O 1
ATOM 2848 N N . HIS B 1 28 ? -10.508 34.469 9.242 1 96.38 28 HIS B N 1
ATOM 2849 C CA . HIS B 1 28 ? -9.047 34.531 9.281 1 96.38 28 HIS B CA 1
ATOM 2850 C C . HIS B 1 28 ? -8.508 35.531 8.234 1 96.38 28 HIS B C 1
ATOM 2852 O O . HIS B 1 28 ? -9.211 35.844 7.281 1 96.38 28 HIS B O 1
ATOM 2858 N N . ARG B 1 29 ? -7.266 36.031 8.492 1 95.69 29 ARG B N 1
ATOM 2859 C CA . ARG B 1 29 ? -6.492 36.844 7.566 1 95.69 29 ARG B CA 1
ATOM 2860 C C . ARG B 1 29 ? -5.168 36.188 7.219 1 95.69 29 ARG B C 1
ATOM 2862 O O . ARG B 1 29 ? -4.598 35.469 8.039 1 95.69 29 ARG B O 1
ATOM 2869 N N . VAL B 1 30 ? -4.746 36.469 5.988 1 96.31 30 VAL B N 1
ATOM 2870 C CA . VAL B 1 30 ? -3.557 35.781 5.484 1 96.31 30 VAL B CA 1
ATOM 2871 C C . VAL B 1 30 ? -2.479 36.812 5.148 1 96.31 30 VAL B C 1
ATOM 2873 O O . VAL B 1 30 ? -2.764 37.844 4.531 1 96.31 30 VAL B O 1
ATOM 2876 N N . PHE B 1 31 ? -1.323 36.562 5.641 1 95.75 31 PHE B N 1
ATOM 2877 C CA . PHE B 1 31 ? -0.158 37.312 5.191 1 95.75 31 PHE B CA 1
ATOM 2878 C C . PHE B 1 31 ? 0.824 36.406 4.461 1 95.75 31 PHE B C 1
ATOM 2880 O O . PHE B 1 31 ? 1.244 35.375 4.992 1 95.75 31 PHE B O 1
ATOM 2887 N N . GLU B 1 32 ? 1.139 36.719 3.336 1 92.12 32 GLU B N 1
ATOM 2888 C CA . GLU B 1 32 ? 2.139 36.062 2.484 1 92.12 32 GLU B CA 1
ATOM 2889 C C . GLU B 1 32 ? 3.062 37.094 1.848 1 92.12 32 GLU B C 1
ATOM 2891 O O . GLU B 1 32 ? 2.604 38 1.133 1 92.12 32 GLU B O 1
ATOM 2896 N N . PRO B 1 33 ? 4.324 36.906 2.129 1 82.88 33 PRO B N 1
ATOM 2897 C CA . PRO B 1 33 ? 5.23 37.938 1.62 1 82.88 33 PRO B CA 1
ATOM 2898 C C . PRO B 1 33 ? 5.133 38.094 0.107 1 82.88 33 PRO B C 1
ATOM 2900 O O . PRO B 1 33 ? 5.262 39.219 -0.396 1 82.88 33 PRO B O 1
ATOM 2903 N N . ARG B 1 34 ? 5.012 37.031 -0.755 1 75.94 34 ARG B N 1
ATOM 2904 C CA . ARG B 1 34 ? 4.98 37.156 -2.207 1 75.94 34 ARG B CA 1
ATOM 2905 C C . ARG B 1 34 ? 3.572 37.469 -2.701 1 75.94 34 ARG B C 1
ATOM 2907 O O . ARG B 1 34 ? 3.377 37.781 -3.877 1 75.94 34 ARG B O 1
ATOM 2914 N N . GLN B 1 35 ? 2.6 37.719 -1.722 1 62.75 35 GLN B N 1
ATOM 2915 C CA . GLN B 1 35 ? 1.194 38.062 -1.842 1 62.75 35 GLN B CA 1
ATOM 2916 C C . GLN B 1 35 ? 0.543 37.375 -3.037 1 62.75 35 GLN B C 1
ATOM 2918 O O . GLN B 1 35 ? -0.595 37.688 -3.396 1 62.75 35 GLN B O 1
ATOM 2923 N N . ASP B 1 36 ? 1.216 36.531 -3.561 1 68.25 36 ASP B N 1
ATOM 2924 C CA . ASP B 1 36 ? 0.659 35.906 -4.754 1 68.25 36 ASP B CA 1
ATOM 2925 C C . ASP B 1 36 ? -0.424 34.906 -4.387 1 68.25 36 ASP B C 1
ATOM 2927 O O . ASP B 1 36 ? -0.355 34.25 -3.332 1 68.25 36 ASP B O 1
ATOM 2931 N N . ASP B 1 37 ? -1.569 34.969 -4.984 1 80.56 37 ASP B N 1
ATOM 2932 C CA . ASP B 1 37 ? -2.641 34 -5.062 1 80.56 37 ASP B CA 1
ATOM 2933 C C . ASP B 1 37 ? -3.537 34.062 -3.828 1 80.56 37 ASP B C 1
ATOM 2935 O O . ASP B 1 37 ? -4.43 33.219 -3.66 1 80.56 37 ASP B O 1
ATOM 2939 N N . VAL B 1 38 ? -3.197 35.062 -2.84 1 90.06 38 VAL B N 1
ATOM 2940 C CA . VAL B 1 38 ? -4.086 35.188 -1.689 1 90.06 38 VAL B CA 1
ATOM 2941 C C . VAL B 1 38 ? -5.348 35.938 -2.1 1 90.06 38 VAL B C 1
ATOM 2943 O O . VAL B 1 38 ? -5.273 37.031 -2.688 1 90.06 38 VAL B O 1
ATOM 2946 N N . PRO B 1 39 ? -6.441 35.406 -1.844 1 90.31 39 PRO B N 1
ATOM 2947 C CA . PRO B 1 39 ? -7.672 36.125 -2.137 1 90.31 39 PRO B CA 1
ATOM 2948 C C . PRO B 1 39 ? -7.727 37.5 -1.435 1 90.31 39 PRO B C 1
ATOM 2950 O O . PRO B 1 39 ? -7.332 37.594 -0.271 1 90.31 39 PRO B O 1
ATOM 2953 N N . ASP B 1 40 ? -8.289 38.5 -2.064 1 91.12 40 ASP B N 1
ATOM 2954 C CA . ASP B 1 40 ? -8.32 39.844 -1.554 1 91.12 40 ASP B CA 1
ATOM 2955 C C . ASP B 1 40 ? -9.078 39.9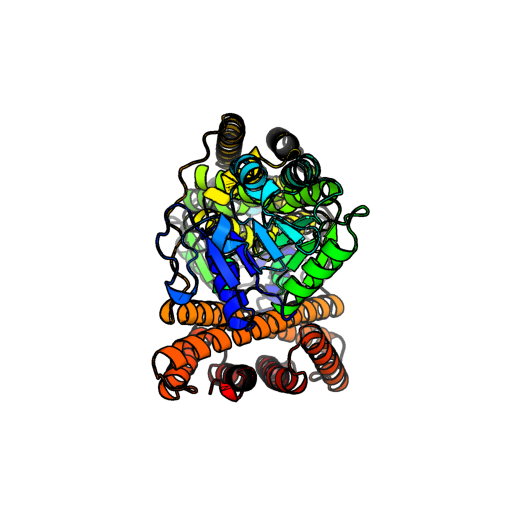38 -0.228 1 91.12 40 ASP B C 1
ATOM 2957 O O . ASP B 1 40 ? -8.688 40.688 0.673 1 91.12 40 ASP B O 1
ATOM 2961 N N . ALA B 1 41 ? -10.07 39.188 -0.115 1 91.88 41 ALA B N 1
ATOM 2962 C CA . ALA B 1 41 ? -10.93 39.219 1.066 1 91.88 41 ALA B CA 1
ATOM 2963 C C . ALA B 1 41 ? -10.18 38.719 2.303 1 91.88 41 ALA B C 1
ATOM 2965 O O . ALA B 1 41 ? -10.555 39.031 3.432 1 91.88 41 ALA B O 1
ATOM 2966 N N . LEU B 1 42 ? -9.07 38.031 2.086 1 94.25 4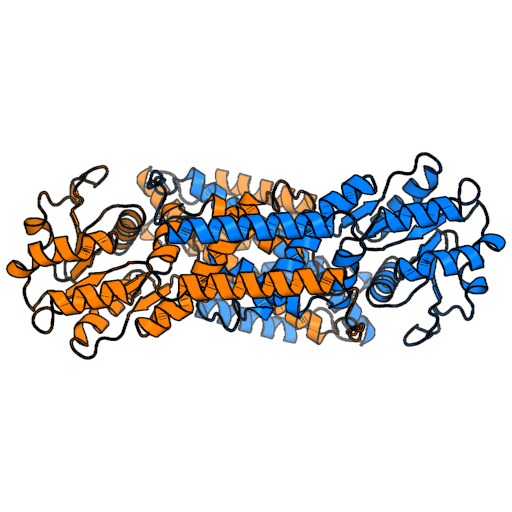2 LEU B N 1
ATOM 2967 C CA . LEU B 1 42 ? -8.344 37.438 3.195 1 94.25 42 LEU B CA 1
ATOM 2968 C C . LEU B 1 42 ? -7 38.125 3.406 1 94.25 42 LEU B C 1
ATOM 2970 O O . LEU B 1 42 ? -6.355 37.938 4.441 1 94.25 42 LEU B O 1
ATOM 2974 N N . ARG B 1 43 ? -6.645 38.906 2.533 1 94.69 43 ARG B N 1
ATOM 2975 C CA . ARG B 1 43 ? -5.281 39.406 2.457 1 94.69 43 ARG B CA 1
ATOM 2976 C C . ARG B 1 43 ? -5.039 40.469 3.523 1 94.69 43 ARG B C 1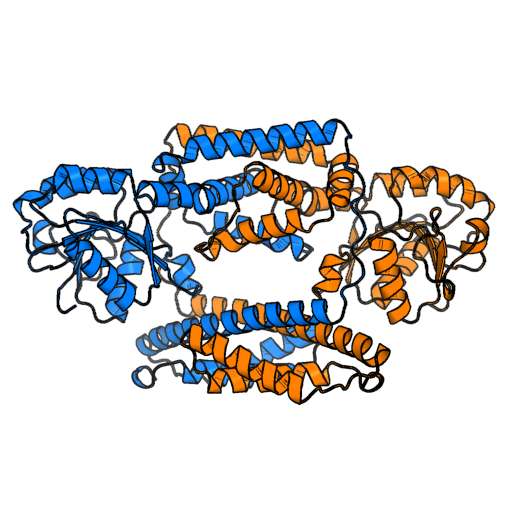
ATOM 2978 O O . ARG B 1 43 ? -5.828 41.406 3.66 1 94.69 43 ARG B O 1
ATOM 2985 N N . ALA B 1 44 ? -3.951 40.281 4.277 1 94.25 44 ALA B N 1
ATOM 2986 C CA . ALA B 1 44 ? -3.398 41.344 5.129 1 94.25 44 ALA B CA 1
ATOM 2987 C C . ALA B 1 44 ? -2.186 42 4.48 1 94.25 44 ALA B C 1
ATOM 2989 O O . ALA B 1 44 ? -1.225 41.312 4.113 1 94.25 44 ALA B O 1
ATOM 2990 N N . PRO B 1 45 ? -2.213 43.25 4.348 1 91 45 PRO B N 1
ATOM 2991 C CA . PRO B 1 45 ? -1.157 43.938 3.596 1 91 45 PRO B CA 1
ATOM 2992 C C . PRO B 1 45 ? 0.207 43.844 4.277 1 91 45 PRO B C 1
ATOM 2994 O O . PRO B 1 45 ? 1.24 43.875 3.604 1 91 45 PRO B O 1
ATOM 2997 N N . THR B 1 46 ? 0.17 43.875 5.602 1 93.06 46 THR B N 1
ATOM 2998 C CA . THR B 1 46 ? 1.436 43.812 6.324 1 93.06 46 THR B CA 1
ATOM 2999 C C . THR B 1 46 ? 1.383 42.719 7.402 1 93.06 46 THR B C 1
ATOM 3001 O O . THR B 1 46 ? 0.299 42.281 7.809 1 93.06 46 THR B O 1
ATOM 3004 N N . LEU B 1 47 ? 2.58 42.312 7.781 1 93.94 47 LEU B N 1
ATOM 3005 C CA . LEU B 1 47 ? 2.711 41.344 8.859 1 93.94 47 LEU B CA 1
ATOM 3006 C C . LEU B 1 47 ? 2.029 41.844 10.133 1 93.94 47 LEU B C 1
ATOM 3008 O O . LEU B 1 47 ? 1.3 41.094 10.781 1 93.94 47 LEU B O 1
ATOM 3012 N N . ALA B 1 48 ? 2.215 43.094 10.43 1 93.5 48 ALA B N 1
ATOM 3013 C CA . ALA B 1 48 ? 1.642 43.719 11.625 1 93.5 48 ALA B CA 1
ATOM 3014 C C . ALA B 1 48 ? 0.117 43.719 11.562 1 93.5 48 ALA B C 1
ATOM 3016 O O . ALA B 1 48 ? -0.546 43.375 12.555 1 93.5 48 ALA B O 1
ATOM 3017 N N . GLU B 1 49 ? -0.406 44 10.469 1 93.75 49 GLU B N 1
ATOM 3018 C CA . GLU B 1 49 ? -1.854 44.062 10.297 1 93.75 49 GLU B CA 1
ATOM 3019 C C . GLU B 1 49 ? -2.486 42.688 10.375 1 93.75 49 GLU B C 1
ATOM 3021 O O . GLU B 1 49 ? -3.635 42.531 10.797 1 93.75 49 GLU B O 1
ATOM 3026 N N . SER B 1 50 ? -1.759 41.688 9.992 1 94.56 50 SER B N 1
ATOM 3027 C CA . SER B 1 50 ? -2.295 40.344 9.969 1 94.56 50 SER B CA 1
ATOM 3028 C C . SER B 1 50 ? -2.596 39.844 11.375 1 94.56 50 SER B C 1
ATOM 3030 O O . SER B 1 50 ? -3.525 39.062 11.57 1 94.56 50 SER B O 1
ATOM 3032 N N . VAL B 1 51 ? -1.841 40.281 12.344 1 96 51 VAL B N 1
ATOM 3033 C CA . VAL B 1 51 ? -1.971 39.719 13.672 1 96 51 VAL B CA 1
ATOM 3034 C C . VAL B 1 51 ? -2.885 40.594 14.531 1 96 51 VAL B C 1
ATOM 3036 O O . VAL B 1 51 ? -3.285 40.188 15.625 1 96 51 VAL B O 1
ATOM 3039 N N . GLU B 1 52 ? -3.221 41.812 13.992 1 92.38 52 GLU B N 1
ATOM 3040 C CA . GLU B 1 52 ? -4.098 42.688 14.75 1 92.38 52 GLU B CA 1
ATOM 3041 C C . GLU B 1 52 ? -5.473 42.062 14.953 1 92.38 52 GLU B C 1
ATOM 3043 O O . GLU B 1 52 ? -6.145 41.719 13.984 1 92.38 52 GLU B O 1
ATOM 3048 N N . GLY B 1 53 ? -5.836 41.844 16.25 1 90.81 53 GLY B N 1
ATOM 3049 C CA . GLY B 1 53 ? -7.16 41.344 16.562 1 90.81 53 GLY B CA 1
ATOM 3050 C C . GLY B 1 53 ? -7.254 39.812 16.453 1 90.81 53 GLY B C 1
ATOM 3051 O O . GLY B 1 53 ? -8.297 39.25 16.766 1 90.81 53 GLY B O 1
ATOM 3052 N N . ALA B 1 54 ? -6.227 39.188 16.047 1 95.5 54 ALA B N 1
ATOM 3053 C CA . ALA B 1 54 ? -6.246 37.75 15.914 1 95.5 54 ALA B CA 1
ATOM 3054 C C . ALA B 1 54 ? -6.031 37.062 17.266 1 95.5 54 ALA B C 1
ATOM 3056 O O . ALA B 1 54 ? -5.148 37.438 18.031 1 95.5 54 ALA B O 1
ATOM 3057 N N . GLY B 1 55 ? -6.863 36.125 17.625 1 96 55 GLY B N 1
ATOM 3058 C CA . GLY B 1 55 ? -6.664 35.344 18.828 1 96 55 GLY B CA 1
ATOM 3059 C C . GLY B 1 55 ? -5.625 34.25 18.672 1 96 55 GLY B C 1
ATOM 3060 O O . GLY B 1 55 ? -5.008 33.812 19.656 1 96 55 GLY B O 1
ATOM 3061 N N . LEU B 1 56 ? -5.516 33.781 17.453 1 97.62 56 LEU B N 1
ATOM 3062 C CA . LEU B 1 56 ? -4.543 32.75 17.109 1 97.62 56 LEU B CA 1
ATOM 3063 C C . LEU B 1 56 ? -3.684 33.188 15.93 1 97.62 56 LEU B C 1
ATOM 3065 O O . LEU B 1 56 ? -4.191 33.781 14.977 1 97.62 56 LEU B O 1
ATOM 3069 N N . VAL B 1 57 ? -2.41 32.969 16.078 1 98.31 57 VAL B N 1
ATOM 3070 C CA . VAL B 1 57 ? -1.452 33.219 15.008 1 98.31 57 VAL B CA 1
ATOM 3071 C C . VAL B 1 57 ? -0.828 31.922 14.555 1 98.31 57 VAL B C 1
ATOM 3073 O O . VAL B 1 57 ? -0.115 31.266 15.32 1 98.31 57 VAL B O 1
ATOM 3076 N N . VAL B 1 58 ? -1.068 31.531 13.281 1 98.56 58 VAL B N 1
ATOM 3077 C CA . VAL B 1 58 ? -0.604 30.266 12.75 1 98.56 58 VAL B CA 1
ATOM 3078 C C . VAL B 1 58 ? 0.58 30.5 11.812 1 98.56 58 VAL B C 1
ATOM 3080 O O . VAL B 1 58 ? 0.459 31.203 10.812 1 98.56 58 VAL B O 1
ATOM 3083 N N . LEU B 1 59 ? 1.664 29.938 12.164 1 98.12 59 LEU B N 1
ATOM 3084 C CA . LEU B 1 59 ? 2.85 29.984 11.32 1 98.12 59 LEU B CA 1
ATOM 3085 C C . LEU B 1 59 ? 2.861 28.844 10.32 1 98.12 59 LEU B C 1
ATOM 3087 O O . LEU B 1 59 ? 3.115 27.688 10.688 1 98.12 59 LEU B O 1
ATOM 3091 N N . SER B 1 60 ? 2.598 29.109 9.125 1 95.81 60 SER B N 1
ATOM 3092 C CA . SER B 1 60 ? 2.664 28.156 8.023 1 95.81 60 SER B CA 1
ATOM 3093 C C . SER B 1 60 ? 3.809 28.5 7.07 1 95.81 60 SER B C 1
ATOM 3095 O O . SER B 1 60 ? 3.576 28.969 5.953 1 95.81 60 SER B O 1
ATOM 3097 N N . MET B 1 61 ? 5 28.25 7.477 1 92 61 MET B N 1
ATOM 3098 C CA . MET B 1 61 ? 6.23 28.609 6.777 1 92 61 MET B CA 1
ATOM 3099 C C . MET B 1 61 ? 7.359 27.641 7.141 1 92 61 MET B C 1
ATOM 3101 O O . MET B 1 61 ? 7.246 26.891 8.102 1 92 61 MET B O 1
ATOM 3105 N N . PRO B 1 62 ? 8.398 27.703 6.371 1 86.56 62 PRO B N 1
ATOM 3106 C CA . PRO B 1 62 ? 9.547 26.859 6.734 1 86.56 62 PRO B CA 1
ATOM 3107 C C . PRO B 1 62 ? 10.148 27.25 8.086 1 86.56 62 PRO B C 1
ATOM 3109 O O . PRO B 1 62 ? 10.195 28.422 8.438 1 86.56 62 PRO B O 1
ATOM 3112 N N . VAL B 1 63 ? 10.625 26.234 8.773 1 87.44 63 VAL B N 1
ATOM 3113 C CA . VAL B 1 63 ? 11.188 26.438 10.102 1 87.44 63 VAL B CA 1
ATOM 3114 C C . VAL B 1 63 ? 12.328 27.453 10.039 1 87.44 63 VAL B C 1
ATOM 3116 O O . VAL B 1 63 ? 12.508 28.25 10.969 1 87.44 63 VAL B O 1
ATOM 3119 N N . SER B 1 64 ? 13.031 27.406 8.938 1 85.75 64 SER B N 1
ATOM 3120 C CA . SER B 1 64 ? 14.188 28.281 8.773 1 85.75 64 SER B CA 1
ATOM 3121 C C . SER B 1 64 ? 13.773 29.75 8.797 1 85.75 64 SER B C 1
ATOM 3123 O O . SER B 1 64 ? 14.578 30.625 9.141 1 85.75 64 SER B O 1
ATOM 3125 N N . GLY B 1 65 ? 12.578 30.016 8.461 1 91.12 65 GLY B N 1
ATOM 3126 C CA . GLY B 1 65 ? 12.094 31.391 8.414 1 91.12 65 GLY B CA 1
ATOM 3127 C C . GLY B 1 65 ? 11.32 31.781 9.664 1 91.12 65 GLY B C 1
ATOM 3128 O O . GLY B 1 65 ? 11 32.969 9.852 1 91.12 65 GLY B O 1
ATOM 3129 N N . MET B 1 66 ? 11.102 30.938 10.602 1 94.88 66 MET B N 1
ATOM 3130 C CA . MET B 1 66 ? 10.211 31.141 11.734 1 94.88 66 MET B CA 1
ATOM 3131 C C . MET B 1 66 ? 10.797 32.156 12.711 1 94.88 66 MET B C 1
ATOM 3133 O O . MET B 1 66 ? 10.102 33.062 13.164 1 94.88 66 MET B O 1
ATOM 3137 N N . ARG B 1 67 ? 12.109 32 12.977 1 95.88 67 ARG B N 1
ATOM 3138 C CA . ARG B 1 67 ? 12.719 32.844 14.008 1 95.88 67 ARG B CA 1
ATOM 3139 C C . ARG B 1 67 ? 12.641 34.344 13.617 1 95.88 67 ARG B C 1
ATOM 3141 O O . ARG B 1 67 ? 12.227 35.156 14.422 1 95.88 67 ARG B O 1
ATOM 3148 N N . SER B 1 68 ? 13.031 34.625 12.367 1 96.31 68 SER B N 1
ATOM 3149 C CA . SER B 1 68 ? 13.055 36 11.914 1 96.31 68 SER B CA 1
ATOM 3150 C C . SER B 1 68 ? 11.664 36.625 11.977 1 96.31 68 SER B C 1
ATOM 3152 O O . SER B 1 68 ? 11.508 37.75 12.422 1 96.31 68 SER B O 1
ATOM 3154 N N . VAL B 1 69 ? 10.68 35.906 11.586 1 96.69 69 VAL B N 1
ATOM 3155 C CA . VAL B 1 69 ? 9.305 36.375 11.578 1 96.69 69 VAL B CA 1
ATOM 3156 C C . VAL B 1 69 ? 8.82 36.594 13.016 1 96.69 69 VAL B C 1
ATOM 3158 O O . VAL B 1 69 ? 8.195 37.594 13.32 1 96.69 69 VAL B O 1
ATOM 3161 N N . LEU B 1 70 ? 9.125 35.688 13.898 1 97.81 70 LEU B N 1
ATOM 3162 C CA . LEU B 1 70 ? 8.703 35.781 15.297 1 97.81 70 LEU B CA 1
ATOM 3163 C C . LEU B 1 70 ? 9.367 36.938 16 1 97.81 70 LEU B C 1
ATOM 3165 O O . LEU B 1 70 ? 8.727 37.625 16.797 1 97.81 70 LEU B O 1
ATOM 3169 N N . GLU B 1 71 ? 10.633 37.125 15.703 1 97.25 71 GLU B N 1
ATOM 3170 C CA . GLU B 1 71 ? 11.344 38.25 16.312 1 97.25 71 GLU B CA 1
ATOM 3171 C C . GLU B 1 71 ? 10.758 39.562 15.867 1 97.25 71 GLU B C 1
ATOM 3173 O O . GLU B 1 71 ? 10.656 40.5 16.672 1 97.25 71 GLU B O 1
ATOM 3178 N N . GLU B 1 72 ? 10.367 39.594 14.641 1 96 72 GLU B N 1
ATOM 3179 C CA . GLU B 1 72 ? 9.734 40.812 14.117 1 96 72 GLU B CA 1
ATOM 3180 C C . GLU B 1 72 ? 8.367 41.031 14.742 1 96 72 GLU B C 1
ATOM 3182 O O . GLU B 1 72 ? 7.98 42.156 15.023 1 96 72 GLU B O 1
ATOM 3187 N N . LEU B 1 73 ? 7.66 40.031 15.047 1 96.38 73 LEU B N 1
ATOM 3188 C CA . LEU B 1 73 ? 6.281 40.094 15.516 1 96.38 73 LEU B CA 1
ATOM 3189 C C . LEU B 1 73 ? 6.23 40.25 17.031 1 96.38 73 LEU B C 1
ATOM 3191 O O . LEU B 1 73 ? 5.23 40.75 17.562 1 96.38 73 LEU B O 1
ATOM 3195 N N . ARG B 1 74 ? 7.203 39.812 17.719 1 96.38 74 ARG B N 1
ATOM 3196 C CA . ARG B 1 74 ? 7.176 39.688 19.156 1 96.38 74 ARG B CA 1
ATOM 3197 C C . ARG B 1 74 ? 6.699 40.969 19.828 1 96.38 74 ARG B C 1
ATOM 3199 O O . ARG B 1 74 ? 5.828 40.938 20.703 1 96.38 74 ARG B O 1
ATOM 3206 N N . PRO B 1 75 ? 7.184 42.219 19.328 1 95.75 75 PRO B N 1
ATOM 3207 C CA . PRO B 1 75 ? 6.762 43.438 19.984 1 95.75 75 PRO B CA 1
ATOM 3208 C C . PRO B 1 75 ? 5.285 43.75 19.766 1 95.75 75 PRO B C 1
ATOM 3210 O O . PRO B 1 75 ? 4.719 44.594 20.453 1 95.75 75 PRO B O 1
ATOM 3213 N N . ARG B 1 76 ? 4.719 43.094 18.875 1 95.62 76 ARG B N 1
ATOM 3214 C CA . ARG B 1 76 ? 3.34 43.406 18.5 1 95.62 76 ARG B CA 1
ATOM 3215 C C . ARG B 1 76 ? 2.377 42.375 19.094 1 95.62 76 ARG B C 1
ATOM 3217 O O . ARG B 1 76 ? 1.158 42.531 19.031 1 95.62 76 ARG B O 1
ATOM 3224 N N . LEU B 1 77 ? 2.865 41.344 19.672 1 96.81 77 LEU B N 1
ATOM 3225 C CA . LEU B 1 77 ? 2.033 40.25 20.203 1 96.81 77 LEU B CA 1
ATOM 3226 C C . LEU B 1 77 ? 1.662 40.531 21.656 1 96.81 77 LEU B C 1
ATOM 3228 O O . LEU B 1 77 ? 2.408 41.219 22.375 1 96.81 77 LEU B O 1
ATOM 3232 N N . SER B 1 78 ? 0.524 40.062 22.047 1 94.81 78 SER B N 1
ATOM 3233 C CA . SER B 1 78 ? 0.061 40.188 23.422 1 94.81 78 SER B CA 1
ATOM 3234 C C . SER B 1 78 ? -0.181 38.812 24.047 1 94.81 78 SER B C 1
ATOM 3236 O O . SER B 1 78 ? -0.354 37.844 23.328 1 94.81 78 SER B O 1
ATOM 3238 N N . PRO B 1 79 ? -0.275 38.75 25.344 1 95.94 79 PRO B N 1
ATOM 3239 C CA . PRO B 1 79 ? -0.504 37.5 26.047 1 95.94 79 PRO B CA 1
ATOM 3240 C C . PRO B 1 79 ? -1.886 36.906 25.766 1 95.94 79 PRO B C 1
ATOM 3242 O O . PRO B 1 79 ? -2.152 35.75 26.109 1 95.94 79 PRO B O 1
ATOM 3245 N N . ALA B 1 80 ? -2.715 37.688 25.219 1 94.94 80 ALA B N 1
ATOM 3246 C CA . ALA B 1 80 ? -4.051 37.219 24.891 1 94.94 80 ALA B CA 1
ATOM 3247 C C . ALA B 1 80 ? -4.02 36.375 23.625 1 94.94 80 ALA B C 1
ATOM 3249 O O . ALA B 1 80 ? -4.965 35.625 23.344 1 94.94 80 ALA B O 1
ATOM 3250 N N . GLN B 1 81 ? -2.957 36.5 22.859 1 96.69 81 GLN B N 1
ATOM 3251 C CA . GLN B 1 81 ? -2.822 35.781 21.609 1 96.69 81 GLN B CA 1
ATOM 3252 C C . GLN B 1 81 ? -2.053 34.469 21.812 1 96.69 81 GLN B C 1
ATOM 3254 O O . GLN B 1 81 ? -1.271 34.344 22.75 1 96.69 81 GLN B O 1
ATOM 3259 N N . THR B 1 82 ? -2.324 33.531 21.016 1 98 82 THR B N 1
ATOM 3260 C CA . THR B 1 82 ? -1.605 32.25 21 1 98 82 THR B CA 1
ATOM 3261 C C . THR B 1 82 ? -0.95 32.031 19.641 1 98 82 THR B C 1
ATOM 3263 O O . THR B 1 82 ? -1.585 32.219 18.594 1 98 82 THR B O 1
ATOM 3266 N N . VAL B 1 83 ? 0.322 31.641 19.672 1 98.56 83 VAL B N 1
ATOM 3267 C CA . VAL B 1 83 ? 1.063 31.375 18.453 1 98.56 83 VAL B CA 1
ATOM 3268 C C . VAL B 1 83 ? 1.285 29.875 18.297 1 98.56 83 VAL B C 1
ATOM 3270 O O . VAL B 1 83 ? 1.646 29.188 19.25 1 98.56 83 VAL B O 1
ATOM 3273 N N . LEU B 1 84 ? 1.01 29.312 17.094 1 98.44 84 LEU B N 1
ATOM 3274 C CA . LEU B 1 84 ? 1.312 27.906 16.828 1 98.44 84 LEU B CA 1
ATOM 3275 C C . LEU B 1 84 ? 1.905 27.719 15.445 1 98.44 84 LEU B C 1
ATOM 3277 O O . LEU B 1 84 ? 1.72 28.562 14.57 1 98.44 84 LEU B O 1
ATOM 3281 N N . ASP B 1 85 ? 2.703 26.719 15.227 1 98.19 85 ASP B N 1
ATOM 3282 C CA . ASP B 1 85 ? 3.195 26.328 13.906 1 98.19 85 ASP B CA 1
ATOM 3283 C C . ASP B 1 85 ? 2.504 25.062 13.414 1 98.19 85 ASP B C 1
ATOM 3285 O O . ASP B 1 85 ? 1.875 24.344 14.195 1 98.19 85 ASP B O 1
ATOM 3289 N N . VAL B 1 86 ? 2.648 24.891 12.117 1 97 86 VAL B N 1
ATOM 3290 C CA . VAL B 1 86 ? 2.033 23.703 11.531 1 97 86 VAL B CA 1
ATOM 3291 C C . VAL B 1 86 ? 3.072 22.922 10.727 1 97 86 VAL B C 1
ATOM 3293 O O . VAL B 1 86 ? 2.729 22.234 9.766 1 97 86 VAL B O 1
ATOM 3296 N N . GLY B 1 87 ? 4.332 23.078 11.102 1 92.75 87 GLY B N 1
ATOM 3297 C CA . GLY B 1 87 ? 5.422 22.438 10.383 1 92.75 87 GLY B CA 1
ATOM 3298 C C . GLY B 1 87 ? 5.469 20.938 10.578 1 92.75 87 GLY B C 1
ATOM 3299 O O . GLY B 1 87 ? 4.859 20.406 11.516 1 92.75 87 GLY B O 1
ATOM 3300 N N . SER B 1 88 ? 6.258 20.281 9.734 1 90.69 88 SER B N 1
ATOM 3301 C CA . SER B 1 88 ? 6.301 18.828 9.703 1 90.69 88 SER B CA 1
ATOM 3302 C C . SER B 1 88 ? 7.336 18.281 10.68 1 90.69 88 SER B C 1
ATOM 3304 O O . SER B 1 88 ? 7.492 17.062 10.812 1 90.69 88 SER B O 1
ATOM 3306 N N . VAL B 1 89 ? 8.023 19.078 11.359 1 93.19 89 VAL B N 1
ATOM 3307 C CA . VAL B 1 89 ? 8.922 18.719 12.453 1 93.19 89 VAL B CA 1
ATOM 3308 C C . VAL B 1 89 ? 8.57 19.531 13.695 1 93.19 89 VAL B C 1
ATOM 3310 O O . VAL B 1 89 ? 7.949 20.594 13.602 1 93.19 89 VAL B O 1
ATOM 3313 N N . LYS B 1 90 ? 9 18.938 14.898 1 96.69 90 LYS B N 1
ATOM 3314 C CA . LYS B 1 90 ? 8.469 19.641 16.062 1 96.69 90 LYS B CA 1
ATOM 3315 C C . LYS B 1 90 ? 9.586 20.047 17.016 1 96.69 90 LYS B C 1
ATOM 3317 O O . LYS B 1 90 ? 9.453 21.031 17.75 1 96.69 90 LYS B O 1
ATOM 3322 N N . VAL B 1 91 ? 10.742 19.406 17.062 1 96.38 91 VAL B N 1
ATOM 3323 C CA . VAL B 1 91 ? 11.789 19.766 18 1 96.38 91 VAL B CA 1
ATOM 3324 C C . VAL B 1 91 ? 12.297 21.172 17.719 1 96.38 91 VAL B C 1
ATOM 3326 O O . VAL B 1 91 ? 12.25 22.047 18.594 1 96.38 91 VAL B O 1
ATOM 3329 N N . ARG B 1 92 ? 12.633 21.453 16.531 1 94.75 92 ARG B N 1
ATOM 3330 C CA . ARG B 1 92 ? 13.234 22.734 16.188 1 94.75 92 ARG B CA 1
ATOM 3331 C C . ARG B 1 92 ? 12.211 23.859 16.25 1 94.75 92 ARG B C 1
ATOM 3333 O O . ARG B 1 92 ? 12.461 24.891 16.891 1 94.75 92 ARG B O 1
ATOM 3340 N N . PRO B 1 93 ? 11.023 23.688 15.641 1 97.25 93 PRO B N 1
ATOM 3341 C CA . PRO B 1 93 ? 10.039 24.766 15.742 1 97.25 93 PRO B CA 1
ATOM 3342 C C . PRO B 1 93 ? 9.68 25.094 17.188 1 97.25 93 PRO B C 1
ATOM 3344 O O . PRO B 1 93 ? 9.531 26.281 17.531 1 97.25 93 PRO B O 1
ATOM 3347 N N . VAL B 1 94 ? 9.523 24.094 18.016 1 98 94 VAL B N 1
ATOM 3348 C CA . VAL B 1 94 ? 9.164 24.312 19.422 1 98 94 VAL B CA 1
ATOM 3349 C C . VAL B 1 94 ? 10.289 25.047 20.141 1 98 94 VAL B C 1
ATOM 3351 O O . VAL B 1 94 ? 10.039 25.922 20.969 1 98 94 VAL B O 1
ATOM 3354 N N . GLN B 1 95 ? 11.523 24.672 19.781 1 97.06 95 GLN B N 1
ATOM 3355 C CA . GLN B 1 95 ? 12.664 25.391 20.344 1 97.06 95 GLN B CA 1
ATOM 3356 C C . GLN B 1 95 ? 12.641 26.859 19.969 1 97.06 95 GLN B C 1
ATOM 3358 O O . GLN B 1 95 ? 12.906 27.734 20.797 1 97.06 95 GLN B O 1
ATOM 3363 N N . VAL B 1 96 ? 12.32 27.156 18.766 1 97.56 96 VAL B N 1
ATOM 3364 C CA . VAL B 1 96 ? 12.266 28.531 18.266 1 97.56 96 VAL B CA 1
ATOM 3365 C C . VAL B 1 96 ? 11.133 29.281 18.969 1 97.56 96 VAL B C 1
ATOM 3367 O O . VAL B 1 96 ? 11.328 30.391 19.469 1 97.56 96 VAL B O 1
ATOM 3370 N N . LEU B 1 97 ? 9.953 28.672 19.062 1 98.44 97 LEU B N 1
ATOM 3371 C CA . LEU B 1 97 ? 8.805 29.281 19.734 1 98.44 97 LEU B CA 1
ATOM 3372 C C . LEU B 1 97 ? 9.141 29.609 21.188 1 98.44 97 LEU B C 1
ATOM 3374 O O . LEU B 1 97 ? 8.891 30.719 21.656 1 98.44 97 LEU B O 1
ATOM 3378 N N . ALA B 1 98 ? 9.727 28.641 21.844 1 97.94 98 ALA B N 1
ATOM 3379 C CA . ALA B 1 98 ? 10.055 28.781 23.266 1 97.94 98 ALA B CA 1
ATOM 3380 C C . ALA B 1 98 ? 11.094 29.891 23.484 1 97.94 98 ALA B C 1
ATOM 3382 O O . ALA B 1 98 ? 10.977 30.672 24.422 1 97.94 98 ALA B O 1
ATOM 3383 N N . SER B 1 99 ? 12.094 29.906 22.609 1 97.81 99 SER B N 1
ATOM 3384 C CA . SER B 1 99 ? 13.203 30.828 22.781 1 97.81 99 SER B CA 1
ATOM 3385 C C . SER B 1 99 ? 12.766 32.281 22.516 1 97.81 99 SER B C 1
ATOM 3387 O O . SER B 1 99 ? 13.219 33.188 23.188 1 97.81 99 SER B O 1
ATOM 3389 N N . VAL B 1 100 ? 11.859 32.469 21.594 1 98 100 VAL B N 1
ATOM 3390 C CA . VAL B 1 100 ? 11.508 33.844 21.172 1 98 100 VAL B CA 1
ATOM 3391 C C . VAL B 1 100 ? 10.32 34.344 21.984 1 98 100 VAL B C 1
ATOM 3393 O O . VAL B 1 100 ? 10.281 35.5 22.375 1 98 100 VAL B O 1
ATOM 3396 N N . LEU B 1 101 ? 9.352 33.5 22.281 1 98.19 101 LEU B N 1
ATOM 3397 C CA . LEU B 1 101 ? 8.109 33.938 22.906 1 98.19 101 LEU B CA 1
ATOM 3398 C C . LEU B 1 101 ? 8.133 33.688 24.406 1 98.19 101 LEU B C 1
ATOM 3400 O O . LEU B 1 101 ? 7.516 34.438 25.172 1 98.19 101 LEU B O 1
ATOM 3404 N N . GLY B 1 102 ? 8.766 32.656 24.812 1 96.12 102 GLY B N 1
ATOM 3405 C CA . GLY B 1 102 ? 8.969 32.344 26.219 1 96.12 102 GLY B CA 1
ATOM 3406 C C . GLY B 1 102 ? 7.672 32.25 27.016 1 96.12 102 GLY B C 1
ATOM 3407 O O . GLY B 1 102 ? 6.719 31.609 26.562 1 96.12 102 GLY B O 1
ATOM 3408 N N . ARG B 1 103 ? 7.672 32.781 28.203 1 96.5 103 ARG B N 1
ATOM 3409 C CA . ARG B 1 103 ? 6.527 32.688 29.094 1 96.5 103 ARG B CA 1
ATOM 3410 C C . ARG B 1 103 ? 5.551 33.844 28.828 1 96.5 103 ARG B C 1
ATOM 3412 O O . ARG B 1 103 ? 4.398 33.812 29.266 1 96.5 103 ARG B O 1
ATOM 3419 N N . ASP B 1 104 ? 5.938 34.844 28.078 1 97.06 104 ASP B N 1
ATOM 3420 C CA . ASP B 1 104 ? 5.195 36.062 27.922 1 97.06 104 ASP B CA 1
ATOM 3421 C C . ASP B 1 104 ? 4.031 35.906 26.953 1 97.06 104 ASP B C 1
ATOM 3423 O O . ASP B 1 104 ? 2.971 36.5 27.141 1 97.06 104 ASP B O 1
ATOM 3427 N N . ILE B 1 105 ? 4.312 35.188 25.906 1 98 105 ILE B N 1
ATOM 3428 C CA . ILE B 1 105 ? 3.32 34.969 24.859 1 98 105 ILE B CA 1
ATOM 3429 C C . ILE B 1 105 ? 3.002 33.5 24.734 1 98 105 ILE B C 1
ATOM 3431 O O . ILE B 1 105 ? 3.9 32.688 24.516 1 98 105 ILE B O 1
ATOM 3435 N N . PRO B 1 106 ? 1.744 33.094 24.828 1 98.5 106 PRO B N 1
ATOM 3436 C CA . PRO B 1 106 ? 1.382 31.688 24.703 1 98.5 106 PRO B CA 1
ATOM 3437 C C . PRO B 1 106 ? 1.753 31.109 23.328 1 98.5 106 PRO B C 1
ATOM 3439 O O . PRO B 1 106 ? 1.612 31.781 22.312 1 98.5 106 PRO B O 1
ATOM 3442 N N . TRP B 1 107 ? 2.283 29.875 23.281 1 98.75 107 TRP B N 1
ATOM 3443 C CA . TRP B 1 107 ? 2.695 29.203 22.062 1 98.75 107 TRP B CA 1
ATOM 3444 C C . TRP B 1 107 ? 2.498 27.688 22.172 1 98.75 107 TRP B C 1
ATOM 3446 O O . TRP B 1 107 ? 2.387 27.156 23.281 1 98.75 107 TRP B O 1
ATOM 3456 N N . VAL B 1 108 ? 2.363 27 21.031 1 98.75 108 VAL B N 1
ATOM 3457 C CA . VAL B 1 108 ? 2.227 25.547 21.016 1 98.75 108 VAL B CA 1
ATOM 3458 C C . VAL B 1 108 ? 2.67 25 19.656 1 98.75 108 VAL B C 1
ATOM 3460 O O . VAL B 1 108 ? 2.488 25.672 18.625 1 98.75 108 VAL B O 1
ATOM 3463 N N . GLY B 1 109 ? 3.389 23.875 19.656 1 98.69 109 GLY B N 1
ATOM 3464 C CA . GLY B 1 109 ? 3.736 23.188 18.422 1 98.69 109 GLY B CA 1
ATOM 3465 C C . GLY B 1 109 ? 2.654 22.25 17.938 1 98.69 109 GLY B C 1
ATOM 3466 O O . GLY B 1 109 ? 2.061 21.516 18.734 1 98.69 109 GLY B O 1
ATOM 3467 N N . THR B 1 110 ? 2.322 22.328 16.625 1 98.38 110 THR B N 1
ATOM 3468 C CA . THR B 1 110 ? 1.331 21.422 16.062 1 98.38 110 THR B CA 1
ATOM 3469 C C . THR B 1 110 ? 1.801 20.891 14.703 1 98.38 110 THR B C 1
ATOM 3471 O O . THR B 1 110 ? 2.668 21.484 14.062 1 98.38 110 THR B O 1
ATOM 3474 N N . HIS B 1 111 ? 1.321 19.734 14.32 1 95.56 111 HIS B N 1
ATOM 3475 C CA . HIS B 1 111 ? 1.592 19.156 13.008 1 95.56 111 HIS B CA 1
ATOM 3476 C C . HIS B 1 111 ? 0.359 18.453 12.445 1 95.56 111 HIS B C 1
ATOM 3478 O O . HIS B 1 111 ? 0.091 17.297 12.781 1 95.56 111 HIS B O 1
ATOM 3484 N N . PRO B 1 112 ? -0.347 19.188 11.562 1 93.56 112 PRO B N 1
ATOM 3485 C CA . PRO B 1 112 ? -1.363 18.453 10.805 1 93.56 112 PRO B CA 1
ATOM 3486 C C . PRO B 1 112 ? -0.766 17.375 9.906 1 93.56 112 PRO B C 1
ATOM 3488 O O . PRO B 1 112 ? 0.15 17.641 9.133 1 93.56 112 PRO B O 1
ATOM 3491 N N . LEU B 1 113 ? -1.254 16.219 10.039 1 87.94 113 LEU B N 1
ATOM 3492 C CA . LEU B 1 113 ? -0.713 15.086 9.297 1 87.94 113 LEU B CA 1
ATOM 3493 C C . LEU B 1 113 ? -1.488 14.859 8.008 1 87.94 113 LEU B C 1
ATOM 3495 O O . LEU B 1 113 ? -1.804 13.719 7.656 1 87.94 113 LEU B O 1
ATOM 3499 N N . PHE B 1 114 ? -1.848 15.914 7.402 1 82.81 114 PHE B N 1
ATOM 3500 C CA . PHE B 1 114 ? -2.498 15.914 6.098 1 82.81 114 PHE B CA 1
ATOM 3501 C C . PHE B 1 114 ? -2.023 17.094 5.258 1 82.81 114 PHE B C 1
ATOM 3503 O O . PHE B 1 114 ? -1.418 18.031 5.781 1 82.81 114 PHE B O 1
ATOM 3510 N N . GLY B 1 115 ? -2.248 17.016 3.957 1 80.69 115 GLY B N 1
ATOM 3511 C CA . GLY B 1 115 ? -1.92 18.078 3.023 1 80.69 115 GLY B CA 1
ATOM 3512 C C . GLY B 1 115 ? -2.885 18.172 1.856 1 80.69 115 GLY B C 1
ATOM 3513 O O . GLY B 1 115 ? -3.953 17.547 1.88 1 80.69 115 GLY B O 1
ATOM 3514 N N . PRO B 1 116 ? -2.48 19 0.959 1 76.31 116 PRO B N 1
ATOM 3515 C CA . PRO B 1 116 ? -3.365 19.219 -0.19 1 76.31 116 PRO B CA 1
ATOM 3516 C C . PRO B 1 116 ? -3.73 17.906 -0.896 1 76.31 116 PRO B C 1
ATOM 3518 O O . PRO B 1 116 ? -4.887 17.719 -1.276 1 76.31 116 PRO B O 1
ATOM 3521 N N . ALA B 1 117 ? -2.801 17.062 -1.027 1 70.69 117 ALA B N 1
ATOM 3522 C CA . ALA B 1 117 ? -3.043 15.812 -1.757 1 70.69 117 ALA B CA 1
ATOM 3523 C C . ALA B 1 117 ? -4.027 14.922 -1.009 1 70.69 117 ALA B C 1
ATOM 3525 O O . ALA B 1 117 ? -4.953 14.367 -1.608 1 70.69 117 ALA B O 1
ATOM 3526 N N . SER B 1 118 ? -3.781 14.734 0.231 1 73.75 118 SER B N 1
ATOM 3527 C CA . SER B 1 118 ? -4.68 13.906 1.026 1 73.75 118 SER B CA 1
ATOM 3528 C C . SER B 1 118 ? -6.086 14.5 1.067 1 73.75 118 SER B C 1
ATOM 3530 O O . SER B 1 118 ? -7.074 13.766 1.077 1 73.75 118 SER B O 1
ATOM 3532 N N . LEU B 1 119 ? -6.152 15.812 1.148 1 74.94 119 LEU B N 1
ATOM 3533 C CA . LEU B 1 119 ? -7.449 16.484 1.147 1 74.94 119 LEU B CA 1
ATOM 3534 C C . LEU B 1 119 ? -8.172 16.266 -0.18 1 74.94 119 LEU B C 1
ATOM 3536 O O . LEU B 1 119 ? -9.375 16.016 -0.203 1 74.94 119 LEU B O 1
ATOM 3540 N N . ALA B 1 120 ? -7.332 16.375 -1.197 1 68.44 120 ALA B N 1
ATOM 3541 C CA . ALA B 1 120 ? -7.895 16.188 -2.531 1 68.44 120 ALA B CA 1
ATOM 3542 C C . ALA B 1 120 ? -8.438 14.766 -2.693 1 68.44 120 ALA B C 1
ATOM 3544 O O . ALA B 1 120 ? -9.453 14.555 -3.367 1 68.44 120 ALA B O 1
ATOM 3545 N N . ARG B 1 121 ? -7.816 13.82 -2.033 1 66.62 121 ARG B N 1
ATOM 3546 C CA . ARG B 1 121 ? -8.211 12.422 -2.127 1 66.62 121 ARG B CA 1
ATOM 3547 C C . ARG B 1 121 ? -9.312 12.094 -1.128 1 66.62 121 ARG B C 1
ATOM 3549 O O . ARG B 1 121 ? -9.859 10.984 -1.144 1 66.62 121 ARG B O 1
ATOM 3556 N N . GLY B 1 122 ? -9.539 12.992 -0.293 1 68.19 122 GLY B N 1
ATOM 3557 C CA . GLY B 1 122 ? -10.562 12.758 0.713 1 68.19 122 GLY B CA 1
ATOM 3558 C C . GLY B 1 122 ? -10.133 11.781 1.791 1 68.19 122 GLY B C 1
ATOM 3559 O O . GLY B 1 122 ? -10.969 11.094 2.383 1 68.19 122 GLY B O 1
ATOM 3560 N N . ASP B 1 123 ? -8.867 11.766 2.051 1 69.75 123 ASP B N 1
ATOM 3561 C CA . ASP B 1 123 ? -8.344 10.836 3.045 1 69.75 123 ASP B CA 1
ATOM 3562 C C . ASP B 1 123 ? -8.859 11.172 4.441 1 69.75 123 ASP B C 1
ATOM 3564 O O . ASP B 1 123 ? -8.828 12.328 4.863 1 69.75 123 ASP B O 1
ATOM 3568 N N . LEU B 1 124 ? -9.445 10.094 5.109 1 71.5 124 LEU B N 1
ATOM 3569 C CA . LEU B 1 124 ? -9.906 10.211 6.488 1 71.5 124 LEU B CA 1
ATOM 3570 C C . LEU B 1 124 ? -9.375 9.062 7.34 1 71.5 124 LEU B C 1
ATOM 3572 O O . LEU B 1 124 ? -9.109 7.977 6.82 1 71.5 124 LEU B O 1
ATOM 3576 N N . PRO B 1 125 ? -9.211 9.336 8.672 1 74.31 125 PRO B N 1
ATOM 3577 C CA . PRO B 1 125 ? -9.391 10.602 9.398 1 74.31 125 PRO B CA 1
ATOM 3578 C C . PRO B 1 125 ? -8.234 11.57 9.18 1 74.31 125 PRO B C 1
ATOM 3580 O O . PRO B 1 125 ? -7.102 11.141 8.93 1 74.31 125 PRO B O 1
ATOM 3583 N N . ARG B 1 126 ? -8.625 12.82 9.281 1 82.19 126 ARG B N 1
ATOM 3584 C CA . ARG B 1 126 ? -7.566 13.82 9.406 1 82.19 126 ARG B CA 1
ATOM 3585 C C . ARG B 1 126 ? -7.004 13.844 10.82 1 82.19 126 ARG B C 1
ATOM 3587 O O . ARG B 1 126 ? -7.762 13.82 11.797 1 82.19 126 ARG B O 1
ATOM 3594 N N . ARG B 1 127 ? -5.742 13.82 10.867 1 88.38 127 ARG B N 1
ATOM 3595 C CA . ARG B 1 127 ? -5.117 13.797 12.188 1 88.38 127 ARG B CA 1
ATOM 3596 C C . ARG B 1 127 ? -4.172 14.984 12.367 1 88.38 127 ARG B C 1
ATOM 3598 O O . ARG B 1 127 ? -3.58 15.461 11.406 1 88.38 127 ARG B O 1
ATOM 3605 N N . THR B 1 128 ? -4.078 15.477 13.547 1 94.25 128 THR B N 1
ATOM 3606 C CA . THR B 1 128 ? -3.125 16.516 13.922 1 94.25 128 THR B CA 1
ATOM 3607 C C . THR B 1 128 ? -2.451 16.172 15.25 1 94.25 128 THR B C 1
ATOM 3609 O O . THR B 1 128 ? -3.107 15.711 16.188 1 94.25 128 THR B O 1
ATOM 3612 N N . VAL B 1 129 ? -1.184 16.406 15.289 1 95.12 129 VAL B N 1
ATOM 3613 C CA . VAL B 1 129 ? -0.437 16.281 16.547 1 95.12 129 VAL B CA 1
ATOM 3614 C C . VAL B 1 129 ? -0.308 17.641 17.219 1 95.12 129 VAL B C 1
ATOM 3616 O O . VAL B 1 129 ? -0.027 18.641 16.547 1 95.12 129 VAL B O 1
ATOM 3619 N N . VAL B 1 130 ? -0.622 17.719 18.453 1 98.25 130 VAL B N 1
ATOM 3620 C CA . VAL B 1 130 ? -0.392 18.906 19.281 1 98.25 130 VAL B CA 1
ATOM 3621 C C . VAL B 1 130 ? 0.639 18.578 20.359 1 98.25 130 VAL B C 1
ATOM 3623 O O . VAL B 1 130 ? 0.515 17.578 21.078 1 98.25 130 VAL B O 1
ATOM 3626 N N . CYS B 1 131 ? 1.703 19.359 20.438 1 98.5 131 CYS B N 1
ATOM 3627 C CA . CYS B 1 131 ? 2.73 19.141 21.453 1 98.5 131 CYS B CA 1
ATOM 3628 C C . CYS B 1 131 ? 2.303 19.734 22.781 1 98.5 131 CYS B C 1
ATOM 3630 O O . CYS B 1 131 ? 1.971 20.906 22.875 1 98.5 131 CYS B O 1
ATOM 3632 N N . PRO B 1 132 ? 2.352 18.906 23.828 1 98.19 132 PRO B N 1
ATOM 3633 C CA . PRO B 1 132 ? 2.041 19.469 25.141 1 98.19 132 PRO B CA 1
ATOM 3634 C C . PRO B 1 132 ? 2.971 20.609 25.531 1 98.19 132 PRO B C 1
ATOM 3636 O O . PRO B 1 132 ? 4.145 20.625 25.141 1 98.19 132 PRO B O 1
ATOM 3639 N N . ASN B 1 133 ? 2.449 21.594 26.188 1 98.12 133 ASN B N 1
ATOM 3640 C CA . ASN B 1 133 ? 3.174 22.75 26.688 1 98.12 133 ASN B CA 1
ATOM 3641 C C . ASN B 1 133 ? 2.752 23.109 28.109 1 98.12 133 ASN B C 1
ATOM 3643 O O . ASN B 1 133 ? 1.732 23.766 28.312 1 98.12 133 ASN B O 1
ATOM 3647 N N . GLU B 1 134 ? 3.512 22.703 29.062 1 96.44 134 GLU B N 1
ATOM 3648 C CA . GLU B 1 134 ? 3.188 22.906 30.469 1 96.44 134 GLU B CA 1
ATOM 3649 C C . GLU B 1 134 ? 3.195 24.391 30.828 1 96.44 134 GLU B C 1
ATOM 3651 O O . GLU B 1 134 ? 2.49 24.828 31.734 1 96.44 134 GLU B O 1
ATOM 3656 N N . LEU B 1 135 ? 3.996 25.172 30.156 1 96.88 135 LEU B N 1
ATOM 3657 C CA . LEU B 1 135 ? 4.082 26.609 30.391 1 96.88 135 LEU B CA 1
ATOM 3658 C C . LEU B 1 135 ? 2.801 27.312 29.953 1 96.88 135 LEU B C 1
ATOM 3660 O O . LEU B 1 135 ? 2.424 28.344 30.531 1 96.88 135 LEU B O 1
ATOM 3664 N N . HIS B 1 136 ? 2.201 26.781 28.906 1 98 136 HIS B N 1
ATOM 3665 C CA . HIS B 1 136 ? 1.015 27.406 28.328 1 98 136 HIS B CA 1
ATOM 3666 C C . HIS B 1 136 ? -0.071 26.359 28.047 1 98 136 HIS B C 1
ATOM 3668 O O . HIS B 1 136 ? -0.449 26.156 26.906 1 98 136 HIS B O 1
ATOM 3674 N N . PRO B 1 137 ? -0.702 25.797 29.062 1 97.62 137 PRO B N 1
ATOM 3675 C CA . PRO B 1 137 ? -1.714 24.75 28.844 1 97.62 137 PRO B CA 1
ATOM 3676 C C . PRO B 1 137 ? -2.912 25.266 28.031 1 97.62 137 PRO B C 1
ATOM 3678 O O . PRO B 1 137 ? -3.523 24.5 27.281 1 97.62 137 PRO B O 1
ATOM 3681 N N . GLU B 1 138 ? -3.203 26.5 28.203 1 96.94 138 GLU B N 1
ATOM 3682 C CA . GLU B 1 138 ? -4.328 27.078 27.469 1 96.94 138 GLU B CA 1
ATOM 3683 C C . GLU B 1 138 ? -4.055 27.125 25.969 1 96.94 138 GLU B C 1
ATOM 3685 O O . GLU B 1 138 ? -4.977 26.969 25.156 1 96.94 138 GLU B O 1
ATOM 3690 N N . ALA B 1 139 ? -2.805 27.344 25.594 1 98 139 ALA B N 1
ATOM 3691 C CA . ALA B 1 139 ? -2.434 27.312 24.172 1 98 139 ALA B CA 1
ATOM 3692 C C . ALA B 1 139 ? -2.707 25.938 23.562 1 98 139 ALA B C 1
ATOM 3694 O O . ALA B 1 139 ? -3.191 25.844 22.438 1 98 139 ALA B O 1
ATOM 3695 N N . VAL B 1 140 ? -2.424 24.922 24.344 1 98.38 140 VAL B N 1
ATOM 3696 C CA . VAL B 1 140 ? -2.666 23.547 23.906 1 98.38 140 VAL B CA 1
ATOM 3697 C C . VAL B 1 140 ? -4.164 23.328 23.688 1 98.38 140 VAL B C 1
ATOM 3699 O O . VAL B 1 140 ? -4.582 22.766 22.672 1 98.38 140 VAL B O 1
ATOM 3702 N N . ARG B 1 141 ? -4.91 23.797 24.625 1 97.44 141 ARG B N 1
ATOM 3703 C CA . ARG B 1 141 ? -6.359 23.656 24.547 1 97.44 141 ARG B CA 1
ATOM 3704 C C . ARG B 1 141 ? -6.91 24.391 23.328 1 97.44 141 ARG B C 1
ATOM 3706 O O . ARG B 1 141 ? -7.754 23.844 22.609 1 97.44 141 ARG B O 1
ATOM 3713 N N . LYS B 1 142 ? -6.438 25.594 23.109 1 97.06 142 LYS B N 1
ATOM 3714 C CA . LYS B 1 142 ? -6.898 26.391 21.969 1 97.06 142 LYS B CA 1
ATOM 3715 C C . LYS B 1 142 ? -6.559 25.703 20.656 1 97.06 142 LYS B C 1
ATOM 3717 O O . LYS B 1 142 ? -7.375 25.688 19.734 1 97.06 142 LYS B O 1
ATOM 3722 N N . ALA B 1 143 ? -5.367 25.156 20.562 1 98 143 ALA B N 1
ATOM 3723 C CA . ALA B 1 143 ? -4.961 24.422 19.359 1 98 143 ALA B CA 1
ATOM 3724 C C . ALA B 1 143 ? -5.848 23.203 19.141 1 98 143 ALA B C 1
ATOM 3726 O O . ALA B 1 143 ? -6.277 22.953 18 1 98 143 ALA B O 1
ATOM 3727 N N . ARG B 1 144 ? -6.059 22.5 20.203 1 97.44 144 ARG B N 1
ATOM 3728 C CA . ARG B 1 144 ? -6.922 21.328 20.109 1 97.44 144 ARG B CA 1
ATOM 3729 C C . ARG B 1 144 ? -8.305 21.703 19.578 1 97.44 144 ARG B C 1
ATOM 3731 O O . ARG B 1 144 ? -8.82 21.047 18.672 1 97.44 144 ARG B O 1
ATOM 3738 N N . VAL B 1 145 ? -8.867 22.703 20.141 1 96.69 145 VAL B N 1
ATOM 3739 C CA . VAL B 1 145 ? -10.203 23.156 19.75 1 96.69 145 VAL B CA 1
ATOM 3740 C C . VAL B 1 145 ? -10.211 23.547 18.281 1 96.69 145 VAL B C 1
ATOM 3742 O O . VAL B 1 145 ? -11.133 23.188 17.531 1 96.69 145 VAL B O 1
ATOM 3745 N N . LEU B 1 146 ? -9.219 24.25 17.828 1 96.69 146 LEU B N 1
ATOM 3746 C CA . LEU B 1 146 ? -9.125 24.672 16.422 1 96.69 146 LEU B CA 1
ATOM 3747 C C . LEU B 1 146 ? -9.164 23.469 15.492 1 96.69 146 LEU B C 1
ATOM 3749 O O . LEU B 1 146 ? -9.984 23.422 14.57 1 96.69 146 LEU B O 1
ATOM 3753 N N . PHE B 1 147 ? -8.305 22.5 15.734 1 97.25 147 PHE B N 1
ATOM 3754 C CA . PHE B 1 147 ? -8.148 21.391 14.797 1 97.25 147 PHE B CA 1
ATOM 3755 C C . PHE B 1 147 ? -9.336 20.438 14.891 1 97.25 147 PHE B C 1
ATOM 3757 O O . PHE B 1 147 ? -9.734 19.844 13.891 1 97.25 147 PHE B O 1
ATOM 3764 N N . GLU B 1 148 ? -9.906 20.359 16.031 1 94.94 148 GLU B N 1
ATOM 3765 C CA . GLU B 1 148 ? -11.148 19.594 16.141 1 94.94 148 GLU B CA 1
ATOM 3766 C C . GLU B 1 148 ? -12.266 20.25 15.344 1 94.94 148 GLU B C 1
ATOM 3768 O O . GLU B 1 148 ? -13.07 19.562 14.711 1 94.94 148 GLU B O 1
ATOM 3773 N N . ARG B 1 149 ? -12.305 21.516 15.336 1 93.31 149 ARG B N 1
ATOM 3774 C CA . ARG B 1 149 ? -13.336 22.266 14.625 1 93.31 149 ARG B CA 1
ATOM 3775 C C . ARG B 1 149 ? -13.227 22.062 13.117 1 93.31 149 ARG B C 1
ATOM 3777 O O . ARG B 1 149 ? -14.227 22.125 12.398 1 93.31 149 ARG B O 1
ATOM 3784 N N . ILE B 1 150 ? -12.047 21.766 12.711 1 91.81 150 ILE B N 1
ATOM 3785 C CA . ILE B 1 150 ? -11.906 21.547 11.281 1 91.81 150 ILE B CA 1
ATOM 3786 C C . ILE B 1 150 ? -11.891 20.047 10.977 1 91.81 150 ILE B C 1
ATOM 3788 O O . ILE B 1 150 ? -11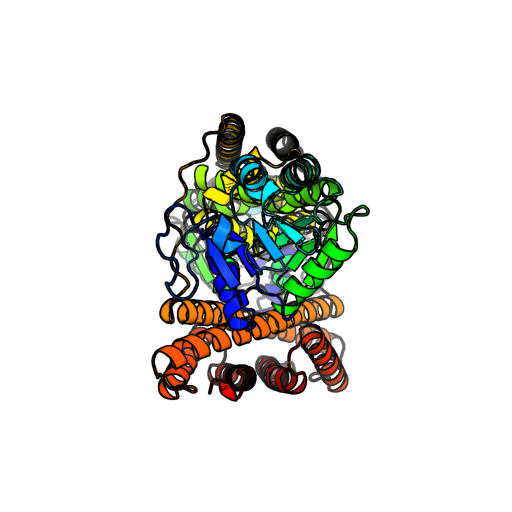.43 19.625 9.914 1 91.81 150 ILE B O 1
ATOM 3792 N N . GLY B 1 151 ? -12.25 19.312 11.922 1 88 151 GLY B N 1
ATOM 3793 C CA . GLY B 1 151 ? -12.555 17.922 11.68 1 88 151 GLY B CA 1
ATOM 3794 C C . GLY B 1 151 ? -11.383 16.984 11.93 1 88 151 GLY B C 1
ATOM 3795 O O . GLY B 1 151 ? -11.359 15.859 11.438 1 88 151 GLY B O 1
ATOM 3796 N N . CYS B 1 152 ? -10.406 17.375 12.695 1 91.12 152 CYS B N 1
ATOM 3797 C CA . CYS B 1 152 ? -9.234 16.547 12.93 1 91.12 152 CYS B CA 1
ATOM 3798 C C . CYS B 1 152 ? -9.367 15.758 14.234 1 91.12 152 CYS B C 1
ATOM 3800 O O . CYS B 1 152 ? -9.984 16.234 15.188 1 91.12 152 CYS B O 1
ATOM 3802 N N . GLU B 1 153 ? -8.852 14.531 14.18 1 89.56 153 GLU B N 1
ATOM 3803 C CA . GLU B 1 153 ? -8.5 13.852 15.43 1 89.56 153 GLU B CA 1
ATOM 3804 C C . GLU B 1 153 ? -7.172 14.367 15.977 1 89.56 153 GLU B C 1
ATOM 3806 O O . GLU B 1 153 ? -6.16 14.359 15.266 1 89.56 153 GLU B O 1
ATOM 3811 N N . VAL B 1 154 ? -7.23 14.828 17.234 1 94.81 154 VAL B N 1
ATOM 3812 C CA . VAL B 1 154 ? -6.039 15.453 17.797 1 94.81 154 VAL B CA 1
ATOM 3813 C C . VAL B 1 154 ? -5.344 14.484 18.75 1 94.81 154 VAL B C 1
ATOM 3815 O O . VAL B 1 154 ? -5.996 13.859 19.594 1 94.81 154 VAL B O 1
ATOM 3818 N N . THR B 1 155 ? -4.066 14.273 18.562 1 93.06 155 THR B N 1
ATOM 3819 C CA . THR B 1 155 ? -3.227 13.469 19.438 1 93.06 155 THR B CA 1
ATOM 3820 C C . THR B 1 155 ? -2.092 14.305 20.031 1 93.06 155 THR B C 1
ATOM 3822 O O . THR B 1 155 ? -1.503 15.133 19.328 1 93.06 155 THR B O 1
ATOM 3825 N N . GLU B 1 156 ? -1.789 14.055 21.297 1 95.62 156 GLU B N 1
ATOM 3826 C CA . GLU B 1 156 ? -0.698 14.789 21.938 1 95.62 156 GLU B CA 1
ATOM 3827 C C . GLU B 1 156 ? 0.585 13.961 21.953 1 95.62 156 GLU B C 1
ATOM 3829 O O . GLU B 1 156 ? 0.571 12.797 22.344 1 95.62 156 GLU B O 1
ATOM 3834 N N . LEU B 1 157 ? 1.626 14.523 21.484 1 94.94 157 LEU B N 1
ATOM 3835 C CA . LEU B 1 157 ? 2.969 13.953 21.516 1 94.94 157 LEU B CA 1
ATOM 3836 C C . LEU B 1 157 ? 4.004 15.031 21.844 1 94.94 157 LEU B C 1
ATOM 3838 O O . LEU B 1 157 ? 3.906 16.156 21.359 1 94.94 157 LEU B O 1
ATOM 3842 N N . SER B 1 158 ? 4.984 14.664 22.656 1 96.88 158 SER B N 1
ATOM 3843 C CA . SER B 1 158 ? 6.102 15.586 22.844 1 96.88 158 SER B CA 1
ATOM 3844 C C . SER B 1 158 ? 6.816 15.852 21.531 1 96.88 158 SER B C 1
ATOM 3846 O O . SER B 1 158 ? 6.711 15.062 20.578 1 96.88 158 SER B O 1
ATOM 3848 N N . PRO B 1 159 ? 7.535 16.984 21.5 1 97.06 159 PRO B N 1
ATOM 3849 C CA . PRO B 1 159 ? 8.281 17.266 20.266 1 97.06 159 PRO B CA 1
ATOM 3850 C C . PRO B 1 159 ? 9.227 16.125 19.875 1 97.06 159 PRO B C 1
ATOM 3852 O O . PRO B 1 159 ? 9.273 15.727 18.703 1 97.06 159 PRO B O 1
ATOM 3855 N N . ASP B 1 160 ? 9.898 15.578 20.859 1 94.56 160 ASP B N 1
ATOM 3856 C CA . ASP B 1 160 ? 10.836 14.484 20.609 1 94.56 160 ASP B CA 1
ATOM 3857 C C . ASP B 1 160 ? 10.102 13.227 20.141 1 94.56 160 ASP B C 1
ATOM 3859 O O . ASP B 1 160 ? 10.508 12.586 19.172 1 94.56 160 ASP B O 1
ATOM 3863 N N . ALA B 1 161 ? 9.07 12.891 20.859 1 92.5 161 ALA B N 1
ATOM 3864 C CA . ALA B 1 161 ? 8.289 11.719 20.484 1 92.5 161 ALA B CA 1
ATOM 3865 C C . ALA B 1 161 ? 7.699 11.875 19.094 1 92.5 161 ALA B C 1
ATOM 3867 O O . ALA B 1 161 ? 7.668 10.922 18.312 1 92.5 161 ALA B O 1
ATOM 3868 N N . HIS B 1 162 ? 7.25 13.055 18.812 1 93.62 162 HIS B N 1
ATOM 3869 C CA . HIS B 1 162 ? 6.707 13.352 17.484 1 93.62 162 HIS B CA 1
ATOM 3870 C C . HIS B 1 162 ? 7.746 13.125 16.391 1 93.62 162 HIS B C 1
ATOM 3872 O O . HIS B 1 162 ? 7.508 12.375 15.453 1 93.62 162 HIS B O 1
ATOM 3878 N N . ASP B 1 163 ? 8.875 13.789 16.531 1 93.06 163 ASP B N 1
ATOM 3879 C CA . ASP B 1 163 ? 9.883 13.719 15.484 1 93.06 163 ASP B CA 1
ATOM 3880 C C . ASP B 1 163 ? 10.422 12.305 15.328 1 93.06 163 ASP B C 1
ATOM 3882 O O . ASP B 1 163 ? 10.766 11.883 14.219 1 93.06 163 ASP B O 1
ATOM 3886 N N . ALA B 1 164 ? 10.531 11.594 16.453 1 88.5 164 ALA B N 1
ATOM 3887 C CA . ALA B 1 164 ? 10.93 10.195 16.391 1 88.5 164 ALA B CA 1
ATOM 3888 C C . ALA B 1 164 ? 9.906 9.367 15.609 1 88.5 164 ALA B C 1
ATOM 3890 O O . ALA B 1 164 ? 10.281 8.508 14.805 1 88.5 164 ALA B O 1
ATOM 3891 N N . LEU B 1 165 ? 8.703 9.617 15.867 1 85.25 165 LEU B N 1
ATOM 3892 C CA . LEU B 1 165 ? 7.633 8.922 15.156 1 85.25 165 LEU B CA 1
ATOM 3893 C C . LEU B 1 165 ? 7.652 9.266 13.672 1 85.25 165 LEU B C 1
ATOM 3895 O O . LEU B 1 165 ? 7.441 8.398 12.828 1 85.25 165 LEU B O 1
ATOM 3899 N N . MET B 1 166 ? 7.855 10.523 13.344 1 87.44 166 MET B N 1
ATOM 3900 C CA . MET B 1 166 ? 7.875 10.969 11.953 1 87.44 166 MET B CA 1
ATOM 3901 C C . MET B 1 166 ? 9.008 10.305 11.18 1 87.44 166 MET B C 1
ATOM 3903 O O . MET B 1 166 ? 8.906 10.109 9.969 1 87.44 166 MET B O 1
ATOM 3907 N N . VAL B 1 167 ? 10.062 10 11.82 1 85.88 167 VAL B N 1
ATOM 3908 C CA . VAL B 1 167 ? 11.172 9.305 11.18 1 85.88 167 VAL B CA 1
ATOM 3909 C C . VAL B 1 167 ? 10.68 7.969 10.617 1 85.88 167 VAL B C 1
ATOM 3911 O O . VAL B 1 167 ? 10.992 7.617 9.477 1 85.88 167 VAL B O 1
ATOM 3914 N N . ARG B 1 168 ? 9.875 7.309 11.328 1 77.19 168 ARG B N 1
ATOM 3915 C CA . ARG B 1 168 ? 9.398 5.98 10.969 1 77.19 168 ARG B CA 1
ATOM 3916 C C . ARG B 1 168 ? 8.328 6.062 9.883 1 77.19 168 ARG B C 1
ATOM 3918 O O . ARG B 1 168 ? 8.188 5.145 9.07 1 77.19 168 ARG B O 1
ATOM 3925 N N . THR B 1 169 ? 7.648 7.105 9.828 1 77.69 169 THR B N 1
ATOM 3926 C CA . THR B 1 169 ? 6.512 7.215 8.914 1 77.69 169 THR B CA 1
ATOM 3927 C C . THR B 1 169 ? 6.879 8.047 7.691 1 77.69 169 THR B C 1
ATOM 3929 O O . THR B 1 169 ? 6.723 7.59 6.559 1 77.69 169 THR B O 1
ATOM 3932 N N . HIS B 1 170 ? 7.406 9.234 7.914 1 79.94 170 HIS B N 1
ATOM 3933 C CA . HIS B 1 170 ? 7.605 10.164 6.809 1 79.94 170 HIS B CA 1
ATOM 3934 C C . HIS B 1 170 ? 9.031 10.086 6.273 1 79.94 170 HIS B C 1
ATOM 3936 O O . HIS B 1 170 ? 9.242 9.906 5.074 1 79.94 170 HIS B O 1
ATOM 3942 N N . VAL B 1 171 ? 9.977 10.164 7.191 1 84.56 171 VAL B N 1
ATOM 3943 C CA . VAL B 1 171 ? 11.375 10.25 6.781 1 84.56 171 VAL B CA 1
ATOM 3944 C C . VAL B 1 171 ? 11.75 9.008 5.973 1 84.56 171 VAL B C 1
ATOM 3946 O O . VAL B 1 171 ? 12.141 9.109 4.809 1 84.56 171 VAL B O 1
ATOM 3949 N N . LEU B 1 172 ? 11.516 7.875 6.5 1 83.25 172 LEU B N 1
ATOM 3950 C CA . LEU B 1 172 ? 11.961 6.637 5.867 1 83.25 172 LEU B CA 1
ATOM 3951 C C . LEU B 1 172 ? 11.086 6.297 4.668 1 83.25 172 LEU B C 1
ATOM 3953 O O . LEU B 1 172 ? 11.578 5.781 3.66 1 83.25 172 LEU B O 1
ATOM 3957 N N . THR B 1 173 ? 9.797 6.559 4.809 1 80.88 173 THR B N 1
ATOM 3958 C CA . THR B 1 173 ? 8.883 6.293 3.703 1 80.88 173 THR B CA 1
ATOM 3959 C C . THR B 1 173 ? 9.273 7.094 2.467 1 80.88 173 THR B C 1
ATOM 3961 O O . THR B 1 173 ? 9.391 6.543 1.371 1 80.88 173 THR B O 1
ATOM 3964 N N . PHE B 1 174 ? 9.523 8.375 2.686 1 81.56 174 PHE B N 1
ATOM 3965 C CA . PHE B 1 174 ? 9.891 9.227 1.56 1 81.56 174 PHE B CA 1
ATOM 3966 C C . PHE B 1 174 ? 11.273 8.844 1.024 1 81.56 174 PHE B C 1
ATOM 3968 O O . PHE B 1 174 ? 11.5 8.875 -0.186 1 81.56 174 PHE B O 1
ATOM 3975 N N . PHE B 1 175 ? 12.109 8.5 1.893 1 87 175 PHE B N 1
ATOM 3976 C CA . PHE B 1 175 ? 13.461 8.078 1.534 1 87 175 PHE B CA 1
ATOM 3977 C C . PHE B 1 175 ? 13.414 6.84 0.644 1 87 175 PHE B C 1
ATOM 3979 O O . PHE B 1 175 ? 14.07 6.797 -0.4 1 87 175 PHE B O 1
ATOM 3986 N N . LEU B 1 176 ? 12.578 5.953 1.013 1 83.25 176 LEU B N 1
ATOM 3987 C CA . LEU B 1 176 ? 12.43 4.711 0.26 1 83.25 176 LEU B CA 1
ATOM 3988 C C . LEU B 1 176 ? 11.75 4.969 -1.081 1 83.25 176 LEU B C 1
ATOM 3990 O O . LEU B 1 176 ? 12.188 4.441 -2.109 1 83.25 176 LEU B O 1
ATOM 3994 N N . ALA B 1 177 ? 10.727 5.723 -1.036 1 80.69 177 ALA B N 1
ATOM 3995 C CA . ALA B 1 177 ? 9.984 6.016 -2.258 1 80.69 177 ALA B CA 1
ATOM 3996 C C . ALA B 1 177 ? 10.875 6.676 -3.301 1 80.69 177 ALA B C 1
ATOM 3998 O O . ALA B 1 177 ? 10.867 6.289 -4.473 1 80.69 177 ALA B O 1
ATOM 3999 N N . HIS B 1 178 ? 11.672 7.637 -2.867 1 82.25 178 HIS B N 1
ATOM 4000 C CA . HIS B 1 178 ? 12.57 8.336 -3.781 1 82.25 178 HIS B CA 1
ATOM 4001 C C . HIS B 1 178 ? 13.703 7.426 -4.242 1 82.25 178 HIS B C 1
ATOM 4003 O O . HIS B 1 178 ? 14.172 7.543 -5.379 1 82.25 178 HIS B O 1
ATOM 4009 N N . GLY B 1 179 ? 14.148 6.586 -3.332 1 82.38 179 GLY B N 1
ATOM 4010 C CA . GLY B 1 179 ? 15.148 5.598 -3.719 1 82.38 179 GLY B CA 1
ATOM 4011 C C . GLY B 1 179 ? 14.664 4.652 -4.801 1 82.38 179 GLY B C 1
ATOM 4012 O O . GLY B 1 179 ? 15.398 4.348 -5.742 1 82.38 179 GLY B O 1
ATOM 4013 N N . LEU B 1 180 ? 13.406 4.195 -4.676 1 80.56 180 LEU B N 1
ATOM 4014 C CA . LEU B 1 180 ? 12.805 3.309 -5.664 1 80.56 180 LEU B CA 1
ATOM 4015 C C . LEU B 1 180 ? 12.68 4.004 -7.016 1 80.56 180 LEU B C 1
ATOM 4017 O O . LEU B 1 180 ? 12.953 3.395 -8.055 1 80.56 180 LEU B O 1
ATOM 4021 N N . LEU B 1 181 ? 12.258 5.23 -6.965 1 77.75 181 LEU B N 1
ATOM 4022 C CA . LEU B 1 181 ? 12.141 6.016 -8.188 1 77.75 181 LEU B CA 1
ATOM 4023 C C . LEU B 1 181 ? 13.492 6.16 -8.875 1 77.75 181 LEU B C 1
ATOM 4025 O O . LEU B 1 181 ? 13.594 5.98 -10.094 1 77.75 181 LEU B O 1
ATOM 4029 N N . LYS B 1 182 ? 14.461 6.512 -8.094 1 78.88 182 LYS B N 1
ATOM 4030 C CA . LYS B 1 182 ? 15.805 6.711 -8.633 1 78.88 182 LYS B CA 1
ATOM 4031 C C . LYS B 1 182 ? 16.359 5.414 -9.219 1 78.88 182 LYS B C 1
ATOM 4033 O O . LYS B 1 182 ? 17.078 5.434 -10.219 1 78.88 182 LYS B O 1
ATOM 4038 N N . ALA B 1 183 ? 16.016 4.34 -8.562 1 77.94 183 ALA B N 1
ATOM 4039 C CA . ALA B 1 183 ? 16.469 3.033 -9.023 1 77.94 183 ALA B CA 1
ATOM 4040 C C . ALA B 1 183 ? 15.602 2.51 -10.164 1 77.94 183 ALA B C 1
ATOM 4042 O O . ALA B 1 183 ? 15.875 1.442 -10.719 1 77.94 183 ALA B O 1
ATOM 4043 N N . GLU B 1 184 ? 14.445 3.219 -10.5 1 74.62 184 GLU B N 1
ATOM 4044 C CA . GLU B 1 184 ? 13.5 2.848 -11.547 1 74.62 184 GLU B CA 1
ATOM 4045 C C . GLU B 1 184 ? 12.867 1.485 -11.266 1 74.62 184 GLU B C 1
ATOM 4047 O O . GLU B 1 184 ? 12.68 0.684 -12.188 1 74.62 184 GLU B O 1
ATOM 4052 N N . ALA B 1 185 ? 12.672 1.173 -10.047 1 67.38 185 ALA B N 1
ATOM 4053 C CA . ALA B 1 185 ? 12.141 -0.126 -9.648 1 67.38 185 ALA B CA 1
ATOM 4054 C C . ALA B 1 185 ? 10.641 -0.203 -9.906 1 67.38 185 ALA B C 1
ATOM 4056 O O . ALA B 1 185 ? 10.102 -1.275 -10.203 1 67.38 185 ALA B O 1
ATOM 4057 N N . GLY B 1 186 ? 9.781 0.774 -9.805 1 60.31 186 GLY B N 1
ATOM 4058 C CA . GLY B 1 186 ? 8.328 0.706 -9.82 1 60.31 186 GLY B CA 1
ATOM 4059 C C . GLY B 1 186 ? 7.723 1.075 -11.164 1 60.31 186 GLY B C 1
ATOM 4060 O O . GLY B 1 186 ? 6.5 1.149 -11.297 1 60.31 186 GLY B O 1
ATOM 4061 N N . LYS B 1 187 ? 8.477 1.23 -12.18 1 59.22 187 LYS B N 1
ATOM 4062 C CA . LYS B 1 187 ? 7.906 1.737 -13.422 1 59.22 187 LYS B CA 1
ATOM 4063 C C . LYS B 1 187 ? 7.199 0.627 -14.195 1 59.22 187 LYS B C 1
ATOM 4065 O O . LYS B 1 187 ? 7.785 -0.43 -14.445 1 59.22 187 LYS B O 1
ATOM 4070 N N . ASP B 1 188 ? 5.84 0.971 -14.516 1 57.03 188 ASP B N 1
ATOM 4071 C CA . ASP B 1 188 ? 5.035 0.222 -15.477 1 57.03 188 ASP B CA 1
ATOM 4072 C C . ASP B 1 188 ? 4.883 -1.234 -15.047 1 57.03 188 ASP B C 1
ATOM 4074 O O . ASP B 1 188 ? 5.316 -2.146 -15.75 1 57.03 188 ASP B O 1
ATOM 4078 N N . LEU B 1 189 ? 4.301 -1.401 -13.891 1 59.62 189 LEU B N 1
ATOM 4079 C CA . LEU B 1 189 ? 4.172 -2.783 -13.438 1 59.62 189 LEU B CA 1
ATOM 4080 C C . LEU B 1 189 ? 2.812 -3.355 -13.82 1 59.62 189 LEU B C 1
ATOM 4082 O O . LEU B 1 189 ? 1.95 -3.553 -12.961 1 59.62 189 LEU B O 1
ATOM 4086 N N . PRO B 1 190 ? 2.535 -3.49 -15.094 1 54.53 190 PRO B N 1
ATOM 4087 C CA . PRO B 1 190 ? 1.2 -3.885 -15.547 1 54.53 190 PRO B CA 1
ATOM 4088 C C . PRO B 1 190 ? 0.662 -5.109 -14.812 1 54.53 190 PRO B C 1
ATOM 4090 O O . PRO B 1 190 ? -0.551 -5.246 -14.641 1 54.53 190 PRO B O 1
ATOM 4093 N N . PHE B 1 191 ? 1.618 -5.977 -14.305 1 59.28 191 PHE B N 1
ATOM 4094 C CA . PHE B 1 191 ? 1.13 -7.25 -13.789 1 59.28 191 PHE B CA 1
ATOM 4095 C C . PHE B 1 191 ? 1.556 -7.445 -12.336 1 59.28 191 PHE B C 1
ATOM 4097 O O . PHE B 1 191 ? 1.739 -8.578 -11.883 1 59.28 191 PHE B O 1
ATOM 4104 N N . ALA B 1 192 ? 1.476 -6.312 -11.742 1 62.19 192 ALA B N 1
ATOM 4105 C CA . ALA B 1 192 ? 1.99 -6.453 -10.383 1 62.19 192 ALA B CA 1
ATOM 4106 C C . ALA B 1 192 ? 0.953 -7.098 -9.469 1 62.19 192 ALA B C 1
ATOM 4108 O O . ALA B 1 192 ? -0.213 -6.695 -9.461 1 62.19 192 ALA B O 1
ATOM 4109 N N . PRO B 1 193 ? 1.332 -8.281 -8.906 1 62.16 193 PRO B N 1
ATOM 4110 C CA . PRO B 1 193 ? 0.436 -8.883 -7.91 1 62.16 193 PRO B CA 1
ATOM 4111 C C . PRO B 1 193 ? 0.097 -7.918 -6.773 1 62.16 193 PRO B C 1
ATOM 4113 O O . PRO B 1 193 ? 0.793 -6.922 -6.574 1 62.16 193 PRO B O 1
ATOM 4116 N N . PRO B 1 194 ? -1.047 -8.07 -6.129 1 60.5 194 PRO B N 1
ATOM 4117 C CA . PRO B 1 194 ? -1.486 -7.203 -5.031 1 60.5 194 PRO B CA 1
ATOM 4118 C C . PRO B 1 194 ? -0.389 -6.957 -4 1 60.5 194 PRO B C 1
ATOM 4120 O O . PRO B 1 194 ? -0.35 -5.895 -3.375 1 60.5 194 PRO B O 1
ATOM 4123 N N . SER B 1 195 ? 0.517 -7.965 -3.83 1 61.31 195 SER B N 1
ATOM 4124 C CA . SER B 1 195 ? 1.591 -7.832 -2.852 1 61.31 195 SER B CA 1
ATOM 4125 C C . SER B 1 195 ? 2.557 -6.715 -3.236 1 61.31 195 SER B C 1
ATOM 4127 O O . SER B 1 195 ? 3.324 -6.234 -2.4 1 61.31 195 SER B O 1
ATOM 4129 N N . PHE B 1 196 ? 2.377 -6.281 -4.52 1 68.62 196 PHE B N 1
ATOM 4130 C CA . PHE B 1 196 ? 3.316 -5.281 -5.008 1 68.62 196 PHE B CA 1
ATOM 4131 C C . PHE B 1 196 ? 2.67 -3.902 -5.039 1 68.62 196 PHE B C 1
ATOM 4133 O O . PHE B 1 196 ? 3.35 -2.896 -5.262 1 68.62 196 PHE B O 1
ATOM 4140 N N . GLN B 1 197 ? 1.453 -3.881 -4.695 1 67.88 197 GLN B N 1
ATOM 4141 C CA . GLN B 1 197 ? 0.697 -2.635 -4.766 1 67.88 197 GLN B CA 1
ATOM 4142 C C . GLN B 1 197 ? 1.266 -1.59 -3.809 1 67.88 197 GLN B C 1
ATOM 4144 O O . GLN B 1 197 ? 1.341 -0.407 -4.148 1 67.88 197 GLN B O 1
ATOM 4149 N N . PRO B 1 198 ? 1.793 -2.096 -2.67 1 68.88 198 PRO B N 1
ATOM 4150 C CA . PRO B 1 198 ? 2.359 -1.092 -1.766 1 68.88 198 PRO B CA 1
ATOM 4151 C C . PRO B 1 198 ? 3.574 -0.382 -2.357 1 68.88 198 PRO B C 1
ATOM 4153 O O . PRO B 1 198 ? 3.75 0.821 -2.152 1 68.88 198 PRO B O 1
ATOM 4156 N N . VAL B 1 199 ? 4.418 -1.07 -3.09 1 72.38 199 VAL B N 1
ATOM 4157 C CA . VAL B 1 199 ? 5.598 -0.467 -3.699 1 72.38 199 VAL B CA 1
ATOM 4158 C C . VAL B 1 199 ? 5.176 0.5 -4.801 1 72.38 199 VAL B C 1
ATOM 4160 O O . VAL B 1 199 ? 5.723 1.6 -4.918 1 72.38 199 VAL B O 1
ATOM 4163 N N . ALA B 1 200 ? 4.199 0.007 -5.586 1 70.12 200 ALA B N 1
ATOM 4164 C CA . ALA B 1 200 ? 3.68 0.875 -6.641 1 70.12 200 ALA B CA 1
ATOM 4165 C C . ALA B 1 200 ? 3.096 2.158 -6.055 1 70.12 200 ALA B C 1
ATOM 4167 O O . ALA B 1 200 ? 3.305 3.246 -6.598 1 70.12 200 ALA B O 1
ATOM 4168 N N . ARG B 1 201 ? 2.416 2.043 -4.984 1 70.69 201 ARG B N 1
ATOM 4169 C CA . ARG B 1 201 ? 1.805 3.197 -4.332 1 70.69 201 ARG B CA 1
ATOM 4170 C C . ARG B 1 201 ? 2.867 4.137 -3.771 1 70.69 201 ARG B C 1
ATOM 4172 O O . ARG B 1 201 ? 2.707 5.355 -3.812 1 70.69 201 ARG B O 1
ATOM 4179 N N . LEU B 1 202 ? 3.908 3.502 -3.209 1 73.44 202 LEU B N 1
ATOM 4180 C CA . LEU B 1 202 ? 5.008 4.312 -2.697 1 73.44 202 LEU B CA 1
ATOM 4181 C C . LEU B 1 202 ? 5.629 5.148 -3.811 1 73.44 202 LEU B C 1
ATOM 4183 O O . LEU B 1 202 ? 5.945 6.324 -3.609 1 73.44 202 LEU B O 1
ATOM 4187 N N . GLU B 1 203 ? 5.793 4.551 -4.914 1 71.12 203 GLU B N 1
ATOM 4188 C CA . GLU B 1 203 ? 6.352 5.277 -6.051 1 71.12 203 GLU B CA 1
ATOM 4189 C C . GLU B 1 203 ? 5.426 6.41 -6.488 1 71.12 203 GLU B C 1
ATOM 4191 O O . GLU B 1 203 ? 5.891 7.5 -6.836 1 71.12 203 GLU B O 1
ATOM 4196 N N . GLU B 1 204 ? 4.184 6.066 -6.574 1 67.5 204 GLU B N 1
ATOM 4197 C CA . GLU B 1 204 ? 3.199 7.082 -6.945 1 67.5 204 GLU B CA 1
ATOM 4198 C C . GLU B 1 204 ? 3.234 8.266 -5.98 1 67.5 204 GLU B C 1
ATOM 4200 O O . GLU B 1 204 ? 3.164 9.422 -6.402 1 67.5 204 GLU B O 1
ATOM 4205 N N . TYR B 1 205 ? 3.34 7.938 -4.707 1 65.19 205 TYR B N 1
ATOM 4206 C CA . TYR B 1 205 ? 3.406 8.984 -3.691 1 65.19 205 TYR B CA 1
ATOM 4207 C C . TYR B 1 205 ? 4.645 9.852 -3.883 1 65.19 205 TYR B C 1
ATOM 4209 O O . TYR B 1 205 ? 4.582 11.07 -3.729 1 65.19 205 TYR B O 1
ATOM 4217 N N . ALA B 1 206 ? 5.781 9.219 -4.137 1 67.31 206 ALA B N 1
ATOM 4218 C CA . ALA B 1 206 ? 7.027 9.953 -4.34 1 67.31 206 ALA B CA 1
ATOM 4219 C C . ALA B 1 206 ? 6.91 10.914 -5.52 1 67.31 206 ALA B C 1
ATOM 4221 O O . ALA B 1 206 ? 7.488 12.008 -5.5 1 67.31 206 ALA B O 1
ATOM 4222 N N . ARG B 1 207 ? 6.102 10.406 -6.461 1 63.94 207 ARG B N 1
ATOM 4223 C CA . ARG B 1 207 ? 5.945 11.227 -7.66 1 63.94 207 ARG B CA 1
ATOM 4224 C C . ARG B 1 207 ? 5.035 12.422 -7.398 1 63.94 207 ARG B C 1
ATOM 4226 O O . ARG B 1 207 ? 5.215 13.484 -7.988 1 63.94 207 ARG B O 1
ATOM 4233 N N . LEU B 1 208 ? 4.039 12.086 -6.512 1 59.09 208 LEU B N 1
ATOM 4234 C CA . LEU B 1 208 ? 3.023 13.102 -6.27 1 59.09 208 LEU B CA 1
ATOM 4235 C C . LEU B 1 208 ? 3.436 14.023 -5.121 1 59.09 208 LEU B C 1
ATOM 4237 O O . LEU B 1 208 ? 2.936 15.141 -5.008 1 59.09 208 LEU B O 1
ATOM 4241 N N . GLU B 1 209 ? 4.199 13.266 -4.219 1 57.94 209 GLU B N 1
ATOM 4242 C CA . GLU B 1 209 ? 4.598 14.047 -3.051 1 57.94 209 GLU B CA 1
ATOM 4243 C C . GLU B 1 209 ? 5.336 15.32 -3.463 1 57.94 209 GLU B C 1
ATOM 4245 O O . GLU B 1 209 ? 6.125 15.305 -4.41 1 57.94 209 GLU B O 1
ATOM 4250 N N . VAL B 1 210 ? 4.977 16.234 -2.748 1 54.41 210 VAL B N 1
ATOM 4251 C CA . VAL B 1 210 ? 5.57 17.547 -2.971 1 54.41 210 VAL B CA 1
ATOM 4252 C C . VAL B 1 210 ? 7.059 17.5 -2.625 1 54.41 210 VAL B C 1
ATOM 4254 O O . VAL B 1 210 ? 7.43 17.156 -1.499 1 54.41 210 VAL B O 1
ATOM 4257 N N . PRO B 1 211 ? 7.898 17.562 -3.551 1 59.41 211 PRO B N 1
ATOM 4258 C CA . PRO B 1 211 ? 9.352 17.562 -3.365 1 59.41 211 PRO B CA 1
ATOM 4259 C C . PRO B 1 211 ? 9.789 18.375 -2.15 1 59.41 211 PRO B C 1
ATOM 4261 O O . PRO B 1 211 ? 10.711 17.969 -1.436 1 59.41 211 PRO B O 1
ATOM 4264 N N . HIS B 1 212 ? 9.109 19.422 -1.866 1 64.06 212 HIS B N 1
ATOM 4265 C CA . HIS B 1 212 ? 9.5 20.297 -0.762 1 64.06 212 HIS B CA 1
ATOM 4266 C C . HIS B 1 212 ? 9.391 19.562 0.575 1 64.06 212 HIS B C 1
ATOM 4268 O O . HIS B 1 212 ? 10.25 19.719 1.441 1 64.06 212 HIS B O 1
ATOM 4274 N N . LEU B 1 213 ? 8.453 18.656 0.679 1 74.56 213 LEU B N 1
ATOM 4275 C CA . LEU B 1 213 ? 8.242 17.969 1.947 1 74.56 213 LEU B CA 1
ATOM 4276 C C . LEU B 1 213 ? 9.398 17.016 2.238 1 74.56 213 LEU B C 1
ATOM 4278 O O . LEU B 1 213 ? 9.82 16.875 3.387 1 74.56 213 LEU B O 1
ATOM 4282 N N . PHE B 1 214 ? 9.922 16.484 1.152 1 77.62 214 PHE B N 1
ATOM 4283 C CA . PHE B 1 214 ? 11.047 15.578 1.293 1 77.62 214 PHE B CA 1
ATOM 4284 C C . PHE B 1 214 ? 12.25 16.297 1.899 1 77.62 214 PHE B C 1
ATOM 4286 O O . PHE B 1 214 ? 12.82 15.828 2.889 1 77.62 214 PHE B O 1
ATOM 4293 N N . GLY B 1 215 ? 12.57 17.391 1.342 1 78.75 215 GLY B N 1
ATOM 4294 C CA . GLY B 1 215 ? 13.727 18.141 1.809 1 78.75 215 GLY B CA 1
ATOM 4295 C C . GLY B 1 215 ? 13.609 18.578 3.256 1 78.75 215 GLY B C 1
ATOM 4296 O O . GLY B 1 215 ? 14.555 18.438 4.035 1 78.75 215 GLY B O 1
ATOM 4297 N N . VAL B 1 216 ? 12.477 19.047 3.607 1 77.81 216 VAL B N 1
ATOM 4298 C CA . VAL B 1 216 ? 12.266 19.594 4.938 1 77.81 216 VAL B CA 1
ATOM 4299 C C . VAL B 1 216 ? 12.336 18.484 5.98 1 77.81 216 VAL B C 1
ATOM 4301 O O . VAL B 1 216 ? 13.062 18.594 6.973 1 77.81 216 VAL B O 1
ATOM 4304 N N . VAL B 1 217 ? 11.656 17.359 5.738 1 83.56 217 VAL B N 1
ATOM 4305 C CA . VAL B 1 217 ? 11.586 16.297 6.727 1 83.56 217 VAL B CA 1
ATOM 4306 C C . VAL B 1 217 ? 12.945 15.625 6.863 1 83.56 217 VAL B C 1
ATOM 4308 O O . VAL B 1 217 ? 13.344 15.227 7.961 1 83.56 217 VAL B O 1
ATOM 4311 N N . GLN B 1 218 ? 13.641 15.594 5.781 1 86.81 218 GLN B N 1
ATOM 4312 C CA . GLN B 1 218 ? 14.945 14.938 5.793 1 86.81 218 GLN B CA 1
ATOM 4313 C C . GLN B 1 218 ? 15.992 15.805 6.488 1 86.81 218 GLN B C 1
ATOM 4315 O O . GLN B 1 218 ? 16.875 15.297 7.168 1 86.81 218 GLN B O 1
ATOM 4320 N N . SER B 1 219 ? 15.875 17.078 6.363 1 83.25 219 SER B N 1
ATOM 4321 C CA . SER B 1 219 ? 16.938 17.953 6.852 1 83.25 219 SER B CA 1
ATOM 4322 C C . SER B 1 219 ? 16.625 18.469 8.258 1 83.25 219 SER B C 1
ATOM 4324 O O . SER B 1 219 ? 17.531 18.688 9.055 1 83.25 219 SER B O 1
ATOM 4326 N N . GLU B 1 220 ? 15.367 18.578 8.57 1 85.88 220 GLU B N 1
ATOM 4327 C CA . GLU B 1 220 ? 15.023 19.281 9.805 1 85.88 220 GLU B CA 1
ATOM 4328 C C . GLU B 1 220 ? 14.688 18.297 10.922 1 85.88 220 GLU B C 1
ATOM 4330 O O . GLU B 1 220 ? 14.656 18.672 12.102 1 85.88 220 GLU B O 1
ATOM 4335 N N . ASN B 1 221 ? 14.398 17.062 10.609 1 89.5 221 ASN B N 1
ATOM 4336 C CA . ASN B 1 221 ? 14.18 16.062 11.648 1 89.5 221 ASN B CA 1
ATOM 4337 C C . ASN B 1 221 ? 15.5 15.562 12.242 1 89.5 221 ASN B C 1
ATOM 4339 O O . ASN B 1 221 ? 16.344 15.023 11.523 1 89.5 221 ASN B O 1
ATOM 4343 N N . PRO B 1 222 ? 15.734 15.812 13.508 1 90.31 222 PRO B N 1
ATOM 4344 C CA . PRO B 1 222 ? 17.047 15.492 14.094 1 90.31 222 PRO B CA 1
ATOM 4345 C C . PRO B 1 222 ? 17.344 13.992 14.086 1 90.31 222 PRO B C 1
ATOM 4347 O O . PRO B 1 222 ? 18.484 13.586 14.281 1 90.31 222 PRO B O 1
ATOM 4350 N N . TYR B 1 223 ? 16.438 13.156 13.891 1 91 223 TYR B N 1
ATOM 4351 C CA . TYR B 1 223 ? 16.625 11.711 13.945 1 91 223 TYR B CA 1
ATOM 4352 C C . TYR B 1 223 ? 16.703 11.117 12.547 1 91 223 TYR B C 1
ATOM 4354 O O . TYR B 1 223 ? 16.922 9.906 12.391 1 91 223 TYR B O 1
ATOM 4362 N N . ALA B 1 224 ? 16.5 11.93 11.523 1 91.06 224 ALA B N 1
ATOM 4363 C CA . ALA B 1 224 ? 16.375 11.469 10.141 1 91.06 224 ALA B CA 1
ATOM 4364 C C . ALA B 1 224 ? 17.656 10.797 9.672 1 91.06 224 ALA B C 1
ATOM 4366 O O . ALA B 1 224 ? 17.625 9.695 9.117 1 91.06 224 ALA B O 1
ATOM 4367 N N . ARG B 1 225 ? 18.75 11.422 9.906 1 90.75 225 ARG B N 1
ATOM 4368 C CA . ARG B 1 225 ? 20.016 10.914 9.422 1 90.75 225 ARG B CA 1
ATOM 4369 C C . ARG B 1 225 ? 20.312 9.531 9.992 1 90.75 225 ARG B C 1
ATOM 4371 O O . ARG B 1 225 ? 20.656 8.609 9.25 1 90.75 225 ARG B O 1
ATOM 4378 N N . ASP B 1 226 ? 20.188 9.422 11.297 1 90.69 226 ASP B N 1
ATOM 4379 C CA . ASP B 1 226 ? 20.453 8.148 11.953 1 90.69 226 ASP B CA 1
ATOM 4380 C C . ASP B 1 226 ? 19.547 7.047 11.406 1 90.69 226 ASP B C 1
ATOM 4382 O O . ASP B 1 226 ? 19.984 5.906 11.242 1 90.69 226 ASP B O 1
ATOM 4386 N N . ALA B 1 227 ? 18.344 7.367 11.203 1 90.38 227 ALA B N 1
ATOM 4387 C CA . ALA B 1 227 ? 17.375 6.391 10.695 1 90.38 227 ALA B CA 1
ATOM 4388 C C . ALA B 1 227 ? 17.766 5.922 9.297 1 90.38 227 ALA B C 1
ATOM 4390 O O . ALA B 1 227 ? 17.672 4.734 8.984 1 90.38 227 ALA B O 1
ATOM 4391 N N . ARG B 1 228 ? 18.156 6.848 8.43 1 91.81 228 ARG B N 1
ATOM 4392 C CA . ARG B 1 228 ? 18.594 6.488 7.086 1 91.81 228 ARG B CA 1
ATOM 4393 C C . ARG B 1 228 ? 19.812 5.578 7.133 1 91.81 228 ARG B C 1
ATOM 4395 O O . ARG B 1 228 ? 19.891 4.594 6.398 1 91.81 228 ARG B O 1
ATOM 4402 N N . VAL B 1 229 ? 20.734 5.93 8.023 1 92 229 VAL B N 1
ATOM 4403 C CA . VAL B 1 229 ? 21.953 5.141 8.156 1 92 229 VAL B CA 1
ATOM 4404 C C . VAL B 1 229 ? 21.609 3.723 8.602 1 92 229 VAL B C 1
ATOM 4406 O O . VAL B 1 229 ? 22.125 2.748 8.055 1 92 229 VAL B O 1
ATOM 4409 N N . ARG B 1 230 ? 20.734 3.631 9.562 1 90.62 230 ARG B N 1
ATOM 4410 C CA . ARG B 1 230 ? 20.328 2.324 10.062 1 90.62 230 ARG B CA 1
ATOM 4411 C C . ARG B 1 230 ? 19.656 1.503 8.969 1 90.62 230 ARG B C 1
ATOM 4413 O O . ARG B 1 230 ? 19.891 0.299 8.852 1 90.62 230 ARG B O 1
ATOM 4420 N N . LEU B 1 231 ? 18.812 2.127 8.211 1 90.88 231 LEU B N 1
ATOM 4421 C CA . LEU B 1 231 ? 18.141 1.435 7.117 1 90.88 231 LEU B CA 1
ATOM 4422 C C . LEU B 1 231 ? 19.141 0.957 6.074 1 90.88 231 LEU B C 1
ATOM 4424 O O . LEU B 1 231 ? 19.078 -0.19 5.625 1 90.88 231 LEU B O 1
ATOM 4428 N N . LEU B 1 232 ? 20.047 1.836 5.688 1 93.12 232 LEU B N 1
ATOM 4429 C CA . LEU B 1 232 ? 21.062 1.49 4.695 1 93.12 232 LEU B CA 1
ATOM 4430 C C . LEU B 1 232 ? 21.938 0.339 5.184 1 93.12 232 LEU B C 1
ATOM 4432 O O . LEU B 1 232 ? 22.266 -0.566 4.414 1 93.12 232 LEU B O 1
ATOM 4436 N N . GLU B 1 233 ? 22.25 0.401 6.422 1 92.31 233 GLU B N 1
ATOM 4437 C CA . GLU B 1 233 ? 23.031 -0.684 7.008 1 92.31 233 GLU B CA 1
ATOM 4438 C C . GLU B 1 233 ? 22.25 -1.998 6.984 1 92.31 233 GLU B C 1
ATOM 4440 O O . GLU B 1 233 ? 22.812 -3.047 6.652 1 92.31 233 GLU B O 1
ATOM 4445 N N . ALA B 1 234 ? 21.031 -1.907 7.367 1 90.38 234 ALA B N 1
ATOM 4446 C CA . ALA B 1 234 ? 20.172 -3.098 7.363 1 90.38 234 ALA B CA 1
ATOM 4447 C C . ALA B 1 234 ? 20.078 -3.693 5.961 1 90.38 234 ALA B C 1
ATOM 4449 O O . ALA B 1 234 ? 20.219 -4.906 5.785 1 90.38 234 ALA B O 1
ATOM 4450 N N . LEU B 1 235 ? 19.859 -2.863 4.98 1 92.44 235 LEU B N 1
ATOM 4451 C CA . LEU B 1 235 ? 19.734 -3.312 3.598 1 92.44 235 LEU B CA 1
ATOM 4452 C C . LEU B 1 235 ? 21.047 -3.883 3.09 1 92.44 235 LEU B C 1
ATOM 4454 O O . LEU B 1 235 ? 21.062 -4.883 2.369 1 92.44 235 LEU B O 1
ATOM 4458 N N . THR B 1 236 ? 22.125 -3.258 3.484 1 92.88 236 THR B N 1
ATOM 4459 C CA . THR B 1 236 ? 23.438 -3.734 3.076 1 92.88 236 THR B CA 1
ATOM 4460 C C . THR B 1 236 ? 23.734 -5.109 3.67 1 92.88 236 THR B C 1
ATOM 4462 O O . THR B 1 236 ? 24.219 -6.004 2.975 1 92.88 236 THR B O 1
ATOM 4465 N N . GLN B 1 237 ? 23.406 -5.266 4.898 1 90.81 237 GLN B N 1
ATOM 4466 C CA . GLN B 1 237 ? 23.594 -6.559 5.547 1 90.81 237 GLN B CA 1
ATOM 4467 C C . GLN B 1 237 ? 22.734 -7.637 4.887 1 90.81 237 GLN B C 1
ATOM 4469 O O . GLN B 1 237 ? 23.188 -8.773 4.707 1 90.81 237 GLN B O 1
ATOM 4474 N N . LEU B 1 238 ? 21.562 -7.254 4.629 1 88.69 238 LEU B N 1
ATOM 4475 C CA . LEU B 1 238 ? 20.672 -8.188 3.951 1 88.69 238 LEU B CA 1
ATOM 4476 C C . LEU B 1 238 ? 21.219 -8.578 2.584 1 88.69 238 LEU B C 1
ATOM 4478 O O . LEU B 1 238 ? 21.172 -9.75 2.197 1 88.69 238 LEU B O 1
ATOM 4482 N N . HIS B 1 239 ? 21.672 -7.598 1.821 1 91.81 239 HIS B N 1
ATOM 4483 C CA . HIS B 1 239 ? 22.266 -7.84 0.512 1 91.81 239 HIS B CA 1
ATOM 4484 C C . HIS B 1 239 ? 23.438 -8.812 0.611 1 91.81 239 HIS B C 1
ATOM 4486 O O . HIS B 1 239 ? 23.547 -9.75 -0.185 1 91.81 239 HIS B O 1
ATOM 4492 N N . LEU B 1 240 ? 24.266 -8.641 1.595 1 88.56 240 LEU B N 1
ATOM 4493 C CA . LEU B 1 240 ? 25.422 -9.5 1.791 1 88.56 240 LEU B CA 1
ATOM 4494 C C . LEU B 1 240 ? 24.984 -10.914 2.17 1 88.56 240 LEU B C 1
ATOM 4496 O O . LEU B 1 240 ? 25.641 -11.891 1.78 1 88.56 240 LEU B O 1
ATOM 4500 N N . GLY B 1 241 ? 23.844 -11.047 2.902 1 84.56 241 GLY B N 1
ATOM 4501 C CA . GLY B 1 241 ? 23.312 -12.344 3.266 1 84.56 241 GLY B CA 1
ATOM 4502 C C . GLY B 1 241 ? 22.781 -13.125 2.078 1 84.56 241 GLY B C 1
ATOM 4503 O O . GLY B 1 241 ? 22.844 -14.352 2.053 1 84.56 241 GLY B O 1
ATOM 4504 N N . CYS B 1 242 ? 22.109 -12.398 1.16 1 82.69 242 CYS B N 1
ATOM 4505 C CA . CYS B 1 242 ? 21.578 -13.039 -0.039 1 82.69 242 CYS B CA 1
ATOM 4506 C C . CYS B 1 242 ? 22.703 -13.648 -0.875 1 82.69 242 CYS B C 1
ATOM 4508 O O . CYS B 1 242 ? 22.5 -14.656 -1.551 1 82.69 242 CYS B O 1
ATOM 4510 N N . ASP B 1 243 ? 23.797 -13.109 -0.863 1 73.44 243 ASP B N 1
ATOM 4511 C CA . ASP B 1 243 ? 24.938 -13.57 -1.656 1 73.44 243 ASP B CA 1
ATOM 4512 C C . ASP B 1 243 ? 25.562 -14.82 -1.036 1 73.44 243 ASP B C 1
ATOM 4514 O O . ASP B 1 243 ? 26.141 -15.648 -1.745 1 73.44 243 ASP B O 1
ATOM 4518 N N . SER B 1 244 ? 25.375 -14.953 0.294 1 65.19 244 SER B N 1
ATOM 4519 C CA . SER B 1 244 ? 26.031 -16.062 0.979 1 65.19 244 SER B CA 1
ATOM 4520 C C . SER B 1 244 ? 25.156 -17.297 0.985 1 65.19 244 SER B C 1
ATOM 4522 O O . SER B 1 244 ? 25.578 -18.375 1.438 1 65.19 244 SER B O 1
ATOM 4524 N N . GLY B 1 245 ? 24.062 -17.406 0.225 1 61.25 245 GLY B N 1
ATOM 4525 C CA . GLY B 1 245 ? 23.266 -18.609 0.037 1 61.25 245 GLY B CA 1
ATOM 4526 C C . GLY B 1 245 ? 22.469 -19 1.271 1 61.25 245 GLY B C 1
ATOM 4527 O O . GLY B 1 245 ? 21.953 -20.109 1.351 1 61.25 245 GLY B O 1
ATOM 4528 N N . ARG B 1 246 ? 22.609 -18.391 2.498 1 48.97 246 ARG B N 1
ATOM 4529 C CA . ARG B 1 246 ? 22 -18.875 3.736 1 48.97 246 ARG B CA 1
ATOM 4530 C C . ARG B 1 246 ? 20.484 -18.719 3.703 1 48.97 246 ARG B C 1
ATOM 4532 O O . ARG B 1 246 ? 19.969 -17.625 3.912 1 48.97 246 ARG B O 1
ATOM 4539 N N . SER B 1 247 ? 19.859 -19.312 2.801 1 49.34 247 SER B N 1
ATOM 4540 C CA . SER B 1 247 ? 18.406 -19.297 2.729 1 49.34 247 SER B CA 1
ATOM 4541 C C . SER B 1 247 ? 17.781 -19.906 3.979 1 49.34 247 SER B C 1
ATOM 4543 O O . SER B 1 247 ? 18.266 -20.922 4.484 1 49.34 247 SER B O 1
ATOM 4545 N N . GLY B 1 248 ? 17.344 -19.156 4.797 1 46.16 248 GLY B N 1
ATOM 4546 C CA . GLY B 1 248 ? 16.734 -19.688 6 1 46.16 248 GLY B CA 1
ATOM 4547 C C . GLY B 1 248 ? 15.75 -20.812 5.719 1 46.16 248 GLY B C 1
ATOM 4548 O O . GLY B 1 248 ? 15.312 -21 4.582 1 46.16 248 GLY B O 1
ATOM 4549 N N . ALA B 1 249 ? 15.773 -21.828 6.66 1 42.62 249 ALA B N 1
ATOM 4550 C CA . ALA B 1 249 ? 14.93 -23.016 6.688 1 42.62 249 ALA B CA 1
ATOM 4551 C C . ALA B 1 249 ? 13.477 -22.672 6.383 1 42.62 249 ALA B C 1
ATOM 4553 O O . ALA B 1 249 ? 12.992 -21.609 6.781 1 42.62 249 ALA B O 1
ATOM 4554 N N . PRO B 1 250 ? 12.859 -23.438 5.5 1 44.22 250 PRO B N 1
ATOM 4555 C CA . PRO B 1 250 ? 11.445 -23.312 5.117 1 44.22 250 PRO B CA 1
ATOM 4556 C C . PRO B 1 250 ? 10.516 -23.234 6.324 1 44.22 250 PRO B C 1
ATOM 4558 O O . PRO B 1 250 ? 10.703 -23.953 7.305 1 44.22 250 PRO B O 1
ATOM 4561 N N . GLU B 1 251 ? 10.078 -22.109 6.691 1 46.66 251 GLU B N 1
ATOM 4562 C CA . GLU B 1 251 ? 9.102 -22.125 7.781 1 46.66 251 GLU B CA 1
ATOM 4563 C C . GLU B 1 251 ? 7.891 -22.984 7.434 1 46.66 251 GLU B C 1
ATOM 4565 O O . GLU B 1 251 ? 7.555 -23.141 6.262 1 46.66 251 GLU B O 1
ATOM 4570 N N . PRO B 1 252 ? 7.402 -23.656 8.398 1 44.91 252 PRO B N 1
ATOM 4571 C CA . PRO B 1 252 ? 6.234 -24.516 8.227 1 44.91 252 PRO B CA 1
ATOM 4572 C C . PRO B 1 252 ? 5.102 -23.844 7.465 1 44.91 252 PRO B C 1
ATOM 4574 O O . PRO B 1 252 ? 4.883 -22.641 7.617 1 44.91 252 PRO B O 1
ATOM 4577 N N . VAL B 1 253 ? 4.738 -24.484 6.375 1 44.28 253 VAL B N 1
ATOM 4578 C CA . VAL B 1 253 ? 3.621 -24.109 5.508 1 44.28 253 VAL B CA 1
ATOM 4579 C C . VAL B 1 253 ? 2.35 -23.969 6.34 1 44.28 253 VAL B C 1
ATOM 4581 O O . VAL B 1 253 ? 2.008 -24.844 7.129 1 44.28 253 VAL B O 1
ATOM 4584 N N . ALA B 1 254 ? 1.938 -22.719 6.547 1 47.31 254 ALA B N 1
ATOM 4585 C CA . ALA B 1 254 ? 0.696 -22.562 7.301 1 47.31 254 ALA B CA 1
ATOM 4586 C C . ALA B 1 254 ? -0.457 -23.281 6.605 1 47.31 254 ALA B C 1
ATOM 4588 O O . ALA B 1 254 ? -0.496 -23.359 5.375 1 47.31 254 ALA B O 1
ATOM 4589 N N . ALA B 1 255 ? -1.271 -24.125 7.246 1 53.28 255 ALA B N 1
ATOM 4590 C CA . ALA B 1 255 ? -2.506 -24.797 6.836 1 53.28 255 ALA B CA 1
ATOM 4591 C C . ALA B 1 255 ? -3.424 -23.828 6.09 1 53.28 255 ALA B C 1
ATOM 4593 O O . ALA B 1 255 ? -3.355 -22.609 6.289 1 53.28 255 ALA B O 1
ATOM 4594 N N . PRO B 1 256 ? -4.191 -24.312 4.957 1 57.5 256 PRO B N 1
ATOM 4595 C CA . PRO B 1 256 ? -5.203 -23.469 4.312 1 57.5 256 PRO B CA 1
ATOM 4596 C C . PRO B 1 256 ? -6.086 -22.734 5.316 1 57.5 256 PRO B C 1
ATOM 4598 O O . PRO B 1 256 ? -6.316 -23.219 6.426 1 57.5 256 PRO B O 1
ATOM 4601 N N . PRO B 1 257 ? -6.422 -21.547 4.98 1 61.12 257 PRO B N 1
ATOM 4602 C CA . PRO B 1 257 ? -7.207 -20.797 5.957 1 61.12 257 PRO B CA 1
ATOM 4603 C C . PRO B 1 257 ? -8.516 -21.484 6.32 1 61.12 257 PRO B C 1
ATOM 4605 O O . PRO B 1 257 ? -9.188 -22.047 5.449 1 61.12 257 PRO B O 1
ATOM 4608 N N . GLY B 1 258 ? -8.688 -21.797 7.566 1 68.38 258 GLY B N 1
ATOM 4609 C CA . GLY B 1 258 ? -9.969 -22.281 8.047 1 68.38 258 GLY B CA 1
ATOM 4610 C C . GLY B 1 258 ? -11.062 -21.234 7.98 1 68.38 258 GLY B C 1
ATOM 4611 O O . GLY B 1 258 ? -10.867 -20.156 7.402 1 68.38 258 GLY B O 1
ATOM 4612 N N . LEU B 1 259 ? -12.297 -21.578 8.336 1 76.5 259 LEU B N 1
ATOM 4613 C CA . LEU B 1 259 ? -13.461 -20.703 8.281 1 76.5 259 LEU B CA 1
ATOM 4614 C C . LEU B 1 259 ? -13.219 -19.438 9.086 1 76.5 259 LEU B C 1
ATOM 4616 O O . LEU B 1 259 ? -13.609 -18.344 8.664 1 76.5 259 LEU B O 1
ATOM 4620 N N . THR B 1 260 ? -12.586 -19.625 10.188 1 75.12 260 THR B N 1
ATOM 4621 C CA . THR B 1 260 ? -12.305 -18.469 11.047 1 75.12 260 THR B CA 1
ATOM 4622 C C . THR B 1 260 ? -11.406 -17.469 10.328 1 75.12 260 THR B C 1
ATOM 4624 O O . THR B 1 260 ? -11.648 -16.266 10.383 1 75.12 260 THR B O 1
ATOM 4627 N N . GLU B 1 261 ? -10.438 -18.047 9.641 1 72.25 261 GLU B N 1
ATOM 4628 C CA . GLU B 1 261 ? -9.516 -17.188 8.914 1 72.25 261 GLU B CA 1
ATOM 4629 C C . GLU B 1 261 ? -10.219 -16.469 7.77 1 72.25 261 GLU B C 1
ATOM 4631 O O . GLU B 1 261 ? -9.953 -15.289 7.512 1 72.25 261 GLU B O 1
ATOM 4636 N N . VAL B 1 262 ? -11.078 -17.125 7.16 1 75.12 262 VAL B N 1
ATOM 4637 C CA . VAL B 1 262 ? -11.828 -16.547 6.051 1 75.12 262 VAL B CA 1
ATOM 4638 C C . VAL B 1 262 ? -12.727 -15.422 6.566 1 75.12 262 VAL B C 1
ATOM 4640 O O . VAL B 1 262 ? -12.82 -14.359 5.953 1 75.12 262 VAL B O 1
ATOM 4643 N N . ARG B 1 263 ? -13.336 -15.688 7.73 1 77.5 263 ARG B N 1
ATOM 4644 C CA . ARG B 1 263 ? -14.203 -14.688 8.336 1 77.5 263 ARG B CA 1
ATOM 4645 C C . ARG B 1 263 ? -13.414 -13.438 8.711 1 77.5 263 ARG B C 1
ATOM 4647 O O . ARG B 1 263 ? -13.906 -12.312 8.555 1 77.5 263 ARG B O 1
ATOM 4654 N N . GLU B 1 264 ? -12.289 -13.672 9.164 1 76 264 GLU B N 1
ATOM 4655 C CA . GLU B 1 264 ? -11.438 -12.539 9.523 1 76 264 GLU B CA 1
ATOM 4656 C C . GLU B 1 264 ? -11.062 -11.719 8.289 1 76 264 GLU B C 1
ATOM 4658 O O . GLU B 1 264 ? -11 -10.492 8.352 1 76 264 GLU B O 1
ATOM 4663 N N . CYS B 1 265 ? -10.852 -12.43 7.242 1 72.75 265 CYS B N 1
ATOM 4664 C CA . CYS B 1 265 ? -10.531 -11.742 5.992 1 72.75 265 CYS B CA 1
ATOM 4665 C C . CYS B 1 265 ? -11.727 -10.93 5.5 1 72.75 265 CYS B C 1
ATOM 4667 O O . CYS B 1 265 ? -11.555 -9.805 5.023 1 72.75 265 CYS B O 1
ATOM 4669 N N . VAL B 1 266 ? -12.891 -11.461 5.652 1 77.88 266 VAL B N 1
ATOM 4670 C CA . VAL B 1 266 ? -14.102 -10.75 5.25 1 77.88 266 VAL B CA 1
ATOM 4671 C C . VAL B 1 266 ? -14.273 -9.492 6.102 1 77.88 266 VAL B C 1
ATOM 4673 O O . VAL B 1 266 ? -14.602 -8.422 5.582 1 77.88 266 VAL B O 1
ATOM 4676 N N . ASP B 1 267 ? -14.055 -9.703 7.375 1 76.38 267 ASP B N 1
ATOM 4677 C CA . ASP B 1 267 ? -14.156 -8.562 8.273 1 76.38 267 ASP B CA 1
ATOM 4678 C C . ASP B 1 267 ? -13.188 -7.457 7.879 1 76.38 267 ASP B C 1
ATOM 4680 O O . ASP B 1 267 ? -13.547 -6.277 7.871 1 76.38 267 ASP B O 1
ATOM 4684 N N . ALA B 1 268 ? -11.992 -7.859 7.598 1 69.31 268 ALA B N 1
ATOM 4685 C CA . ALA B 1 268 ? -10.977 -6.883 7.191 1 69.31 268 ALA B CA 1
ATOM 4686 C C . ALA B 1 268 ? -11.391 -6.168 5.906 1 69.31 268 ALA B C 1
ATOM 4688 O O . ALA B 1 268 ? -11.242 -4.949 5.793 1 69.31 268 ALA B O 1
ATOM 4689 N N . LEU B 1 269 ? -11.867 -6.887 4.957 1 75.5 269 LEU B N 1
ATOM 4690 C CA . LEU B 1 269 ? -12.32 -6.32 3.691 1 75.5 269 LEU B CA 1
ATOM 4691 C C . LEU B 1 269 ? -13.484 -5.355 3.916 1 75.5 269 LEU B C 1
ATOM 4693 O O . LEU B 1 269 ? -13.523 -4.277 3.318 1 75.5 269 LEU B O 1
ATOM 4697 N N . ASP B 1 270 ? -14.406 -5.758 4.754 1 80.5 270 ASP B N 1
ATOM 4698 C CA . ASP B 1 270 ? -15.57 -4.918 5.035 1 80.5 270 ASP B CA 1
ATOM 4699 C C . ASP B 1 270 ? -15.148 -3.619 5.723 1 80.5 270 ASP B C 1
ATOM 4701 O O . ASP B 1 270 ? -15.758 -2.568 5.496 1 80.5 270 ASP B O 1
ATOM 4705 N N . ARG B 1 271 ? -14.188 -3.688 6.578 1 73.69 271 ARG B N 1
ATOM 4706 C CA . ARG B 1 271 ? -13.664 -2.469 7.184 1 73.69 271 ARG B CA 1
ATOM 4707 C C . ARG B 1 271 ? -13.133 -1.514 6.121 1 73.69 271 ARG B C 1
ATOM 4709 O O . ARG B 1 271 ? -13.344 -0.302 6.207 1 73.69 271 ARG B O 1
ATOM 4716 N N . GLU B 1 272 ? -12.438 -2.117 5.184 1 71.81 272 GLU B N 1
ATOM 4717 C CA . GLU B 1 272 ? -11.953 -1.316 4.062 1 71.81 272 GLU B CA 1
ATOM 4718 C C . GLU B 1 272 ? -13.117 -0.714 3.275 1 71.81 272 GLU B C 1
ATOM 4720 O O . GLU B 1 272 ? -13.039 0.432 2.828 1 71.81 272 GLU B O 1
ATOM 4725 N N . LEU B 1 273 ? -14.156 -1.465 3.066 1 78.62 273 LEU B N 1
ATOM 4726 C CA . LEU B 1 273 ? -15.344 -0.978 2.371 1 78.62 273 LEU B CA 1
ATOM 4727 C C . LEU B 1 273 ? -15.945 0.22 3.098 1 78.62 273 LEU B C 1
ATOM 4729 O O . LEU B 1 273 ? -16.281 1.226 2.469 1 78.62 273 LEU B O 1
ATOM 4733 N N . VAL B 1 274 ? -16.016 0.103 4.402 1 73.44 274 VAL B N 1
ATOM 4734 C CA . VAL B 1 274 ? -16.578 1.186 5.203 1 73.44 274 VAL B CA 1
ATOM 4735 C C . VAL B 1 274 ? -15.719 2.439 5.051 1 73.44 274 VAL B C 1
ATOM 4737 O O . VAL B 1 274 ? -16.25 3.543 4.879 1 73.44 274 VAL B O 1
ATOM 4740 N N . GLN B 1 275 ? -14.469 2.242 5.082 1 68.56 275 GLN B N 1
ATOM 4741 C CA . GLN B 1 275 ? -13.555 3.369 4.93 1 68.56 275 GLN B CA 1
ATOM 4742 C C . GLN B 1 275 ? -13.719 4.027 3.562 1 68.56 275 GLN B C 1
ATOM 4744 O O . GLN B 1 275 ? -13.703 5.258 3.453 1 68.56 275 GLN B O 1
ATOM 4749 N N . LEU B 1 276 ? -13.852 3.209 2.523 1 75.69 276 LEU B N 1
ATOM 4750 C CA . LEU B 1 276 ? -14.016 3.734 1.174 1 75.69 276 LEU B CA 1
ATOM 4751 C C . LEU B 1 276 ? -15.328 4.496 1.045 1 75.69 276 LEU B C 1
ATOM 4753 O O . LEU B 1 276 ? -15.391 5.52 0.357 1 75.69 276 LEU B O 1
ATOM 4757 N N . LEU B 1 277 ? -16.328 3.982 1.698 1 79.44 277 LEU B N 1
ATOM 4758 C CA . LEU B 1 277 ? -17.609 4.672 1.691 1 79.44 277 LEU B CA 1
ATOM 4759 C C . LEU B 1 277 ? -17.484 6.059 2.314 1 79.44 277 LEU B C 1
ATOM 4761 O O . LEU B 1 277 ? -18.016 7.035 1.78 1 79.44 277 LEU B O 1
ATOM 4765 N N . ASN B 1 278 ? -16.812 6.086 3.432 1 73.81 278 ASN B N 1
ATOM 4766 C CA . ASN B 1 278 ? -16.594 7.367 4.09 1 73.81 278 ASN B CA 1
ATOM 4767 C C . ASN B 1 278 ? -15.828 8.336 3.195 1 73.81 278 ASN B C 1
ATOM 4769 O O . ASN B 1 278 ? -16.203 9.5 3.059 1 73.81 278 ASN B O 1
ATOM 4773 N N . ARG B 1 279 ? -14.789 7.863 2.617 1 72.19 279 ARG B N 1
ATOM 4774 C CA . ARG B 1 279 ? -13.992 8.688 1.716 1 72.19 279 ARG B CA 1
ATOM 4775 C C . ARG B 1 279 ? -14.828 9.18 0.538 1 72.19 279 ARG B C 1
ATOM 4777 O O . ARG B 1 279 ? -14.719 10.336 0.133 1 72.19 279 ARG B O 1
ATOM 4784 N N . ARG B 1 280 ? -15.578 8.305 -0.03 1 81.75 280 ARG B N 1
ATOM 4785 C CA . ARG B 1 280 ? -16.438 8.68 -1.145 1 81.75 280 ARG B CA 1
ATOM 4786 C C . ARG B 1 280 ? -17.406 9.781 -0.734 1 81.75 280 ARG B C 1
ATOM 4788 O O . ARG B 1 280 ? -17.625 10.734 -1.487 1 81.75 280 ARG B O 1
ATOM 4795 N N . ALA B 1 281 ? -18.031 9.641 0.427 1 76.94 281 ALA B N 1
ATOM 4796 C CA . ALA B 1 281 ? -18.969 10.648 0.933 1 76.94 281 ALA B CA 1
ATOM 4797 C C . ALA B 1 281 ? -18.297 12.016 1.03 1 76.94 281 ALA B C 1
ATOM 4799 O O . ALA B 1 281 ? -18.891 13.031 0.671 1 76.94 281 ALA B O 1
ATOM 4800 N N . GLN B 1 282 ? -17.094 12.055 1.466 1 74.12 282 GLN B N 1
ATOM 4801 C CA . GLN B 1 282 ? -16.359 13.305 1.578 1 74.12 282 GLN B CA 1
ATOM 4802 C C . GLN B 1 282 ? -16.109 13.93 0.206 1 74.12 282 GLN B C 1
ATOM 4804 O O . GLN B 1 282 ? -16.219 15.141 0.039 1 74.12 282 GLN B O 1
ATOM 4809 N N . LEU B 1 283 ? -15.75 13.125 -0.718 1 76.94 283 LEU B N 1
ATOM 4810 C CA . LEU B 1 283 ? -15.516 13.609 -2.074 1 76.94 283 LEU B CA 1
ATOM 4811 C C . LEU B 1 283 ? -16.797 14.172 -2.684 1 76.94 283 LEU B C 1
ATOM 4813 O O . LEU B 1 283 ? -16.75 15.195 -3.379 1 76.94 283 LEU B O 1
ATOM 4817 N N . ILE B 1 284 ? -17.844 13.555 -2.428 1 80.06 284 ILE B N 1
ATOM 4818 C CA . ILE B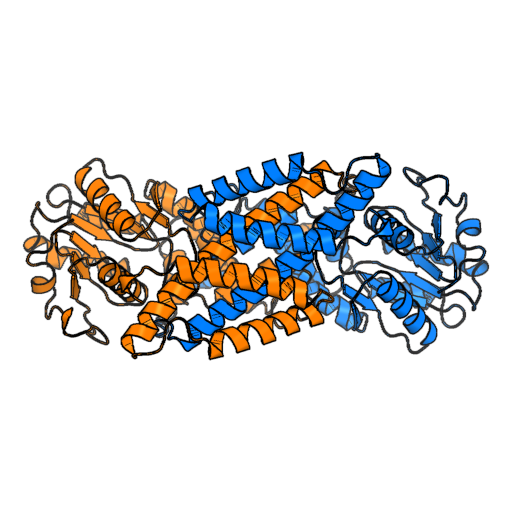 1 284 ? -19.109 14.023 -2.975 1 80.06 284 ILE B CA 1
ATOM 4819 C C . ILE B 1 284 ? -19.5 15.344 -2.312 1 80.06 284 ILE B C 1
ATOM 4821 O O . ILE B 1 284 ? -20.078 16.219 -2.959 1 80.06 284 ILE B O 1
ATOM 4825 N N . GLN B 1 285 ? -19.234 15.461 -1.043 1 76.12 285 GLN B N 1
ATOM 4826 C CA . GLN B 1 285 ? -19.453 16.734 -0.373 1 76.12 285 GLN B CA 1
ATOM 4827 C C . GLN B 1 285 ? -18.609 17.844 -1.023 1 76.12 285 GLN B C 1
ATOM 4829 O O . GLN B 1 285 ? -19.094 18.953 -1.216 1 76.12 285 GLN B O 1
ATOM 4834 N N . GLN B 1 286 ? -17.438 17.531 -1.29 1 73.69 286 GLN B N 1
ATOM 4835 C CA . GLN B 1 286 ? -16.562 18.484 -1.989 1 73.69 286 GLN B CA 1
ATOM 4836 C C . GLN B 1 286 ? -17.125 18.828 -3.365 1 73.69 286 GLN B C 1
ATOM 4838 O O . GLN B 1 286 ? -17.125 20 -3.768 1 73.69 286 GLN B O 1
ATOM 4843 N N . ALA B 1 287 ? -17.531 17.844 -4.09 1 79.88 287 ALA B N 1
ATOM 4844 C CA . ALA B 1 287 ? -18.141 18.062 -5.402 1 79.88 287 ALA B CA 1
ATOM 4845 C C . ALA B 1 287 ? -19.375 18.953 -5.297 1 79.88 287 ALA B C 1
ATOM 4847 O O . ALA B 1 287 ? -19.625 19.797 -6.16 1 79.88 287 ALA B O 1
ATOM 4848 N N . ALA B 1 288 ? -20.109 18.703 -4.234 1 79.19 288 ALA B N 1
ATOM 4849 C CA . ALA B 1 288 ? -21.312 19.5 -4.008 1 79.19 288 ALA B CA 1
ATOM 4850 C C . ALA B 1 288 ? -20.969 20.969 -3.824 1 79.19 288 ALA B C 1
ATOM 4852 O O . ALA B 1 288 ? -21.641 21.844 -4.371 1 79.19 288 ALA B O 1
ATOM 4853 N N . HIS B 1 289 ? -19.969 21.25 -3.117 1 76.56 289 HIS B N 1
ATOM 4854 C CA . HIS B 1 289 ? -19.531 22.625 -2.889 1 76.56 289 HIS B CA 1
ATOM 4855 C C . HIS B 1 289 ? -19.078 23.281 -4.188 1 76.56 289 HIS B C 1
ATOM 4857 O O . HIS B 1 289 ? -19.438 24.422 -4.469 1 76.56 289 HIS B O 1
ATOM 4863 N N . LEU B 1 290 ? -18.312 22.547 -4.891 1 76.44 290 LEU B N 1
ATOM 4864 C CA . LEU B 1 290 ? -17.812 23.062 -6.16 1 76.44 290 LEU B CA 1
ATOM 4865 C C . LEU B 1 290 ? -18.969 23.312 -7.137 1 76.44 290 LEU B C 1
ATOM 4867 O O . LEU B 1 290 ? -18.969 24.312 -7.855 1 76.44 290 LEU B O 1
ATOM 4871 N N . LYS B 1 291 ? -19.906 22.438 -7.164 1 82.31 291 LYS B N 1
ATOM 4872 C CA . LYS B 1 291 ? -21.062 22.578 -8.047 1 82.31 291 LYS B CA 1
ATOM 4873 C C . LYS B 1 291 ? -21.906 23.781 -7.66 1 82.31 291 LYS B C 1
ATOM 4875 O O . LYS B 1 291 ? -22.422 24.5 -8.523 1 82.31 291 LYS B O 1
ATOM 4880 N N . ALA B 1 292 ? -22.047 23.984 -6.383 1 78.25 292 ALA B N 1
ATOM 4881 C CA . ALA B 1 292 ? -22.797 25.125 -5.887 1 78.25 292 ALA B CA 1
ATOM 4882 C C . ALA B 1 292 ? -22.172 26.438 -6.348 1 78.25 292 ALA B C 1
ATOM 4884 O O . ALA B 1 292 ? -22.891 27.375 -6.707 1 78.25 292 ALA B O 1
ATOM 4885 N N . GLU B 1 293 ? -20.875 26.438 -6.395 1 75.31 293 GLU B N 1
ATOM 4886 C CA . GLU B 1 293 ? -20.156 27.625 -6.828 1 75.31 293 GLU B CA 1
ATOM 4887 C C . GLU B 1 293 ? -20.406 27.906 -8.312 1 75.31 293 GLU B C 1
ATOM 4889 O O . GLU B 1 293 ? -20.359 29.062 -8.742 1 75.31 293 GLU B O 1
ATOM 4894 N N . HIS B 1 294 ? -20.75 26.859 -9.023 1 80.44 294 HIS B N 1
ATOM 4895 C CA . HIS B 1 294 ? -20.891 27.016 -10.461 1 80.44 294 HIS B CA 1
ATOM 4896 C C . HIS B 1 294 ? -22.344 26.828 -10.906 1 80.44 294 HIS B C 1
ATOM 4898 O O . HIS B 1 294 ? -22.625 26.75 -12.102 1 80.44 294 HIS B O 1
ATOM 4904 N N . GLY B 1 295 ? -23.25 26.594 -9.977 1 80 295 GLY B N 1
ATOM 4905 C CA . GLY B 1 295 ? -24.672 26.453 -10.266 1 80 295 GLY B CA 1
ATOM 4906 C C . GLY B 1 295 ? -25.016 25.141 -10.938 1 80 295 GLY B C 1
ATOM 4907 O O . GLY B 1 295 ? -25.922 25.094 -11.781 1 80 295 GLY B O 1
ATOM 4908 N N . LEU B 1 296 ? -24.297 24.203 -10.672 1 81.94 296 LEU B N 1
ATOM 4909 C CA . LEU B 1 296 ? -24.531 22.891 -11.266 1 81.94 296 LEU B CA 1
ATOM 4910 C C . LEU B 1 296 ? -25.438 22.047 -10.383 1 81.94 296 LEU B C 1
ATOM 4912 O O . LEU B 1 296 ? -25.453 22.203 -9.164 1 81.94 296 LEU B O 1
ATOM 4916 N N . PRO B 1 297 ? -26.234 21.125 -10.953 1 80.25 297 PRO B N 1
ATOM 4917 C CA . PRO B 1 297 ? -27.219 20.375 -10.188 1 80.25 297 PRO B CA 1
ATOM 4918 C C . PRO B 1 297 ? -26.594 19.297 -9.305 1 80.25 297 PRO B C 1
ATOM 4920 O O . PRO B 1 297 ? -25.562 18.719 -9.656 1 80.25 297 PRO B O 1
ATOM 4923 N N . LEU B 1 298 ? -27.219 19.047 -8.141 1 78.62 298 LEU B N 1
ATOM 4924 C CA . LEU B 1 298 ? -26.984 17.938 -7.227 1 78.62 298 LEU B CA 1
ATOM 4925 C C . LEU B 1 298 ? -28.281 17.438 -6.617 1 78.62 298 LEU B C 1
ATOM 4927 O O . LEU B 1 298 ? -28.969 18.172 -5.906 1 78.62 298 LEU B O 1
ATOM 4931 N N . PRO B 1 299 ? -28.781 16.203 -7.109 1 80.56 299 PRO B N 1
ATOM 4932 C CA . PRO B 1 299 ? -28.047 15.203 -7.879 1 80.56 299 PRO B CA 1
ATOM 4933 C C . PRO B 1 299 ? -28.078 15.469 -9.383 1 80.56 299 PRO B C 1
ATOM 4935 O O . PRO B 1 299 ? -28.984 16.141 -9.867 1 80.56 299 PRO B O 1
ATOM 4938 N N . ASP B 1 300 ? -27.078 15.148 -10.008 1 84.31 300 ASP B N 1
ATOM 4939 C CA . ASP B 1 300 ? -26.984 15.148 -11.461 1 84.31 300 ASP B CA 1
ATOM 4940 C C . ASP B 1 300 ? -27.391 13.789 -12.031 1 84.31 300 ASP B C 1
ATOM 4942 O O . ASP B 1 300 ? -26.562 12.875 -12.102 1 84.31 300 ASP B O 1
ATOM 4946 N N . ALA B 1 301 ? -28.656 13.703 -12.453 1 86.31 301 ALA B N 1
ATOM 4947 C CA . ALA B 1 30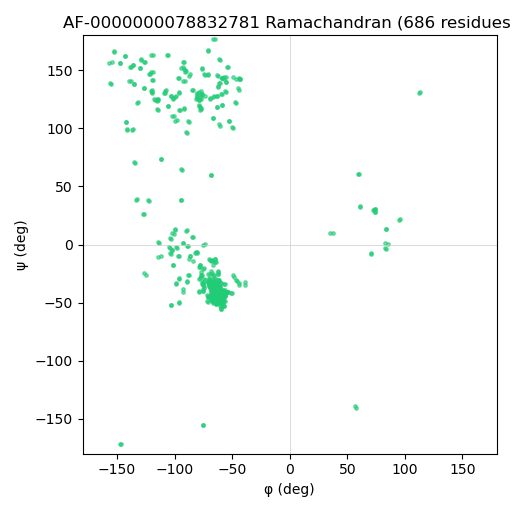1 ? -29.234 12.43 -12.875 1 86.31 301 ALA B CA 1
ATOM 4948 C C . ALA B 1 301 ? -28.469 11.844 -14.062 1 86.31 301 ALA B C 1
ATOM 4950 O O . ALA B 1 301 ? -28.25 10.633 -14.125 1 86.31 301 ALA B O 1
ATOM 4951 N N . GLU B 1 302 ? -28.125 12.664 -14.961 1 85.69 302 GLU B N 1
ATOM 4952 C CA . GLU B 1 302 ? -27.391 12.203 -16.141 1 85.69 302 GLU B CA 1
ATOM 4953 C C . GLU B 1 302 ? -26.016 11.664 -15.742 1 85.69 302 GLU B C 1
ATOM 4955 O O . GLU B 1 302 ? -25.578 10.633 -16.25 1 85.69 302 GLU B O 1
ATOM 4960 N N . ARG B 1 303 ? -25.422 12.367 -14.859 1 86.38 303 ARG B N 1
ATOM 4961 C CA . ARG B 1 303 ? -24.094 11.938 -14.391 1 86.38 303 ARG B CA 1
ATOM 4962 C C . ARG B 1 303 ? -24.188 10.609 -13.648 1 86.38 303 ARG B C 1
ATOM 4964 O O . ARG B 1 303 ? -23.344 9.734 -13.82 1 86.38 303 ARG B O 1
ATOM 4971 N N . GLU B 1 304 ? -25.188 10.469 -12.875 1 89.06 304 GLU B N 1
ATOM 4972 C CA . GLU B 1 304 ? -25.344 9.242 -12.102 1 89.06 304 GLU B CA 1
ATOM 4973 C C . GLU B 1 304 ? -25.625 8.047 -13.016 1 89.06 304 GLU B C 1
ATOM 4975 O O . GLU B 1 304 ? -25.141 6.945 -12.773 1 89.06 304 GLU B O 1
ATOM 4980 N N . ALA B 1 305 ? -26.406 8.312 -14.055 1 88.56 305 ALA B N 1
ATOM 4981 C CA . ALA B 1 305 ? -26.688 7.25 -15.008 1 88.56 305 ALA B CA 1
ATOM 4982 C C . ALA B 1 305 ? -25.422 6.793 -15.719 1 88.56 305 ALA B C 1
ATOM 4984 O O . ALA B 1 305 ? -25.188 5.59 -15.883 1 88.56 305 ALA B O 1
ATOM 4985 N N . SER B 1 306 ? -24.672 7.75 -16.094 1 88.81 306 SER B N 1
ATOM 4986 C CA . SER B 1 306 ? -23.391 7.445 -16.734 1 88.81 306 SER B CA 1
ATOM 4987 C C . SER B 1 306 ? -22.453 6.691 -15.805 1 88.81 306 SER B C 1
ATOM 4989 O O . SER B 1 306 ? -21.781 5.754 -16.219 1 88.81 306 SER B O 1
ATOM 4991 N N . LEU B 1 307 ? -22.484 7.16 -14.578 1 88.44 307 LEU B N 1
ATOM 4992 C CA . LEU B 1 307 ? -21.641 6.523 -13.562 1 88.44 307 LEU B CA 1
ATOM 4993 C C . LEU B 1 307 ? -22.031 5.062 -13.375 1 88.44 307 LEU B C 1
ATOM 4995 O O . LEU B 1 307 ? -21.172 4.184 -13.352 1 88.44 307 LEU B O 1
ATOM 4999 N N . LEU B 1 308 ? -23.281 4.754 -13.312 1 89.44 308 LEU B N 1
ATOM 5000 C CA . LEU B 1 308 ? -23.766 3.391 -13.102 1 89.44 308 LEU B CA 1
ATOM 5001 C C . LEU B 1 308 ? -23.391 2.498 -14.281 1 89.44 308 LEU B C 1
ATOM 5003 O O . LEU B 1 308 ? -22.984 1.348 -14.094 1 89.44 308 LEU B O 1
ATOM 5007 N N . GLU B 1 309 ? -23.484 3.062 -15.469 1 88.94 309 GLU B N 1
ATOM 5008 C CA . GLU B 1 309 ? -23.125 2.303 -16.656 1 88.94 309 GLU B CA 1
ATOM 5009 C C . GLU B 1 309 ? -21.641 1.918 -16.641 1 88.94 309 GLU B C 1
ATOM 5011 O O . GLU B 1 309 ? -21.281 0.787 -16.984 1 88.94 309 GLU B O 1
ATOM 5016 N N . THR B 1 310 ? -20.891 2.805 -16.297 1 87.38 310 THR B N 1
ATOM 5017 C CA . THR B 1 310 ? -19.453 2.568 -16.234 1 87.38 310 THR B CA 1
ATOM 5018 C C . THR B 1 310 ? -19.109 1.513 -15.195 1 87.38 310 THR B C 1
ATOM 5020 O O . THR B 1 310 ? -18.266 0.651 -15.422 1 87.38 310 THR B O 1
ATOM 5023 N N . ARG B 1 311 ? -19.719 1.613 -14.023 1 87.81 311 ARG B N 1
ATOM 5024 C CA . ARG B 1 311 ? -19.453 0.648 -12.961 1 87.81 311 ARG B CA 1
ATOM 5025 C C . ARG B 1 311 ? -19.906 -0.75 -13.359 1 87.81 311 ARG B C 1
ATOM 5027 O O . ARG B 1 311 ? -19.25 -1.741 -13.039 1 87.81 311 ARG B O 1
ATOM 5034 N N . ARG B 1 312 ? -21.016 -0.752 -14.109 1 86.81 312 ARG B N 1
ATOM 5035 C CA . ARG B 1 312 ? -21.484 -2.018 -14.664 1 86.81 312 ARG B CA 1
ATOM 5036 C C . ARG B 1 312 ? -20.438 -2.619 -15.602 1 86.81 312 ARG B C 1
ATOM 5038 O O . ARG B 1 312 ? -20.172 -3.824 -15.555 1 86.81 312 ARG B O 1
ATOM 5045 N N . GLN B 1 313 ? -19.906 -1.813 -16.344 1 85.75 313 GLN B N 1
ATOM 5046 C CA . GLN B 1 313 ? -18.875 -2.256 -17.266 1 85.75 313 GLN B CA 1
ATOM 5047 C C . GLN B 1 313 ? -17.656 -2.791 -16.531 1 85.75 313 GLN B C 1
ATOM 5049 O O . GLN B 1 313 ? -17.094 -3.826 -16.906 1 85.75 313 GLN B O 1
ATOM 5054 N N . TRP B 1 314 ? -17.25 -2.045 -15.523 1 81 314 TRP B N 1
ATOM 5055 C CA . TRP B 1 314 ? -16.125 -2.494 -14.727 1 81 314 TRP B CA 1
ATOM 5056 C C . TRP B 1 314 ? -16.391 -3.871 -14.125 1 81 314 TRP B C 1
ATOM 5058 O O . TRP B 1 314 ? -15.5 -4.734 -14.109 1 81 314 TRP B O 1
ATOM 5068 N N . ALA B 1 315 ? -17.562 -4.055 -13.57 1 83.81 315 ALA B N 1
ATOM 5069 C CA . ALA B 1 315 ? -17.969 -5.328 -12.969 1 83.81 315 ALA B CA 1
ATOM 5070 C C . ALA B 1 315 ? -17.906 -6.457 -13.992 1 83.81 315 ALA B C 1
ATOM 5072 O O . ALA B 1 315 ? -17.359 -7.523 -13.719 1 83.81 315 ALA B O 1
ATOM 5073 N N . ALA B 1 316 ? -18.422 -6.168 -15.156 1 80.81 316 ALA B N 1
ATOM 5074 C CA . ALA B 1 316 ? -18.453 -7.168 -16.219 1 80.81 316 ALA B CA 1
ATOM 5075 C C . ALA B 1 316 ? -17.031 -7.562 -16.625 1 80.81 316 ALA B C 1
ATOM 5077 O O . ALA B 1 316 ? -16.766 -8.734 -16.891 1 80.81 316 ALA B O 1
ATOM 5078 N N . GLU B 1 317 ? -16.203 -6.613 -16.656 1 74.81 317 GLU B N 1
ATOM 5079 C CA . GLU B 1 317 ? -14.812 -6.855 -17.016 1 74.81 317 GLU B CA 1
ATOM 5080 C C . GLU B 1 317 ? -14.133 -7.789 -16.016 1 74.81 317 GLU B C 1
ATOM 5082 O O . GLU B 1 317 ? -13.188 -8.5 -16.359 1 74.81 317 GLU B O 1
ATOM 5087 N N . GLN B 1 318 ? -14.703 -7.812 -14.852 1 72.75 318 GLN B N 1
ATOM 5088 C CA . GLN B 1 318 ? -14.109 -8.633 -13.797 1 72.75 318 GLN B CA 1
ATOM 5089 C C . GLN B 1 318 ? -14.906 -9.922 -13.594 1 72.75 318 GLN B C 1
ATOM 5091 O O . GLN B 1 318 ? -14.703 -10.625 -12.602 1 72.75 318 GLN B O 1
ATOM 5096 N N . GLY B 1 319 ? -15.898 -10.172 -14.398 1 74.12 319 GLY B N 1
ATOM 5097 C CA . GLY B 1 319 ? -16.688 -11.391 -14.344 1 74.12 319 GLY B CA 1
ATOM 5098 C C . GLY B 1 319 ? -17.797 -11.336 -13.305 1 74.12 319 GLY B C 1
ATOM 5099 O O . GLY B 1 319 ? -18.328 -12.375 -12.906 1 74.12 319 GLY B O 1
ATOM 5100 N N . MET B 1 320 ? -18.094 -10.164 -12.797 1 80.31 320 MET B N 1
ATOM 5101 C CA . MET B 1 320 ? -19.172 -10 -11.82 1 80.31 320 MET B CA 1
ATOM 5102 C C . MET B 1 320 ? -20.484 -9.68 -12.5 1 80.31 320 MET B C 1
ATOM 5104 O O . MET B 1 320 ? -20.5 -9.234 -13.656 1 80.31 320 MET B O 1
ATOM 5108 N N . ASP B 1 321 ? -21.5 -9.977 -11.812 1 87.75 321 ASP B N 1
ATOM 5109 C CA . ASP B 1 321 ? -22.828 -9.641 -12.328 1 87.75 321 ASP B CA 1
ATOM 5110 C C . ASP B 1 321 ? -23.047 -8.133 -12.32 1 87.75 321 ASP B C 1
ATOM 5112 O O . ASP B 1 321 ? -22.969 -7.492 -11.273 1 87.75 321 ASP B O 1
ATOM 5116 N N . ALA B 1 322 ? -23.391 -7.68 -13.492 1 88.56 322 ALA B N 1
ATOM 5117 C CA . ALA B 1 322 ? -23.547 -6.234 -13.656 1 88.56 322 ALA B CA 1
ATOM 5118 C C . ALA B 1 322 ? -24.734 -5.715 -12.867 1 88.56 322 ALA B C 1
ATOM 5120 O O . ALA B 1 322 ? -24.688 -4.641 -12.266 1 88.56 322 ALA B O 1
ATOM 5121 N N . ASP B 1 323 ? -25.797 -6.457 -12.875 1 90.06 323 ASP B N 1
ATOM 5122 C CA . ASP B 1 323 ? -27 -6.02 -12.195 1 90.06 323 ASP B CA 1
ATOM 5123 C C . ASP B 1 323 ? -26.812 -6 -10.68 1 90.06 323 ASP B C 1
ATOM 5125 O O . ASP B 1 323 ? -27.266 -5.078 -10 1 90.06 323 ASP B O 1
ATOM 5129 N N . ASP B 1 324 ? -26.188 -6.988 -10.25 1 89.12 324 ASP B N 1
ATOM 5130 C CA . ASP B 1 324 ? -25.906 -7.051 -8.812 1 89.12 324 ASP B CA 1
ATOM 5131 C C . ASP B 1 324 ? -24.984 -5.914 -8.383 1 89.12 324 ASP B C 1
ATOM 5133 O O . ASP B 1 324 ? -25.172 -5.328 -7.316 1 89.12 324 ASP B O 1
ATOM 5137 N N . THR B 1 325 ? -24.062 -5.668 -9.219 1 88 325 THR B N 1
ATOM 5138 C CA . THR B 1 325 ? -23.141 -4.574 -8.922 1 88 325 THR B CA 1
ATOM 5139 C C . THR B 1 325 ? -23.875 -3.236 -8.906 1 88 325 THR B C 1
ATOM 5141 O O . THR B 1 325 ? -23.641 -2.4 -8.039 1 88 325 THR B O 1
ATOM 5144 N N . GLU B 1 326 ? -24.734 -3.125 -9.906 1 90.5 326 GLU B N 1
ATOM 5145 C CA . GLU B 1 326 ? -25.516 -1.898 -9.953 1 90.5 326 GLU B CA 1
ATOM 5146 C C . GLU B 1 326 ? -26.344 -1.725 -8.68 1 90.5 326 GLU B C 1
ATOM 5148 O O . GLU B 1 326 ? -26.484 -0.609 -8.172 1 90.5 326 GLU B O 1
ATOM 5153 N N . ASP B 1 327 ? -26.891 -2.77 -8.219 1 91.75 327 ASP B N 1
ATOM 5154 C CA . ASP B 1 327 ? -27.688 -2.723 -6.992 1 91.75 327 ASP B CA 1
ATOM 5155 C C . ASP B 1 327 ? -26.859 -2.166 -5.832 1 91.75 327 ASP B C 1
ATOM 5157 O O . ASP B 1 327 ? -27.344 -1.334 -5.062 1 91.75 327 ASP B O 1
ATOM 5161 N N . VAL B 1 328 ? -25.688 -2.582 -5.703 1 89.94 328 VAL B N 1
ATOM 5162 C CA . VAL B 1 328 ? -24.812 -2.1 -4.648 1 89.94 328 VAL B CA 1
ATOM 5163 C C . VAL B 1 328 ? -24.516 -0.614 -4.852 1 89.94 328 VAL B C 1
ATOM 5165 O O . VAL B 1 328 ? -24.594 0.176 -3.908 1 89.94 328 VAL B O 1
ATOM 5168 N N . PHE B 1 329 ? -24.219 -0.257 -6.039 1 91.31 329 PHE B N 1
ATOM 5169 C CA . PHE B 1 329 ? -23.812 1.124 -6.289 1 91.31 329 PHE B CA 1
ATOM 5170 C C . PHE B 1 329 ? -25 2.064 -6.125 1 91.31 329 PHE B C 1
ATOM 5172 O O . PHE B 1 329 ? -24.844 3.229 -5.754 1 91.31 329 PHE B O 1
ATOM 5179 N N . ARG B 1 330 ? -26.234 1.615 -6.426 1 90.81 330 ARG B N 1
ATOM 5180 C CA . ARG B 1 330 ? -27.406 2.43 -6.125 1 90.81 330 ARG B CA 1
ATOM 5181 C C . ARG B 1 330 ? -27.484 2.742 -4.637 1 90.81 330 ARG B C 1
ATOM 5183 O O . ARG B 1 330 ? -27.844 3.857 -4.25 1 90.81 330 ARG B O 1
ATOM 5190 N N . ALA B 1 331 ? -27.203 1.756 -3.881 1 89.94 331 ALA B N 1
ATOM 5191 C CA . ALA B 1 331 ? -27.156 1.984 -2.438 1 89.94 331 ALA B CA 1
ATOM 5192 C C . ALA B 1 331 ? -26.031 2.951 -2.072 1 89.94 331 ALA B C 1
ATOM 5194 O O . ALA B 1 331 ? -26.203 3.814 -1.208 1 89.94 331 ALA B O 1
ATOM 5195 N N . VAL B 1 332 ? -24.906 2.811 -2.732 1 89.19 332 VAL B N 1
ATOM 5196 C CA . VAL B 1 332 ? -23.75 3.67 -2.494 1 89.19 332 VAL B CA 1
ATOM 5197 C C . VAL B 1 332 ? -24.109 5.113 -2.85 1 89.19 332 VAL B C 1
ATOM 5199 O O . VAL B 1 332 ? -23.734 6.043 -2.127 1 89.19 332 VAL B O 1
ATOM 5202 N N . LEU B 1 333 ? -24.766 5.293 -3.988 1 89.38 333 LEU B N 1
ATOM 5203 C CA . LEU B 1 333 ? -25.172 6.629 -4.422 1 89.38 333 LEU B CA 1
ATOM 5204 C C . LEU B 1 333 ? -26.141 7.254 -3.428 1 89.38 333 LEU B C 1
ATOM 5206 O O . LEU B 1 333 ? -26.031 8.438 -3.104 1 89.38 333 LEU B O 1
ATOM 5210 N N . ARG B 1 334 ? -27.125 6.465 -2.955 1 88.56 334 ARG B N 1
ATOM 5211 C CA . ARG B 1 334 ? -28.047 6.949 -1.938 1 88.56 334 ARG B CA 1
ATOM 5212 C C . ARG B 1 334 ? -27.312 7.379 -0.678 1 88.56 334 ARG B C 1
ATOM 5214 O O . ARG B 1 334 ? -27.594 8.438 -0.116 1 88.56 334 ARG B O 1
ATOM 5221 N N . PHE B 1 335 ? -26.391 6.598 -0.309 1 87.38 335 PHE B N 1
ATOM 5222 C CA . PHE B 1 335 ? -25.562 6.891 0.857 1 87.38 335 PHE B CA 1
ATOM 5223 C C . PHE B 1 335 ? -24.844 8.227 0.694 1 87.38 335 PHE B C 1
ATOM 5225 O O . PHE B 1 335 ? -24.875 9.062 1.597 1 87.38 335 PHE B O 1
ATOM 5232 N N . SER B 1 336 ? -24.219 8.391 -0.432 1 85.69 336 SER B N 1
ATOM 5233 C CA . SER B 1 336 ? -23.438 9.594 -0.694 1 85.69 336 SER B CA 1
ATOM 5234 C C . SER B 1 336 ? -24.328 10.828 -0.75 1 85.69 336 SER B C 1
ATOM 5236 O O . SER B 1 336 ? -23.938 11.906 -0.284 1 85.69 336 SER B O 1
ATOM 5238 N N . ARG B 1 337 ? -25.516 10.711 -1.331 1 83.12 337 ARG B N 1
ATOM 5239 C CA . ARG B 1 337 ? -26.453 11.828 -1.424 1 83.12 337 ARG B CA 1
ATOM 5240 C C . ARG B 1 337 ? -26.906 12.281 -0.04 1 83.12 337 ARG B C 1
ATOM 5242 O O . ARG B 1 337 ? -27.031 13.484 0.217 1 83.12 337 ARG B O 1
ATOM 5249 N N . ARG B 1 338 ? -27.078 11.344 0.771 1 84.5 338 ARG B N 1
ATOM 5250 C CA . ARG B 1 338 ? -27.594 11.633 2.104 1 84.5 338 ARG B CA 1
ATOM 5251 C C . ARG B 1 338 ? -26.516 12.258 2.986 1 84.5 338 ARG B C 1
ATOM 5253 O O . ARG B 1 338 ? -26.828 12.906 3.982 1 84.5 338 ARG B O 1
ATOM 5260 N N . ALA B 1 339 ? -25.312 12.031 2.602 1 77.81 339 ALA B N 1
ATOM 5261 C CA . ALA B 1 339 ? -24.203 12.578 3.373 1 77.81 339 ALA B CA 1
ATOM 5262 C C . ALA B 1 339 ? -24 14.062 3.078 1 77.81 339 ALA B C 1
ATOM 5264 O O . ALA B 1 339 ? -23.312 14.766 3.822 1 77.81 339 ALA B O 1
ATOM 5265 N N . VAL B 1 340 ? -24.5 14.562 2 1 75.69 340 VAL B N 1
ATOM 5266 C CA . VAL B 1 340 ? -24.406 15.977 1.642 1 75.69 340 VAL B CA 1
ATOM 5267 C C . VAL B 1 340 ? -25.406 16.781 2.443 1 75.69 340 VAL B C 1
ATOM 5269 O O . VAL B 1 340 ? -26.609 16.469 2.463 1 75.69 340 VAL B O 1
ATOM 5272 N N . PRO B 1 341 ? -24.859 17.688 3.244 1 64.44 341 PRO B N 1
ATOM 5273 C CA . PRO B 1 341 ? -25.781 18.5 4.059 1 64.44 341 PRO B CA 1
ATOM 5274 C C . PRO B 1 341 ? -26.828 19.234 3.221 1 64.44 341 PRO B C 1
ATOM 5276 O O . PRO B 1 341 ? -26.547 19.625 2.082 1 64.44 341 PRO B O 1
ATOM 5279 N N . THR B 1 342 ? -28.156 19.203 3.57 1 60.16 342 THR B N 1
ATOM 5280 C CA . THR B 1 342 ? -29.328 19.797 2.926 1 60.16 342 THR B CA 1
ATOM 5281 C C . THR B 1 342 ? -29.031 21.234 2.494 1 60.16 342 THR B C 1
ATOM 5283 O O . THR B 1 342 ? -29.578 21.719 1.499 1 60.16 342 THR B O 1
ATOM 5286 N N . GLY B 1 343 ? -28.281 22.016 3.154 1 51.09 343 GLY B N 1
ATOM 5287 C CA . GLY B 1 343 ? -28.078 23.391 2.727 1 51.09 343 GLY B CA 1
ATOM 5288 C C . GLY B 1 343 ? -27.266 23.516 1.452 1 51.09 343 GLY B C 1
ATOM 5289 O O . GLY B 1 343 ? -27.266 24.562 0.8 1 51.09 343 GLY B O 1
ATOM 5290 N N . SER B 1 344 ? -26.516 22.656 1.181 1 46.84 344 SER B N 1
ATOM 5291 C CA . SER B 1 344 ? -25.656 22.75 0.01 1 46.84 344 SER B CA 1
ATOM 5292 C C . SER B 1 344 ? -26.297 22.094 -1.205 1 46.84 344 SER B C 1
ATOM 5294 O O . SER B 1 344 ? -25.656 21.953 -2.25 1 46.84 344 SER B O 1
ATOM 5296 N N . ARG B 1 345 ? -27.453 21.641 -0.93 1 42.19 345 ARG B N 1
ATOM 5297 C CA . ARG B 1 345 ? -28.219 21.125 -2.059 1 42.19 345 ARG B CA 1
ATOM 5298 C C . ARG B 1 345 ? -28.938 22.234 -2.807 1 42.19 345 ARG B C 1
ATOM 5300 O O . ARG B 1 345 ? -29.328 23.234 -2.205 1 42.19 345 ARG B O 1
#

Nearest PDB structures (foldseek):
  5t9f-assembly1_B  TM=8.722E-01  e=1.926E-13  Glycine max
  5whx-assembly1_A  TM=8.712E-01  e=4.521E-13  Glycine max
  5t95-assembly1_A  TM=8.374E-01  e=1.221E-13  Glycine max
  4wji-assembly1_A-2  TM=7.337E-01  e=8.202E-14  Sinorhizobium meliloti 1021
  2g5c-assembly1_A  TM=6.999E-01  e=1.061E-12  Aquifex aeolicus VF5

InterPro domains:
  IPR002701 Chorismate mutase II, prokaryotic-type [PF01817] (262-338)
  IPR002701 Chorismate mutase II, prokaryotic-type [PS51168] (253-344)
  IPR002701 Chorismate mutase II, prokaryotic-type [SM00830] (263-342)
  IPR003099 Prephenate dehydrogenase [PS51176] (3-296)
  IPR036263 Chorismate mutase type II superfamily [SSF48600] (256-338)
  IPR036291 NAD(P)-binding domain superfamily [SSF51735] (3-156)
  IPR036979 Chorismate mutase domain superfamily [G3DSA:1.20.59.10] (254-341)
  IPR046826 Prephenate dehydrogenase, nucleotide-binding domain [PF02153] (48-154)
  IPR050812 Prephenate/Arogenate Dehydrogenase [PTHR21363] (2-238)

Foldseek 3Di:
DQFEEQEEDCPFFSVVVVVLCVVLVHHAAYDDPVPPPDDPVRYDPDLLRRCVRGQEYEYEDALVCQLVSLQVCQVNDFQSHEYEYADQAFPSSVVSCCVRNNLGHHYWYKHWPDTPVCVLLLDDDTEMEIEDDPSHNVNSVVVCVVQVSSRYHYHYDHRLRSLVVCLVPPLVLLVVLVVCVVVVPQPPPVPDDPVCVVNVVSVVCNVVPDPVSNVRSCPVRPCNVVSVVVVVVVVVVVVVVVVVVPDDDDPDDDDPDDPVRVVVVVVVVVVVVVSVLSSLLSNLLVVLQVCLVVVHDVPDPVVVVVVLVVQLVVCVVVVHHSVVSSVVVVVSSVSSSVSHPPVSD/DQFEEQEEDCPFFSVVVVVLCVVLVHHAAYEDPVPPPDDPVRYDPDLLRRCVRGQEYEYEDALVCQLVSLQVCQVNAFQSHEYEYADQAFPSSVVSCCVRNNLGHHYWYKHWPDTPVCVLLLDDDTEMETEDDPSHNVSSVVVCVVQVSSRYHYHYDHRLRSLVVCLVPPLVLLVVLVVCVVVVPQPPPVPDDPVCVVNVVSVVCNVVPDPVSNVRSCPVRPCNVVSVVVVVVVVVVVVVVVVVVPDDDDPDDDDPDDPVRVVVVVVVVVVVVVSVLSSLLSNLLVVLQVCLVVVHDVPDPVVVVVVLVVQLVVCVVVVHHSVVSSVVVVVSSVSSSVSHPPVSD

Solvent-accessible surface area (backbone atoms only — not comparable to full-atom values): 36138 Å² total; per-residue (Å²): 127,92,54,29,29,11,34,39,28,59,49,56,55,27,46,44,51,51,52,47,30,56,74,59,66,44,55,56,28,33,25,39,96,83,56,66,91,57,55,75,93,31,53,27,94,36,73,71,59,20,49,61,82,26,37,34,38,38,40,36,57,59,68,88,53,44,56,64,53,46,63,68,42,51,87,75,59,50,61,81,27,29,38,33,40,50,37,92,46,35,50,62,51,40,51,47,49,47,72,74,40,47,89,66,29,33,42,30,39,29,28,58,59,66,42,53,66,42,57,58,64,23,59,75,83,39,37,26,38,37,22,75,34,91,92,24,53,64,30,39,50,52,51,48,52,53,43,42,64,64,60,28,51,75,45,78,36,47,35,63,58,42,35,54,49,39,30,42,46,48,34,48,46,51,50,48,17,46,18,35,54,69,46,58,37,55,70,83,59,89,77,57,43,76,89,32,46,29,56,42,48,34,35,50,42,48,70,65,43,58,64,41,57,53,38,48,42,44,58,60,27,89,54,26,61,61,50,53,52,46,34,52,49,32,38,50,52,49,53,57,42,49,73,66,65,71,49,67,76,70,64,81,65,77,75,78,69,49,63,69,52,38,50,51,45,47,51,54,51,49,52,50,50,51,52,49,49,53,25,45,28,47,41,48,39,52,46,38,54,53,26,56,76,68,72,46,73,72,80,44,66,68,58,51,53,52,50,47,52,50,52,24,49,54,31,45,75,71,73,41,59,34,68,49,48,39,51,27,49,53,34,47,50,52,40,34,57,67,62,37,61,74,83,65,89,129,93,53,29,31,12,34,39,27,61,49,57,55,27,44,44,50,51,50,46,32,55,74,58,67,45,56,55,26,33,26,39,94,83,57,66,90,58,54,74,92,31,52,27,94,38,74,71,60,21,50,61,84,24,37,33,37,38,41,36,58,59,68,88,55,44,56,64,53,46,64,69,42,52,86,75,59,49,61,82,26,29,37,31,38,50,36,93,46,34,49,62,52,40,49,47,50,46,72,73,40,47,91,66,30,33,42,31,39,29,28,56,61,64,45,55,67,42,58,57,63,25,59,74,83,40,38,27,38,38,23,76,34,88,92,24,53,64,31,40,51,52,51,48,52,54,43,42,64,64,60,29,50,76,42,76,36,47,36,62,59,42,35,56,51,39,30,42,47,51,34,48,46,51,51,48,18,46,18,36,54,70,46,58,37,55,69,83,58,90,76,58,42,77,89,32,46,30,57,43,46,33,35,50,43,48,70,67,42,58,64,43,57,54,39,48,42,44,59,61,28,90,52,25,60,60,51,52,51,44,34,52,50,32,38,50,52,49,55,56,42,49,73,66,65,70,51,66,75,71,62,81,67,76,75,79,69,51,64,68,52,39,50,51,46,47,50,53,51,49,52,51,48,51,50,50,51,53,26,47,28,47,41,47,38,51,44,38,54,54,27,54,77,69,72,46,73,72,80,44,66,69,57,50,52,52,48,48,52,51,53,26,48,55,31,46,76,71,74,41,59,36,67,49,48,40,51,28,49,54,34,48,51,52,38,34,57,68,61,36,61,74,84,64,89